Protein AF-A0A5M8RK19-F1 (afdb_monomer)

Organism: NCBI:txid1925020

Nearest PDB structures (foldseek):
  5d01-assembly1_A  TM=7.693E-01  e=2.232E-19  Bacillus subtilis subsp. subtilis str. 168
  6n1x-assembly1_A  TM=7.899E-01  e=9.854E-19  Staphylococcus aureus subsp. aureus CN1
  5d00-assembly1_B  TM=7.700E-01  e=1.470E-18  Bacillus subtilis subsp. subtilis str. 168
  5d00-assembly1_A  TM=7.623E-01  e=5.467E-18  Bacillus subtilis subsp. subtilis str. 168
  2r68-assembly1_A  TM=5.841E-01  e=1.750E-15  Halothermothri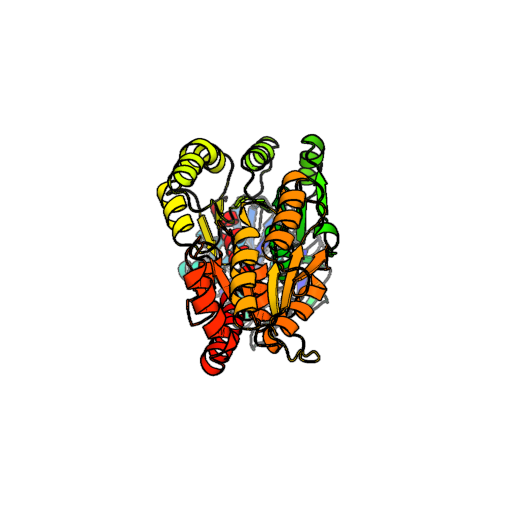x orenii H 168

InterPro domains:
  IPR001296 Glycosyl transferase, family 1 [PF00534] (369-541)
  IPR006558 LamG-like jellyroll fold [SM00560] (27-157)
  IPR013320 Concanavalin A-like lectin/glucanase domain superfamily [SSF49899] (22-185)

Sequence (569 aa):
MVLCQEFLAFRENSKMVIKDLFQNIQNTFTIEFWAKPDAEAKSPRYAVTPVSGGHPSQAGVGVSLGINSITVYEYAANLSETLTFHFPSPLDDWTHIALVYHDKMPALYINGQFAVKGEVSSAKTVVPSGIFGGSEPFGYIGSLNDIRMWSTAKTQSDIQEQMHSRLDGNEAGLFGYWKVNEGAGLVVHDSTNHKNDGMIEGALWKKHRLNILFTFFVPSGGVETLNRQRFYALKQYGVNCDFLYLQEGTGLQNKVNTSIFITNYVDEIQELISKGNYDAIVVGSDLLLLKTIREFGYQGLLIYEVQGLGNSKEYVDEFLEIHAYSIVTECGDAILYPQTPHLQQAFEKYFPDKIKFCFHNCFNTNEFHYQALPKKNEPIIGWVGRLEENKNWKDFLAIGAKLVQENRSIQLWMFEDNTLAEESERAAFEETINDLNLKPHLTVYANEPHRKMAEYFSIIGDSGGFLCSTSIVEGFGYAVLEAMVCRCPVLATDSDGVRSFIKHNVTGKFFEIGDINQAVQEGKELIINAALREEIRQNAVQHIETHFAPDKYAENFLNMIHHLKTAKK

Secondary structure (DSSP, 8-state):
--SS-EEEEE-TT-EEEEEEE-TTS-SSEEEEEEEEE-S--SS--EEE-----SSTTEEEEEEEEETTEEEEEEEETTEEEEEEEEEE----S-EEEEEEEETTEEEEEETTEEEEE-PPPSSSEEEEEEEEE--TTSB--EEEEEEEEESS---HHHHHHHTTSPP-S--TTEEEEE-----SSSEE-B-STT--PEEEEB-EEEE-PPEEEEEES-S-HHHHHHHHHHHHHHHHTT-EEEEEESS--GGGGS--SS-EEE---HHHHHHHHHHHT-SEEEEES-HHHHHHHHHTT--SEEEEE-S---S-HHHHHHIIIIIIHHHHHHH-SEEEE-S-HHHHHHHHHH-TTS-EEE------TTTS-----PPPSS-EEEEE--SSGGGTHHHHHHHHHHHHHH-TT-EEEEEE-TTSS-HHHHHHHHHHHHHTT-TTTEEEEES--HHHHHHHHHHHHHTT-EEEE--S--SS-HHHHHHHHTT--EEEE--TTGGGT--BTTTBEEE-TT-HHHHHHHHHHHHH-HHHHHHHHHHHHHHHHHHS-HHHHHHHHHHHHHHHHHHT-

Foldseek 3Di:
DPQWDWWWFWDQAKKKFLDFFPLVFKQWKKKKWKWAAPADCPDFAWQFDWHAQPAQQEWEKTWGDHQFWIWIWTHHPNDHIDTQDIATDGRHGTKMWMWTGHNQKTWIDILLHTGDTGDRDPGPIYTYGRMGADHPPNGTGTIIFWIWIFSHGADSVRCNVPVPPDDQQDDPRTPFIFGNHPQDDQWTFTSHPNGSIIGIDPIDTDIDAAEEEEEDAECDDDVVVLLLLLCVLQVVVRHAYEYEYAAYDLNVVVDDPHHYHYHPDLVVVLVCLVPRPHLEYEYEPDLPVLQSCVVSVDPHAYEYEYLDQWDPPVSLLCCLAPPNQVSCVPRHQAYEYEPFPVVVVSCCVRPVPHHYAYAHGADDLVQQAADDDDEDQAAEEEEEDELDVQQPVLLVLLLQLVLCVVPVSYAYEYEYAPVPDDPVSVVVVVVSCVVSVCVVRYDYHHSPPPSCLLVVLLRNQRNLAAYEGQGNEDSACVSQLSSLRNLGAYEYEDYRNPVVQDDDLAQHHYDHRPPSVVSNVRRVCSRPVPPSSNRNSVRNNVSNCVRRHSNVVNVSVSVVSVVSVVVSD

Solvent-accessible surface area (backbone atoms only — not comparable to full-atom values): 28845 Å² total; per-residue (Å²): 119,81,74,48,42,31,26,40,38,32,39,44,70,4,27,34,44,48,41,70,58,44,79,93,33,58,27,28,22,24,44,34,29,35,37,27,42,75,38,71,49,91,56,65,11,14,49,28,30,54,34,59,44,87,38,62,51,19,20,6,37,18,35,24,44,12,27,49,28,41,35,37,34,36,18,19,74,71,42,74,78,36,78,54,50,78,46,82,41,81,37,89,52,81,39,40,40,34,45,27,21,51,81,35,25,38,34,38,25,49,72,48,37,86,72,50,71,40,65,66,54,88,49,81,39,36,27,49,40,30,30,35,21,26,44,75,94,32,17,11,39,27,34,42,31,51,36,36,34,29,58,37,57,68,52,59,66,57,42,54,72,44,76,68,53,86,79,86,37,77,54,91,51,56,62,38,32,33,63,41,68,71,70,56,86,50,62,42,60,28,55,24,90,70,60,61,42,24,40,52,41,77,44,40,67,43,65,54,57,42,26,34,36,41,35,39,61,47,33,42,69,57,63,36,51,42,52,55,31,47,42,62,27,32,42,79,60,47,37,44,57,34,38,41,20,43,38,85,45,78,44,67,77,64,82,63,103,55,60,74,45,73,54,74,49,67,70,60,53,51,52,49,55,71,72,61,66,42,54,30,37,41,30,41,74,40,65,65,59,43,42,52,48,40,72,73,62,61,81,53,46,34,30,42,27,43,68,62,74,69,86,50,64,67,59,40,52,48,45,44,64,74,63,38,39,67,50,48,66,74,44,31,68,32,39,40,34,49,64,35,73,65,58,53,54,50,46,50,73,71,38,67,88,53,51,72,47,73,51,56,67,44,48,57,58,87,83,50,35,57,44,97,66,87,71,46,92,43,30,24,37,33,35,77,46,51,65,39,78,51,36,26,58,65,58,49,52,54,33,50,41,57,49,30,72,78,37,77,65,42,33,38,38,39,40,32,46,78,87,76,42,50,72,68,50,51,52,53,51,56,50,50,38,59,77,59,65,37,69,94,37,53,47,80,44,66,67,70,58,72,85,53,48,29,48,53,27,14,42,24,23,61,14,39,25,25,37,46,44,48,35,68,59,38,46,52,44,50,72,58,54,53,22,22,43,9,43,10,41,40,41,29,36,75,28,69,19,44,56,63,71,43,41,72,82,42,30,20,38,64,27,58,84,90,40,52,66,56,41,41,53,57,52,47,45,48,51,70,38,63,66,62,37,51,49,16,25,53,44,20,32,54,49,46,62,71,67,20,29,27,66,62,33,34,52,54,52,49,50,49,54,50,52,53,60,60,74,73,108

Structure (mmCIF, N/CA/C/O backbone):
data_AF-A0A5M8RK19-F1
#
_entry.id   AF-A0A5M8RK19-F1
#
loop_
_atom_site.group_PDB
_atom_site.id
_atom_site.type_symbol
_atom_site.label_atom_id
_atom_site.label_alt_id
_atom_site.label_comp_id
_atom_site.label_asym_id
_atom_site.label_entity_id
_atom_site.label_seq_id
_atom_site.pdbx_PDB_ins_code
_atom_site.Cartn_x
_atom_site.Cartn_y
_atom_site.Cartn_z
_atom_site.occupancy
_atom_site.B_iso_or_equiv
_atom_site.auth_seq_id
_atom_site.auth_comp_id
_atom_site.auth_asym_id
_atom_site.auth_atom_id
_atom_site.pdbx_PDB_model_num
ATOM 1 N N . MET A 1 1 ? -12.410 -7.349 9.461 1.00 36.75 1 MET A N 1
ATOM 2 C CA . MET A 1 1 ? -11.459 -6.220 9.335 1.00 36.75 1 MET A CA 1
ATOM 3 C C . MET A 1 1 ? -12.240 -4.916 9.218 1.00 36.75 1 MET A C 1
ATOM 5 O O . MET A 1 1 ? -12.925 -4.706 8.226 1.00 36.75 1 MET A O 1
ATOM 9 N N . VAL A 1 2 ? -12.208 -4.075 10.252 1.00 41.28 2 VAL A N 1
ATOM 10 C CA . VAL A 1 2 ? -12.998 -2.840 10.301 1.00 41.28 2 VAL A CA 1
ATOM 11 C C . VAL A 1 2 ? -12.103 -1.679 10.718 1.00 41.28 2 VAL A C 1
ATOM 13 O O . VAL A 1 2 ? -12.035 -1.306 11.882 1.00 41.28 2 VAL A O 1
ATOM 16 N N . LEU A 1 3 ? -11.344 -1.154 9.763 1.00 44.31 3 LEU A N 1
ATOM 17 C CA . LEU A 1 3 ? -10.352 -0.110 10.035 1.00 44.31 3 LEU A CA 1
ATOM 18 C C . LEU A 1 3 ? -10.631 1.228 9.364 1.00 44.31 3 LEU A C 1
ATOM 20 O O . LEU A 1 3 ? -9.859 2.165 9.509 1.00 44.31 3 LEU A O 1
ATOM 24 N N . CYS A 1 4 ? -11.786 1.361 8.731 1.00 48.62 4 CYS A N 1
ATOM 25 C CA . CYS A 1 4 ? -12.411 2.653 8.507 1.00 48.62 4 CYS A CA 1
ATOM 26 C C . CYS A 1 4 ? -13.845 2.547 8.993 1.00 48.62 4 CYS A C 1
ATOM 28 O O . CYS A 1 4 ? -14.780 2.322 8.231 1.00 48.62 4 CYS A O 1
ATOM 30 N N . GLN A 1 5 ? -13.984 2.599 10.315 1.00 67.38 5 GLN A N 1
ATOM 31 C CA . GLN A 1 5 ? -15.285 2.600 10.953 1.00 67.38 5 GLN A CA 1
ATOM 32 C C . GLN A 1 5 ? -15.874 3.995 10.834 1.00 67.38 5 GLN A C 1
ATOM 34 O O . GLN A 1 5 ? -15.398 4.955 11.442 1.00 67.38 5 GLN A O 1
ATOM 39 N N . GLU A 1 6 ? -16.915 4.093 10.021 1.00 83.81 6 GLU A N 1
ATOM 40 C CA . GLU A 1 6 ? -18.021 4.959 10.382 1.00 83.81 6 GLU A CA 1
ATOM 41 C C . GLU A 1 6 ? -18.635 4.425 11.680 1.00 83.81 6 GLU A C 1
ATOM 43 O O . GLU A 1 6 ? -18.596 3.223 11.953 1.00 83.81 6 GLU A O 1
ATOM 48 N N . PHE A 1 7 ? -19.073 5.336 12.533 1.00 89.88 7 PHE A N 1
ATOM 49 C CA . PHE A 1 7 ? -19.707 5.040 13.807 1.00 89.88 7 PHE A CA 1
ATOM 50 C C . PHE A 1 7 ? -20.619 6.199 14.195 1.00 89.88 7 PHE A C 1
ATOM 52 O O . PHE A 1 7 ? -20.505 7.310 13.662 1.00 89.88 7 PHE A O 1
ATOM 59 N N . LEU A 1 8 ? -21.503 5.953 15.158 1.00 93.44 8 LEU A N 1
ATOM 60 C CA . LEU A 1 8 ? -22.346 6.995 15.726 1.00 93.44 8 LEU A CA 1
ATOM 61 C C . LEU A 1 8 ? -21.744 7.504 17.027 1.00 93.44 8 LEU A C 1
ATOM 63 O O . LEU A 1 8 ? -21.491 6.729 17.947 1.00 93.44 8 LEU A O 1
ATOM 67 N N . ALA A 1 9 ? -21.529 8.815 17.094 1.00 93.75 9 ALA A N 1
ATOM 68 C CA . ALA A 1 9 ? -21.133 9.519 18.302 1.00 93.75 9 ALA A CA 1
ATOM 69 C C . ALA A 1 9 ? -22.362 10.106 18.999 1.00 93.75 9 ALA A C 1
ATOM 71 O O . ALA A 1 9 ? -23.155 10.837 18.396 1.00 93.75 9 ALA A O 1
ATOM 72 N N . PHE A 1 10 ? -22.470 9.814 20.287 1.00 95.56 10 PHE A N 1
ATOM 73 C CA . PHE A 1 10 ? -23.560 10.187 21.167 1.00 95.56 10 PHE A CA 1
ATOM 74 C C . PHE A 1 10 ? -23.111 11.273 22.156 1.00 95.56 10 PHE A C 1
ATOM 76 O O . PHE A 1 10 ? -21.975 11.303 22.631 1.00 95.56 10 PHE A O 1
ATOM 83 N N . ARG A 1 11 ? -24.032 12.188 22.446 1.00 92.44 11 ARG A N 1
ATOM 84 C CA . ARG A 1 11 ? -24.006 13.217 23.487 1.00 92.44 11 ARG A CA 1
ATOM 85 C C . ARG A 1 11 ? -25.199 13.026 24.432 1.00 92.44 11 ARG A C 1
ATOM 87 O O . ARG A 1 11 ? -26.095 12.229 24.165 1.00 92.44 11 ARG A O 1
ATOM 94 N N . GLU A 1 12 ? -25.255 13.836 25.487 1.00 87.00 12 GLU A N 1
ATOM 95 C CA . GLU A 1 12 ? -26.218 13.708 26.595 1.00 87.00 12 GLU A CA 1
ATOM 96 C C . GLU A 1 12 ? -27.702 13.639 26.183 1.00 87.00 12 GLU A C 1
ATOM 98 O O . GLU A 1 12 ? -28.477 12.974 26.858 1.00 87.00 12 GLU A O 1
ATOM 103 N N . ASN A 1 13 ? -28.101 14.245 25.060 1.00 91.19 13 ASN A N 1
ATOM 104 C CA . ASN A 1 13 ? -29.479 14.201 24.544 1.00 91.19 13 ASN A CA 1
ATOM 105 C C . ASN A 1 13 ? -29.617 13.466 23.207 1.00 91.19 13 ASN A C 1
ATOM 107 O O . ASN A 1 13 ? -30.501 13.789 22.415 1.00 91.19 13 ASN A O 1
ATOM 111 N N . SER A 1 14 ? -28.730 12.515 22.921 1.00 95.19 14 SER A N 1
ATOM 112 C CA . SER A 1 14 ? -28.772 11.767 21.667 1.00 95.19 14 SER A CA 1
ATOM 113 C C . SER A 1 14 ? -29.024 10.282 21.857 1.00 95.19 14 SER A C 1
ATOM 115 O O . SER A 1 14 ? -28.493 9.651 22.775 1.00 95.19 14 SER A O 1
ATOM 117 N N . LYS A 1 15 ? -29.780 9.718 20.921 1.00 95.75 15 LYS A N 1
ATOM 118 C CA . LYS A 1 15 ? -30.122 8.302 20.890 1.00 95.75 15 LYS A CA 1
ATOM 119 C C . LYS A 1 15 ? -30.368 7.818 19.465 1.00 95.75 15 LYS A C 1
ATOM 121 O O . LYS A 1 15 ? -30.586 8.603 18.547 1.00 95.75 15 LYS A O 1
ATOM 126 N N . MET A 1 16 ? -30.341 6.508 19.299 1.00 96.12 16 MET A N 1
ATOM 127 C CA . MET A 1 16 ? -30.842 5.789 18.142 1.00 96.12 16 MET A CA 1
ATOM 128 C C . MET A 1 16 ? -31.991 4.905 18.622 1.00 96.12 16 MET A C 1
ATOM 130 O O . MET A 1 16 ? -31.815 4.096 19.535 1.00 96.12 16 MET A O 1
ATOM 134 N N . VAL A 1 17 ? -33.165 5.071 18.020 1.00 96.44 17 VAL A N 1
ATOM 135 C CA . VAL A 1 17 ? -34.387 4.351 18.378 1.00 96.44 17 VAL A CA 1
ATOM 136 C C . VAL A 1 17 ? -34.728 3.378 17.261 1.00 96.44 17 VAL A C 1
ATOM 138 O O . VAL A 1 17 ? -35.099 3.785 16.166 1.00 96.44 17 VAL A O 1
ATOM 141 N N . ILE A 1 18 ? -34.616 2.084 17.540 1.00 92.62 18 ILE A N 1
ATOM 142 C CA . ILE A 1 18 ? -35.106 1.023 16.648 1.00 92.62 18 ILE A CA 1
ATOM 143 C C . ILE A 1 18 ? -36.572 0.720 16.967 1.00 92.62 18 ILE A C 1
ATOM 145 O O . ILE A 1 18 ? -37.429 0.616 16.094 1.00 92.62 18 ILE A O 1
ATOM 149 N N . LYS A 1 19 ? -36.844 0.552 18.261 1.00 86.81 19 LYS A N 1
ATOM 150 C CA . LYS A 1 19 ? -38.156 0.405 18.896 1.00 86.81 19 LYS A CA 1
ATOM 151 C C . LYS A 1 19 ? -37.963 0.537 20.402 1.00 86.81 19 LYS A C 1
ATOM 153 O O . LYS A 1 19 ? -36.842 0.389 20.884 1.00 86.81 19 LYS A O 1
ATOM 158 N N . ASP A 1 20 ? -39.044 0.717 21.149 1.00 81.94 20 ASP A N 1
ATOM 159 C CA . ASP A 1 20 ? -38.946 0.805 22.609 1.00 81.94 20 ASP A CA 1
ATOM 160 C C . ASP A 1 20 ? -38.429 -0.509 23.223 1.00 81.94 20 ASP A C 1
ATOM 162 O O . ASP A 1 20 ? -37.483 -0.508 24.008 1.00 81.94 20 ASP A O 1
ATOM 166 N N . LEU A 1 21 ? -39.012 -1.648 22.826 1.00 85.94 21 LEU A N 1
ATOM 167 C CA . LEU A 1 21 ? -38.674 -2.979 23.344 1.00 85.94 21 LEU A CA 1
ATOM 168 C C . LEU A 1 21 ? -38.802 -4.073 22.281 1.00 85.94 21 LEU A C 1
ATOM 170 O O . LEU A 1 21 ? -39.746 -4.095 21.488 1.00 85.94 21 LEU A O 1
ATOM 174 N N . PHE A 1 22 ? -37.917 -5.066 22.339 1.00 89.38 22 PHE A N 1
ATOM 175 C CA . PHE A 1 22 ? -38.018 -6.294 21.547 1.00 89.38 22 PHE A CA 1
ATOM 176 C C . PHE A 1 22 ? -38.886 -7.344 22.254 1.00 89.38 22 PHE A C 1
ATOM 178 O O . PHE A 1 22 ? -38.398 -8.384 22.678 1.00 89.38 22 PHE A O 1
ATOM 185 N N . GLN A 1 23 ? -40.196 -7.102 22.368 1.00 85.00 23 GLN A N 1
ATOM 186 C CA . GLN A 1 23 ? -41.112 -7.956 23.153 1.00 85.00 23 GLN A CA 1
ATOM 187 C C . GLN A 1 23 ? -41.180 -9.432 22.709 1.00 85.00 23 GLN A C 1
ATOM 189 O O . GLN A 1 23 ? -41.561 -10.293 23.504 1.00 85.00 23 GLN A O 1
ATOM 194 N N . ASN A 1 24 ? -40.801 -9.728 21.463 1.00 87.88 24 ASN A N 1
ATOM 195 C CA . ASN A 1 24 ? -40.758 -11.087 20.911 1.00 87.88 24 ASN A CA 1
ATOM 196 C C . ASN A 1 24 ? -39.538 -11.893 21.386 1.00 87.88 24 ASN A C 1
ATOM 198 O O . ASN A 1 24 ? -39.459 -13.090 21.129 1.00 87.88 24 ASN A O 1
ATOM 202 N N . ILE A 1 25 ? -38.594 -11.241 22.066 1.00 92.94 25 ILE A N 1
ATOM 203 C CA . ILE A 1 25 ? -37.402 -11.846 22.646 1.00 92.94 25 ILE A CA 1
ATOM 204 C C . ILE A 1 25 ? -37.507 -11.698 24.159 1.00 92.94 25 ILE A C 1
ATOM 206 O O . ILE A 1 25 ? -37.612 -10.586 24.673 1.00 92.94 25 ILE A O 1
ATOM 210 N N . GLN A 1 26 ? -37.499 -12.816 24.880 1.00 94.38 26 GLN A N 1
ATOM 211 C CA . GLN A 1 26 ? -37.733 -12.823 26.321 1.00 94.38 26 GLN A CA 1
ATOM 212 C C . GLN A 1 26 ? -36.785 -13.790 27.016 1.00 94.38 26 GLN A C 1
ATOM 214 O O . GLN A 1 26 ? -36.606 -14.911 26.549 1.00 94.38 26 GLN A O 1
ATOM 219 N N . ASN A 1 27 ? -36.254 -13.376 28.167 1.00 96.38 27 ASN A N 1
ATOM 220 C CA . ASN A 1 27 ? -35.484 -14.164 29.142 1.00 96.38 27 ASN A CA 1
ATOM 221 C C . ASN A 1 27 ? -34.135 -14.733 28.669 1.00 96.38 27 ASN A C 1
ATOM 223 O O . ASN A 1 27 ? -33.228 -14.840 29.490 1.00 96.38 27 ASN A O 1
ATOM 227 N N . THR A 1 28 ? -33.994 -15.074 27.389 1.00 98.12 28 THR A N 1
ATOM 228 C CA . THR A 1 28 ? -32.796 -15.669 26.796 1.00 98.12 28 THR A CA 1
ATOM 229 C C . THR A 1 28 ? -32.464 -14.941 25.498 1.00 98.12 28 THR A C 1
ATOM 231 O O . THR A 1 28 ? -33.205 -15.044 24.524 1.00 98.12 28 THR A O 1
ATOM 234 N N . PHE A 1 29 ? -31.384 -14.159 25.504 1.00 98.38 29 PHE A N 1
ATOM 235 C CA . PHE A 1 29 ? -30.969 -13.296 24.392 1.00 98.38 29 PHE A CA 1
ATOM 236 C C . PHE A 1 29 ? -29.549 -12.772 24.580 1.00 98.38 29 PHE A C 1
ATOM 238 O O . PHE A 1 29 ? -28.968 -12.918 25.653 1.00 98.38 29 PHE A O 1
ATOM 245 N N . THR A 1 30 ? -29.001 -12.129 23.551 1.00 98.56 30 THR A N 1
ATOM 246 C CA . THR A 1 30 ? -27.712 -11.432 23.644 1.00 98.56 30 THR A CA 1
ATOM 247 C C . THR A 1 30 ? -27.782 -10.075 22.951 1.00 98.56 30 THR A C 1
ATOM 249 O O . THR A 1 30 ? -28.260 -9.988 21.821 1.00 98.56 30 THR A O 1
ATOM 252 N N . ILE A 1 31 ? -27.295 -9.030 23.622 1.00 98.25 31 ILE A N 1
ATOM 253 C CA . ILE A 1 31 ? -27.052 -7.705 23.037 1.00 98.25 31 ILE A CA 1
ATOM 254 C C . ILE A 1 31 ? -25.540 -7.546 22.883 1.00 98.25 31 ILE A C 1
ATOM 256 O O . ILE A 1 31 ? -24.830 -7.636 23.884 1.00 98.25 31 ILE A O 1
ATOM 260 N N . GLU A 1 32 ? -25.053 -7.302 21.666 1.00 97.19 32 GLU A N 1
ATOM 261 C CA . GLU A 1 32 ? -23.628 -7.055 21.402 1.00 97.19 32 GLU A CA 1
ATOM 262 C C . GLU A 1 32 ? -23.428 -5.724 20.686 1.00 97.19 32 GLU A C 1
ATOM 264 O O . GLU A 1 32 ? -24.246 -5.336 19.852 1.00 97.19 32 GLU A O 1
ATOM 269 N N . PHE A 1 33 ? -22.356 -5.012 21.011 1.00 96.88 33 PHE A N 1
ATOM 270 C CA . PHE A 1 33 ? -21.948 -3.802 20.303 1.00 96.88 33 PHE A CA 1
ATOM 271 C C . PHE A 1 33 ? -20.505 -3.436 20.649 1.00 96.88 33 PHE A C 1
ATOM 273 O O . PHE A 1 33 ? -19.996 -3.745 21.728 1.00 96.88 33 PHE A O 1
ATOM 280 N N . TRP A 1 34 ? -19.852 -2.714 19.745 1.00 94.75 34 TRP A N 1
ATOM 281 C CA . TRP A 1 34 ? -18.618 -2.003 20.055 1.00 94.75 34 TRP A CA 1
ATOM 282 C C . TRP A 1 34 ? -18.963 -0.650 20.675 1.00 94.75 34 TRP A C 1
ATOM 284 O O . TRP A 1 34 ? -19.823 0.067 20.162 1.00 94.75 34 TRP A O 1
ATOM 294 N N . ALA A 1 35 ? -18.290 -0.291 21.767 1.00 94.19 35 ALA A N 1
ATOM 295 C CA . ALA A 1 35 ? -18.462 0.986 22.451 1.00 94.19 35 ALA A CA 1
ATOM 296 C C . ALA A 1 35 ? -17.118 1.649 22.756 1.00 94.19 35 ALA A C 1
ATOM 298 O O . ALA A 1 35 ? -16.147 0.976 23.097 1.00 94.19 35 ALA A O 1
ATOM 299 N N . LYS A 1 36 ? -17.084 2.979 22.683 1.00 92.19 36 LYS A N 1
ATOM 300 C CA . LYS A 1 36 ? -15.966 3.815 23.121 1.00 92.19 36 LYS A CA 1
ATOM 301 C C . LYS A 1 36 ? -16.506 4.969 23.973 1.00 92.19 36 LYS A C 1
ATOM 303 O O . LYS A 1 36 ? -17.001 5.941 23.402 1.00 92.19 36 LYS A O 1
ATOM 308 N N . PRO A 1 37 ? -16.509 4.855 25.312 1.00 93.12 37 PRO A N 1
ATOM 309 C CA . PRO A 1 37 ? -16.970 5.934 26.180 1.00 93.12 37 PRO A CA 1
ATOM 310 C C . PRO A 1 37 ? -15.982 7.108 26.170 1.00 93.12 37 PRO A C 1
ATOM 312 O O . PRO A 1 37 ? -14.776 6.895 26.199 1.00 93.12 37 PRO A O 1
ATOM 315 N N . ASP A 1 38 ? -16.498 8.338 26.190 1.00 91.00 38 ASP A N 1
ATOM 316 C CA . ASP A 1 38 ? -15.684 9.568 26.231 1.00 91.00 38 ASP A CA 1
ATOM 317 C C . ASP A 1 38 ? -15.814 10.312 27.579 1.00 91.00 38 ASP A C 1
ATOM 319 O O . ASP A 1 38 ? -15.215 11.367 27.785 1.00 91.00 38 ASP A O 1
ATOM 323 N N . ALA A 1 39 ? -16.619 9.787 28.510 1.00 90.81 39 ALA A N 1
ATOM 324 C CA . ALA A 1 39 ? -16.848 10.380 29.825 1.00 90.81 39 ALA A CA 1
ATOM 325 C C . ALA A 1 39 ? -16.945 9.326 30.935 1.00 90.81 39 ALA A C 1
ATOM 327 O O . ALA A 1 39 ? -17.330 8.177 30.709 1.00 90.81 39 ALA A O 1
ATOM 328 N N . GLU A 1 40 ? -16.649 9.735 32.169 1.00 90.50 40 GLU A N 1
ATOM 329 C CA . GLU A 1 40 ? -16.902 8.921 33.361 1.00 90.50 40 GLU A CA 1
ATOM 330 C C . GLU A 1 40 ? -18.407 8.757 33.615 1.00 90.50 40 GLU A C 1
ATOM 332 O O . GLU A 1 40 ? -19.196 9.701 33.476 1.00 90.50 40 GLU A O 1
ATOM 337 N N . ALA A 1 41 ? -18.795 7.571 34.080 1.00 85.88 41 ALA A N 1
ATOM 338 C CA . ALA A 1 41 ? -20.130 7.275 34.582 1.00 85.88 41 ALA A CA 1
ATOM 339 C C . ALA A 1 41 ? -20.151 7.423 36.115 1.00 85.88 41 ALA A C 1
ATOM 341 O O . ALA A 1 41 ? -20.114 6.441 36.854 1.00 85.88 41 ALA A O 1
ATOM 342 N N . LYS A 1 42 ? -20.162 8.673 36.608 1.00 83.31 42 LYS A N 1
ATOM 343 C CA . LYS A 1 42 ? -20.391 8.983 38.043 1.00 83.31 42 LYS A CA 1
ATOM 344 C C . LYS A 1 42 ? -21.856 8.779 38.451 1.00 83.31 42 LYS A C 1
ATOM 346 O O . LYS A 1 42 ? -22.154 8.486 39.603 1.00 83.31 42 LYS A O 1
ATOM 351 N N . SER A 1 43 ? -22.746 8.945 37.481 1.00 86.12 43 SER A N 1
ATOM 352 C CA . SER A 1 43 ? -24.158 8.562 37.465 1.00 86.12 43 SER A CA 1
ATOM 353 C C . SER A 1 43 ? -24.391 7.677 36.231 1.00 86.12 43 SER A C 1
ATOM 355 O O . SER A 1 43 ? -23.501 7.622 35.371 1.00 86.12 43 SER A O 1
ATOM 357 N N . PRO A 1 44 ? -25.547 6.996 36.105 1.00 90.19 44 PRO A N 1
ATOM 358 C CA . PRO A 1 44 ? -25.827 6.189 34.922 1.00 90.19 44 PRO A CA 1
ATOM 359 C C . PRO A 1 44 ? -25.654 6.993 33.622 1.00 90.19 44 PRO A C 1
ATOM 361 O O . PRO A 1 44 ? -26.093 8.139 33.532 1.00 90.19 44 PRO A O 1
ATOM 364 N N . ARG A 1 45 ? -24.993 6.389 32.631 1.00 93.62 45 ARG A N 1
ATOM 365 C CA . ARG A 1 45 ? -24.803 6.900 31.265 1.00 93.62 45 ARG A CA 1
ATOM 366 C C . ARG A 1 45 ? -25.150 5.796 30.277 1.00 93.62 45 ARG A C 1
ATOM 368 O O . ARG A 1 45 ? -24.321 4.942 29.966 1.00 93.62 45 ARG A O 1
ATOM 375 N N . TYR A 1 46 ? -26.397 5.772 29.834 1.00 95.12 46 TYR A N 1
ATOM 376 C CA . TYR A 1 46 ? -26.990 4.618 29.170 1.00 95.12 46 TYR A CA 1
ATOM 377 C C . TYR A 1 46 ? -26.600 4.511 27.694 1.00 95.12 46 TYR A C 1
ATOM 379 O O . TYR A 1 46 ? -27.184 5.180 26.847 1.00 95.12 46 TYR A O 1
ATOM 387 N N . ALA A 1 47 ? -25.650 3.628 27.369 1.00 95.88 47 ALA A N 1
ATOM 388 C CA . ALA A 1 47 ? -25.408 3.200 25.988 1.00 95.88 47 ALA A CA 1
ATOM 389 C C . ALA A 1 47 ? -26.569 2.351 25.449 1.00 95.88 47 ALA A C 1
ATOM 391 O O . ALA A 1 47 ? -26.856 2.391 24.257 1.00 95.88 47 ALA A O 1
ATOM 392 N N . VAL A 1 48 ? -27.260 1.632 26.339 1.00 96.88 48 VAL A N 1
ATOM 393 C CA . VAL A 1 48 ? -28.575 1.029 26.095 1.00 96.88 48 VAL A CA 1
ATOM 394 C C . VAL A 1 48 ? -29.507 1.535 27.190 1.00 96.88 48 VAL A C 1
ATOM 396 O O . VAL A 1 48 ? -29.259 1.272 28.369 1.00 96.88 48 VAL A O 1
ATOM 399 N N . THR A 1 49 ? -30.551 2.278 26.826 1.00 94.19 49 THR A N 1
ATOM 400 C CA . THR A 1 49 ? -31.489 2.853 27.803 1.00 94.19 49 THR A CA 1
ATOM 401 C C . THR A 1 49 ? -32.443 1.777 28.326 1.00 94.19 49 THR A C 1
ATOM 403 O O . THR A 1 49 ? -33.121 1.143 27.512 1.00 94.19 49 THR A O 1
ATOM 406 N N . PRO A 1 50 ? -32.549 1.570 29.653 1.00 90.31 50 PRO A N 1
ATOM 407 C CA . PRO A 1 50 ? -33.558 0.683 30.214 1.00 90.31 50 PRO A CA 1
ATOM 408 C C . PRO A 1 50 ? -34.946 1.307 30.019 1.00 90.31 50 PRO A C 1
ATOM 410 O O . PRO A 1 50 ? -35.236 2.396 30.510 1.00 90.31 50 PRO A O 1
ATOM 413 N N . VAL A 1 51 ? -35.822 0.617 29.292 1.00 86.19 51 VAL A N 1
ATOM 414 C CA . VAL A 1 51 ? -37.224 1.021 29.100 1.00 86.19 51 VAL A CA 1
ATOM 415 C C . VAL A 1 51 ? -38.106 0.109 29.941 1.00 86.19 51 VAL A C 1
ATOM 417 O O . VAL A 1 51 ? -37.855 -1.090 30.013 1.00 86.19 51 VAL A O 1
ATOM 420 N N . SER A 1 52 ? -39.143 0.650 30.588 1.00 80.06 52 SER A N 1
ATOM 421 C CA . SER A 1 52 ? -40.086 -0.178 31.350 1.00 80.06 52 SER A CA 1
ATOM 422 C C . SER A 1 52 ? -40.668 -1.242 30.432 1.00 80.06 52 SER A C 1
ATOM 424 O O . SER A 1 52 ? -41.145 -0.901 29.353 1.00 80.06 52 SER A O 1
ATOM 426 N N . GLY A 1 53 ? -40.690 -2.504 30.873 1.00 64.12 53 GLY A N 1
ATOM 427 C CA . GLY A 1 53 ? -41.154 -3.657 30.095 1.00 64.12 53 GLY A CA 1
ATOM 428 C C . GLY A 1 53 ? -42.594 -3.587 29.560 1.00 64.12 53 GLY A C 1
ATOM 429 O O . GLY A 1 53 ? -43.067 -4.561 28.994 1.00 64.12 53 GLY A O 1
ATOM 430 N N . GLY A 1 54 ? -43.329 -2.491 29.768 1.00 65.12 54 GLY A N 1
ATOM 431 C CA . GLY A 1 54 ? -44.718 -2.298 29.340 1.00 65.12 54 GLY A CA 1
ATOM 432 C C . GLY A 1 54 ? -45.750 -2.952 30.262 1.00 65.12 54 GLY A C 1
ATOM 433 O O . GLY A 1 54 ? -46.924 -2.593 30.222 1.00 65.12 54 GLY A O 1
ATOM 434 N N . HIS A 1 55 ? -45.316 -3.861 31.141 1.00 70.38 55 HIS A N 1
ATOM 435 C CA . HIS A 1 55 ? -46.135 -4.513 32.157 1.00 70.38 55 HIS A CA 1
ATOM 436 C C . HIS A 1 55 ? -45.438 -4.454 33.531 1.00 70.38 55 HIS A C 1
ATOM 438 O O . HIS A 1 55 ? -44.222 -4.635 33.600 1.00 70.38 55 HIS A O 1
ATOM 444 N N . PRO A 1 56 ? -46.182 -4.289 34.642 1.00 70.12 56 PRO A N 1
ATOM 445 C CA . PRO A 1 56 ? -45.676 -4.332 36.020 1.00 70.12 56 PRO A CA 1
ATOM 446 C C . PRO A 1 56 ? -44.645 -5.413 36.366 1.00 70.12 56 PRO A C 1
ATOM 448 O O . PRO A 1 56 ? -43.780 -5.201 37.209 1.00 70.12 56 PRO A O 1
ATOM 451 N N . SER A 1 57 ? -44.754 -6.582 35.737 1.00 77.56 57 SER A N 1
ATOM 452 C CA . SER A 1 57 ? -43.913 -7.756 35.997 1.00 77.56 57 SER A CA 1
ATOM 453 C C . SER A 1 57 ? -42.848 -8.011 34.924 1.00 77.56 57 SER A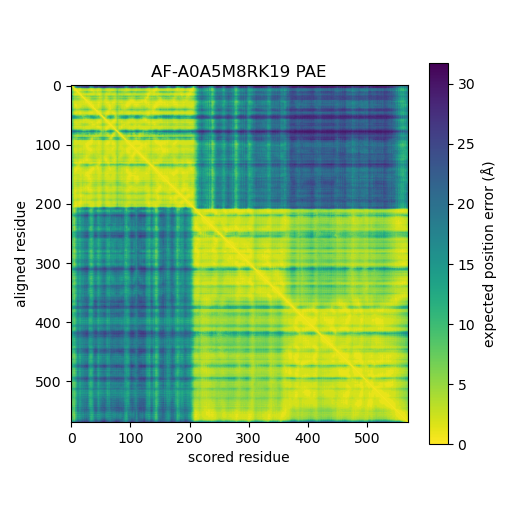 C 1
ATOM 455 O O . SER A 1 57 ? -42.256 -9.091 34.916 1.00 77.56 57 SER A O 1
ATOM 457 N N . GLN A 1 58 ? -42.669 -7.083 33.984 1.00 86.88 58 GLN A N 1
ATOM 458 C CA . GLN A 1 58 ? -41.740 -7.194 32.865 1.00 86.88 58 GLN A CA 1
ATOM 459 C C . GLN A 1 58 ? -40.665 -6.116 32.993 1.00 86.88 58 GLN A C 1
ATOM 461 O O . GLN A 1 58 ? -40.991 -4.938 33.133 1.00 86.88 58 GLN A O 1
ATOM 466 N N . ALA A 1 59 ? -39.400 -6.525 32.947 1.00 90.50 59 ALA A N 1
ATOM 467 C CA . ALA A 1 59 ? -38.260 -5.624 33.045 1.00 90.50 59 ALA A CA 1
ATOM 468 C C . ALA A 1 59 ? -37.582 -5.449 31.684 1.00 90.50 59 ALA A C 1
ATOM 470 O O . ALA A 1 59 ? -37.303 -6.441 31.009 1.00 90.50 59 ALA A O 1
ATOM 471 N N . GLY A 1 60 ? -37.310 -4.208 31.283 1.00 92.56 60 GLY A N 1
ATOM 472 C CA . GLY A 1 60 ? -36.406 -3.924 30.173 1.00 92.56 60 GLY A CA 1
ATOM 473 C C . GLY A 1 60 ? -34.975 -3.736 30.660 1.00 92.56 60 GLY A C 1
ATOM 474 O O . GLY A 1 60 ? -34.740 -3.241 31.763 1.00 92.56 60 GLY A O 1
ATOM 475 N N . VAL A 1 61 ? -34.027 -4.154 29.829 1.00 94.19 61 VAL A N 1
ATOM 476 C CA . VAL A 1 61 ? -32.596 -4.144 30.155 1.00 94.19 61 VAL A CA 1
ATOM 477 C C . VAL A 1 61 ? -31.920 -2.885 29.629 1.00 94.19 61 VAL A C 1
ATOM 479 O O . VAL A 1 61 ? -32.157 -2.476 28.492 1.00 94.19 61 VAL A O 1
ATOM 482 N N . GLY A 1 62 ? -31.043 -2.309 30.449 1.00 94.69 62 GLY A N 1
ATOM 483 C CA . GLY A 1 62 ? -30.173 -1.196 30.095 1.00 94.69 62 GLY A CA 1
ATOM 484 C C . GLY A 1 62 ? -28.715 -1.449 30.466 1.00 94.69 62 GLY A C 1
ATOM 485 O O . GLY A 1 62 ? -28.402 -2.199 31.393 1.00 94.69 62 GLY A O 1
ATOM 486 N N . VAL A 1 63 ? -27.817 -0.787 29.741 1.00 96.31 63 VAL A N 1
ATOM 487 C CA . VAL A 1 63 ? -26.368 -0.844 29.954 1.00 96.31 63 VAL A CA 1
ATOM 488 C C . VAL A 1 63 ? -25.845 0.576 30.090 1.00 96.31 63 VAL A C 1
ATOM 490 O O . VAL A 1 63 ? -25.887 1.362 29.143 1.00 96.31 63 VAL A O 1
ATOM 493 N N . SER A 1 64 ? -25.342 0.896 31.278 1.00 95.38 64 SER A N 1
ATOM 494 C CA . SER A 1 64 ? -24.598 2.120 31.548 1.00 95.38 64 SER A CA 1
ATOM 495 C C . SER A 1 64 ? -23.112 1.887 31.306 1.00 95.38 64 SER A C 1
ATOM 497 O O . SER A 1 64 ? -22.548 0.921 31.819 1.00 95.38 64 SER A O 1
ATOM 499 N N . LEU A 1 65 ? -22.475 2.795 30.572 1.00 93.88 65 LEU A N 1
ATOM 500 C CA . LEU A 1 65 ? -21.067 2.728 30.188 1.00 93.88 65 LEU A CA 1
ATOM 501 C C . LEU A 1 65 ? -20.390 4.083 30.405 1.00 93.88 65 LEU A C 1
ATOM 503 O O . LEU A 1 65 ? -20.882 5.116 29.954 1.00 93.88 65 LEU A O 1
ATOM 507 N N . GLY A 1 66 ? -19.227 4.062 31.048 1.00 92.88 66 GLY A N 1
ATOM 508 C CA . GLY A 1 66 ? -18.304 5.191 31.122 1.00 92.88 66 GLY A CA 1
ATOM 509 C C . GLY A 1 66 ? -16.860 4.707 31.132 1.00 92.88 66 GLY A C 1
ATOM 510 O O . GLY A 1 66 ? -16.614 3.512 31.275 1.00 92.88 66 GLY A O 1
ATOM 511 N N . ILE A 1 67 ? -15.900 5.628 31.029 1.00 91.62 67 ILE A N 1
ATOM 512 C CA . ILE A 1 67 ? -14.462 5.287 30.979 1.00 91.62 67 ILE A CA 1
ATOM 513 C C . ILE A 1 67 ? -13.954 4.548 32.227 1.00 91.62 67 ILE A C 1
ATOM 515 O O . ILE A 1 67 ? -12.836 4.057 32.237 1.00 91.62 67 ILE A O 1
ATOM 519 N N . ASN A 1 68 ? -14.745 4.505 33.300 1.00 91.88 68 ASN A N 1
ATOM 520 C CA . ASN A 1 68 ? -14.399 3.926 34.594 1.00 91.88 68 ASN A CA 1
ATOM 521 C C . ASN A 1 68 ? -15.185 2.648 34.940 1.00 91.88 68 ASN A C 1
ATOM 523 O O . ASN A 1 68 ? -14.794 1.936 35.867 1.00 91.88 68 ASN A O 1
ATOM 527 N N . SER A 1 69 ? -16.329 2.386 34.292 1.00 92.94 69 SER A N 1
ATOM 528 C CA . SER A 1 69 ? -17.187 1.256 34.670 1.00 92.94 69 SER A CA 1
ATOM 529 C C . SER A 1 69 ? -18.265 0.899 33.647 1.00 92.94 69 SER A C 1
ATOM 531 O O . SER A 1 69 ? -18.700 1.723 32.839 1.00 92.94 69 SER A O 1
ATOM 533 N N . ILE A 1 70 ? -18.758 -0.334 33.776 1.00 95.25 70 ILE A N 1
ATOM 534 C CA . ILE A 1 70 ? -19.952 -0.854 33.109 1.00 95.25 70 ILE A CA 1
ATOM 535 C C . ILE A 1 70 ? -20.947 -1.277 34.190 1.00 95.25 70 ILE A C 1
ATOM 537 O O . ILE A 1 70 ? -20.585 -1.976 35.133 1.00 95.25 70 ILE A O 1
ATOM 541 N N . THR A 1 71 ? -22.208 -0.867 34.072 1.00 95.25 71 THR A N 1
ATOM 542 C CA . THR A 1 71 ? -23.270 -1.258 35.015 1.00 95.25 71 THR A CA 1
ATOM 543 C C . THR A 1 71 ? -24.513 -1.680 34.248 1.00 95.25 71 THR A C 1
ATOM 545 O O . THR A 1 71 ? -24.927 -0.988 33.319 1.00 95.25 71 THR A O 1
ATOM 548 N N . VAL A 1 72 ? -25.113 -2.807 34.632 1.00 95.81 72 VAL A N 1
ATOM 549 C CA . VAL A 1 72 ? -26.349 -3.311 34.017 1.00 95.81 72 VAL A CA 1
ATOM 550 C C . VAL A 1 72 ? -27.527 -3.043 34.938 1.00 95.81 72 VAL A C 1
ATOM 552 O O . VAL A 1 72 ? -27.455 -3.286 36.147 1.00 95.81 72 VAL A O 1
ATOM 555 N N . TYR A 1 73 ? -28.605 -2.544 34.343 1.00 93.56 73 TYR A N 1
ATOM 556 C CA . TYR A 1 73 ? -29.839 -2.194 35.028 1.00 93.56 73 TYR A CA 1
ATOM 557 C C . TYR A 1 73 ? -31.023 -2.928 34.411 1.00 93.56 73 TYR A C 1
ATOM 559 O O . TYR A 1 73 ? -31.105 -3.104 33.195 1.00 93.56 73 TYR A O 1
ATOM 567 N N . GLU A 1 74 ? -31.974 -3.282 35.264 1.00 92.62 74 GLU A N 1
ATOM 568 C CA . GLU A 1 74 ? -33.292 -3.764 34.876 1.00 92.62 74 GLU A CA 1
ATOM 569 C C . GLU A 1 74 ? -34.350 -2.772 35.353 1.00 92.62 74 GLU A C 1
ATOM 571 O O . GLU A 1 74 ? -34.315 -2.322 36.500 1.00 92.62 74 GLU A O 1
ATOM 576 N N . TYR A 1 75 ? -35.307 -2.433 34.491 1.00 88.25 75 TYR A N 1
ATOM 577 C CA . TYR A 1 75 ? -36.370 -1.489 34.826 1.00 88.25 75 TYR A CA 1
ATOM 578 C C . TYR A 1 75 ? -37.755 -2.061 34.516 1.00 88.25 75 TYR A C 1
ATOM 580 O O . TYR A 1 75 ? -38.074 -2.365 33.365 1.00 88.25 75 TYR A O 1
ATOM 588 N N . ALA A 1 76 ? -38.597 -2.196 35.544 1.00 81.81 76 ALA A N 1
ATOM 589 C CA . ALA A 1 76 ? -39.990 -2.632 35.427 1.00 81.81 76 ALA A CA 1
ATOM 590 C C . ALA A 1 76 ? -40.924 -1.578 36.032 1.00 81.81 76 ALA A C 1
ATOM 592 O O . ALA A 1 76 ? -40.569 -0.930 37.002 1.00 81.81 76 ALA A O 1
ATOM 593 N N . ALA A 1 77 ? -42.156 -1.426 35.539 1.00 71.31 77 ALA A N 1
ATOM 594 C CA . ALA A 1 77 ? -43.052 -0.362 36.023 1.00 71.31 77 ALA A CA 1
ATOM 595 C C . ALA A 1 77 ? -43.319 -0.385 37.550 1.00 71.31 77 ALA A C 1
ATOM 597 O O . ALA A 1 77 ? -43.582 0.664 38.133 1.00 71.31 77 ALA A O 1
ATOM 598 N N . ASN A 1 78 ? -43.230 -1.557 38.197 1.00 67.38 78 ASN A N 1
ATOM 599 C CA . ASN A 1 78 ? -43.442 -1.721 39.642 1.00 67.38 78 ASN A CA 1
ATOM 600 C C . ASN A 1 78 ? -42.149 -1.927 40.454 1.00 67.38 78 ASN A C 1
ATOM 602 O O . ASN A 1 78 ? -42.221 -2.030 41.678 1.00 67.38 78 ASN A O 1
ATOM 606 N N . LEU A 1 79 ? -40.989 -2.015 39.800 1.00 59.34 79 LEU A N 1
ATOM 607 C CA . LEU A 1 79 ? -39.681 -2.117 40.446 1.00 59.34 79 LEU A CA 1
ATOM 608 C C . LEU A 1 79 ? -38.896 -0.861 40.062 1.00 59.34 79 LEU A C 1
ATOM 610 O O . LEU A 1 79 ? -38.709 -0.587 38.881 1.00 59.34 79 LEU A O 1
ATOM 614 N N . SER A 1 80 ? -38.415 -0.084 41.032 1.00 66.56 80 SER A N 1
ATOM 615 C CA . SER A 1 80 ? -37.398 0.933 40.731 1.00 66.56 80 SER A CA 1
ATOM 616 C C . SER A 1 80 ? -36.235 0.295 39.959 1.00 66.56 80 SER A C 1
ATOM 618 O O . SER A 1 80 ? -36.003 -0.909 40.102 1.00 66.56 80 SER A O 1
ATOM 620 N N . GLU A 1 81 ? -35.506 1.084 39.161 1.00 74.19 81 GLU A N 1
ATOM 621 C CA . GLU A 1 81 ? -34.309 0.608 38.452 1.00 74.19 81 GLU A CA 1
ATOM 622 C C . GLU A 1 81 ? -33.449 -0.262 39.377 1.00 74.19 81 GLU A C 1
ATOM 624 O O . GLU A 1 81 ? -32.997 0.173 40.439 1.00 74.19 81 GLU A O 1
ATOM 629 N N . THR A 1 82 ? -33.297 -1.529 39.004 1.00 79.19 82 THR A N 1
ATOM 630 C CA . THR A 1 82 ? -32.597 -2.523 39.807 1.00 79.19 82 THR A CA 1
ATOM 631 C C . THR A 1 82 ? -31.209 -2.709 39.224 1.00 79.19 82 THR A C 1
ATOM 633 O O . THR A 1 82 ? -31.050 -3.150 38.083 1.00 79.19 82 THR A O 1
ATOM 636 N N . LEU A 1 83 ? -30.194 -2.358 40.013 1.00 84.31 83 LEU A N 1
ATOM 637 C CA . LEU A 1 83 ? -28.808 -2.646 39.672 1.00 84.31 83 LEU A CA 1
ATOM 638 C C . LEU A 1 83 ? -28.618 -4.160 39.681 1.00 84.31 83 LEU A C 1
ATOM 640 O O . LEU A 1 83 ? -28.816 -4.818 40.699 1.00 84.31 83 LEU A O 1
ATOM 644 N N . THR A 1 84 ? -28.234 -4.694 38.531 1.00 84.31 84 THR A N 1
ATOM 645 C CA . THR A 1 84 ? -28.009 -6.127 38.343 1.00 84.31 84 THR A CA 1
ATOM 646 C C . THR A 1 84 ? -26.579 -6.499 38.729 1.00 84.31 84 THR A C 1
ATOM 648 O O . THR A 1 84 ? -26.358 -7.443 39.481 1.00 84.31 84 THR A O 1
ATOM 651 N N . PHE A 1 85 ? -25.602 -5.724 38.252 1.00 90.31 85 PHE A N 1
ATOM 652 C CA . PHE A 1 85 ? -24.211 -5.751 38.705 1.00 90.31 85 PHE A CA 1
ATOM 653 C C . PHE A 1 85 ? -23.474 -4.483 38.263 1.00 90.31 85 PHE A C 1
ATOM 655 O O . PHE A 1 85 ? -23.887 -3.801 37.322 1.00 90.31 85 PHE A O 1
ATOM 662 N N . HIS A 1 86 ? -22.349 -4.212 38.927 1.00 90.75 86 HIS A N 1
ATOM 663 C CA . HIS A 1 86 ? -21.402 -3.149 38.602 1.00 90.75 86 HIS A CA 1
ATOM 664 C C . HIS A 1 86 ? -20.018 -3.757 38.355 1.00 90.75 86 HIS A C 1
ATOM 666 O O . HIS A 1 86 ? -19.531 -4.536 39.174 1.00 90.75 86 HIS A O 1
ATOM 672 N N . PHE A 1 87 ? -19.389 -3.392 37.241 1.00 90.31 87 PHE A N 1
ATOM 673 C CA . PHE A 1 87 ? -18.060 -3.846 36.857 1.00 90.31 87 PHE A CA 1
ATOM 674 C C . PHE A 1 87 ? -17.126 -2.636 36.693 1.00 90.31 87 PHE A C 1
ATOM 676 O O . PHE A 1 87 ? -17.239 -1.909 35.699 1.00 90.31 87 PHE A O 1
ATOM 683 N N . PRO A 1 88 ? -16.225 -2.378 37.657 1.00 87.00 88 PRO A N 1
ATOM 684 C CA . PRO A 1 88 ? -15.241 -1.312 37.538 1.00 87.00 88 PRO A CA 1
ATOM 685 C C . PRO A 1 88 ? -14.159 -1.742 36.546 1.00 87.00 88 PRO A C 1
ATOM 687 O O . PRO A 1 88 ? -13.476 -2.743 36.752 1.00 87.00 88 PRO A O 1
ATOM 690 N N . SER A 1 89 ? -14.007 -0.996 35.457 1.00 78.00 89 SER A N 1
ATOM 691 C CA . SER A 1 89 ? -13.007 -1.290 34.436 1.00 78.00 89 SER A CA 1
ATOM 692 C C . SER A 1 89 ? -12.661 -0.019 33.677 1.00 78.00 89 SER A C 1
ATOM 694 O O . SER A 1 89 ? -13.581 0.656 33.206 1.00 78.00 89 SER A O 1
ATOM 696 N N . PRO A 1 90 ? -11.368 0.339 33.582 1.00 76.88 90 PRO A N 1
ATOM 697 C CA . PRO A 1 90 ? -10.959 1.417 32.707 1.00 76.88 90 PRO A CA 1
ATOM 698 C C . PRO A 1 90 ? -11.264 1.025 31.258 1.00 76.88 90 PRO A C 1
ATOM 700 O O . PRO A 1 90 ? -10.826 -0.023 30.789 1.00 76.88 90 PRO A O 1
ATOM 703 N N . LEU A 1 91 ? -12.028 1.868 30.570 1.00 81.81 91 LEU A N 1
ATOM 704 C CA . LEU A 1 91 ? -12.335 1.749 29.149 1.00 81.81 91 LEU A CA 1
ATOM 705 C C . LEU A 1 91 ? -11.761 2.982 28.450 1.00 81.81 91 LEU A C 1
ATOM 707 O O . LEU A 1 91 ? -12.314 4.074 28.571 1.00 81.81 91 LEU A O 1
ATOM 711 N N . ASP A 1 92 ? -10.636 2.816 27.763 1.00 69.50 92 ASP A N 1
ATOM 712 C CA . ASP A 1 92 ? -9.868 3.893 27.124 1.00 69.50 92 ASP A CA 1
ATOM 713 C C . ASP A 1 92 ? -9.990 3.907 25.590 1.00 69.50 92 ASP A C 1
ATOM 715 O O . ASP A 1 92 ? -9.663 4.899 24.932 1.00 69.50 92 ASP A O 1
ATOM 719 N N . ASP A 1 93 ? -10.514 2.831 25.003 1.00 81.06 93 ASP A N 1
ATOM 720 C CA . ASP A 1 93 ? -10.729 2.709 23.566 1.00 81.06 93 ASP A CA 1
ATOM 721 C C . ASP A 1 93 ? -11.920 1.792 23.230 1.00 81.06 93 ASP A C 1
ATOM 723 O O . ASP A 1 93 ? -12.624 1.289 24.112 1.00 81.06 93 ASP A O 1
ATOM 727 N N . TRP A 1 94 ? -12.158 1.582 21.931 1.00 88.19 94 TRP A N 1
ATOM 728 C CA . TRP A 1 94 ? -13.152 0.644 21.421 1.00 88.19 94 TRP A CA 1
ATOM 729 C C . TRP A 1 94 ? -13.065 -0.710 22.122 1.00 88.19 94 TRP A C 1
ATOM 731 O O . TRP A 1 94 ? -12.068 -1.427 22.022 1.00 88.19 94 TRP A O 1
ATOM 741 N N . THR A 1 95 ? -14.156 -1.042 22.798 1.00 90.69 95 THR A N 1
ATOM 742 C CA . THR A 1 95 ? -14.331 -2.253 23.585 1.00 90.69 95 THR A CA 1
ATOM 743 C C . THR A 1 95 ? -15.581 -2.966 23.099 1.00 90.69 95 THR A C 1
ATOM 745 O O . THR A 1 95 ? -16.638 -2.350 22.949 1.00 90.69 95 THR A O 1
ATOM 748 N N . HIS A 1 96 ? -15.467 -4.266 22.847 1.00 94.06 96 HIS A N 1
ATOM 749 C CA . HIS A 1 96 ? -16.619 -5.088 22.516 1.00 94.06 96 HIS A CA 1
ATOM 750 C C . HIS A 1 96 ? -17.366 -5.468 23.793 1.00 94.06 96 HIS A C 1
ATOM 752 O O . HIS A 1 96 ? -16.779 -6.054 24.707 1.00 94.06 96 HIS A O 1
ATOM 758 N N . ILE A 1 97 ? -18.656 -5.154 23.840 1.00 96.88 97 ILE A N 1
ATOM 759 C CA . ILE A 1 97 ? -19.550 -5.436 24.960 1.00 96.88 97 ILE A CA 1
ATOM 760 C C . ILE A 1 97 ? -20.578 -6.461 24.501 1.00 96.88 97 ILE A C 1
ATOM 762 O O . ILE A 1 97 ? -21.296 -6.212 23.537 1.00 96.88 97 ILE A O 1
ATOM 766 N N . ALA A 1 98 ? -20.680 -7.582 25.215 1.00 98.19 98 ALA A N 1
ATOM 767 C CA . ALA A 1 98 ? -21.752 -8.553 25.026 1.00 98.19 98 ALA A CA 1
ATOM 768 C C . ALA A 1 98 ? -22.467 -8.819 26.357 1.00 98.19 98 ALA A C 1
ATOM 770 O O . ALA A 1 98 ? -21.868 -9.311 27.316 1.00 98.19 98 ALA A O 1
ATOM 771 N N . LEU A 1 99 ? -23.757 -8.485 26.409 1.00 98.31 99 LEU A N 1
ATOM 772 C CA . LEU A 1 99 ? -24.646 -8.784 27.528 1.00 98.31 99 LEU A CA 1
ATOM 773 C C . LEU A 1 99 ? -25.530 -9.972 27.160 1.00 98.31 99 LEU A C 1
ATOM 775 O O . LEU A 1 99 ? -26.425 -9.857 26.322 1.00 98.31 99 LEU A O 1
ATOM 779 N N . VAL A 1 100 ? -25.274 -11.104 27.806 1.00 98.56 100 VAL A N 1
ATOM 780 C CA . VAL A 1 100 ? -25.963 -12.372 27.572 1.00 98.56 100 VAL A CA 1
ATOM 781 C C . VAL A 1 100 ? -26.950 -12.617 28.702 1.00 98.56 100 VAL A C 1
ATOM 783 O O . VAL A 1 100 ? -26.560 -12.684 29.863 1.00 98.56 100 VAL A O 1
ATOM 786 N N . TYR A 1 101 ? -28.218 -12.806 28.366 1.00 98.31 101 TYR A N 1
ATOM 787 C CA . TYR A 1 101 ? -29.224 -13.345 29.270 1.00 98.31 101 TYR A CA 1
ATOM 788 C C . TYR A 1 101 ? -29.489 -14.807 28.918 1.00 98.31 101 TYR A C 1
ATOM 790 O O . TYR A 1 101 ? -29.733 -15.133 27.757 1.00 98.31 101 TYR A O 1
ATOM 798 N N . HIS A 1 102 ? -29.478 -15.683 29.920 1.00 98.00 102 HIS A N 1
ATOM 799 C CA . HIS A 1 102 ? -29.913 -17.074 29.799 1.00 98.00 102 HIS A CA 1
ATOM 800 C C . HIS A 1 102 ? -30.875 -17.387 30.943 1.00 98.00 102 HIS A C 1
ATOM 802 O O . HIS A 1 102 ? -30.483 -17.344 32.108 1.00 98.00 102 HIS A O 1
ATOM 808 N N . ASP A 1 103 ? -32.144 -17.628 30.620 1.00 96.94 103 ASP A N 1
ATOM 809 C CA . ASP A 1 103 ? -33.224 -17.853 31.586 1.00 96.94 103 ASP A CA 1
ATOM 810 C C . ASP A 1 103 ? -33.286 -16.776 32.686 1.00 96.94 103 ASP A C 1
ATOM 812 O O . ASP A 1 103 ? -33.386 -17.057 33.881 1.00 96.94 103 ASP A O 1
ATOM 816 N N . LYS A 1 104 ? -33.256 -15.505 32.255 1.00 95.88 104 LYS A N 1
ATOM 817 C CA . LYS A 1 104 ? -33.278 -14.282 33.083 1.00 95.88 104 LYS A CA 1
ATOM 818 C C . LYS A 1 104 ? -32.010 -14.007 33.893 1.00 95.88 104 LYS A C 1
ATOM 820 O O . LYS A 1 104 ? -32.002 -13.078 34.697 1.00 95.88 104 LYS A O 1
ATOM 825 N N . MET A 1 105 ? -30.965 -14.802 33.711 1.00 97.38 105 MET A N 1
ATOM 826 C CA . MET A 1 105 ? -29.694 -14.629 34.400 1.00 97.38 105 MET A CA 1
ATOM 827 C C . MET A 1 105 ? -28.694 -13.914 33.479 1.00 97.38 105 MET A C 1
ATOM 829 O O . MET A 1 105 ? -28.378 -14.458 32.417 1.00 97.38 105 MET A O 1
ATOM 833 N N . PRO A 1 106 ? -28.194 -12.727 33.853 1.00 97.75 106 PRO A N 1
ATOM 834 C CA . PRO A 1 106 ? -27.313 -11.938 33.006 1.00 97.75 106 PRO A CA 1
ATOM 835 C C . PRO A 1 106 ? -25.835 -12.246 33.227 1.00 97.75 106 PRO A C 1
ATOM 837 O O . PRO A 1 106 ? -25.381 -12.433 34.355 1.00 97.75 106 PRO A O 1
ATOM 840 N N . ALA A 1 107 ? -25.064 -12.218 32.148 1.00 98.19 107 ALA A N 1
ATOM 841 C CA . ALA A 1 107 ? -23.613 -12.308 32.130 1.00 98.19 107 ALA A CA 1
ATOM 842 C C . ALA A 1 107 ? -23.033 -11.262 31.172 1.00 98.19 107 ALA A C 1
ATOM 844 O O . ALA A 1 107 ? -23.548 -11.055 30.074 1.00 98.19 107 ALA A O 1
ATOM 845 N N . LEU A 1 108 ? -21.954 -10.609 31.594 1.00 98.00 108 LEU A N 1
ATOM 846 C CA . LEU A 1 108 ? -21.209 -9.638 30.807 1.00 98.00 108 LEU A CA 1
ATOM 847 C C . LEU A 1 108 ? -19.924 -10.274 30.283 1.00 98.00 108 LEU A C 1
ATOM 849 O O . LEU A 1 108 ? -19.158 -10.869 31.046 1.00 98.00 108 LEU A O 1
ATOM 853 N N . TYR A 1 109 ? -19.667 -10.064 28.998 1.00 97.75 109 TYR A N 1
ATOM 854 C CA . TYR A 1 109 ? -18.409 -10.380 28.341 1.00 97.75 109 TYR A CA 1
ATOM 855 C C . TYR A 1 109 ? -17.811 -9.100 27.756 1.00 97.75 109 TYR A C 1
ATOM 857 O O . TYR A 1 109 ? -18.520 -8.297 27.145 1.00 97.75 109 TYR A O 1
ATOM 865 N N . ILE A 1 110 ? -16.507 -8.919 27.943 1.00 94.88 110 ILE A N 1
ATOM 866 C CA . ILE A 1 110 ? -15.744 -7.750 27.497 1.00 94.88 110 ILE A CA 1
ATOM 867 C C . ILE A 1 110 ? -14.615 -8.249 26.604 1.00 94.88 110 ILE A C 1
ATOM 869 O O . ILE A 1 110 ? -13.834 -9.101 27.025 1.00 94.88 110 ILE A O 1
ATOM 873 N N . ASN A 1 111 ? -14.544 -7.761 25.362 1.00 91.62 111 ASN A N 1
ATOM 874 C CA . ASN A 1 111 ? -13.571 -8.218 24.357 1.00 91.62 111 ASN A CA 1
ATOM 875 C C . ASN A 1 111 ? -13.536 -9.756 24.223 1.00 91.62 111 ASN A C 1
ATOM 877 O O . ASN A 1 111 ? -12.477 -10.376 24.141 1.00 91.62 111 ASN A O 1
ATOM 881 N N . GLY A 1 112 ? -14.716 -10.384 24.275 1.00 91.88 112 GLY A N 1
ATOM 882 C CA . GLY A 1 112 ? -14.876 -11.838 24.186 1.00 91.88 112 GLY A CA 1
ATOM 883 C C . GLY A 1 112 ? -14.454 -12.615 25.439 1.00 91.88 112 GLY A C 1
ATOM 884 O O . GLY A 1 112 ? -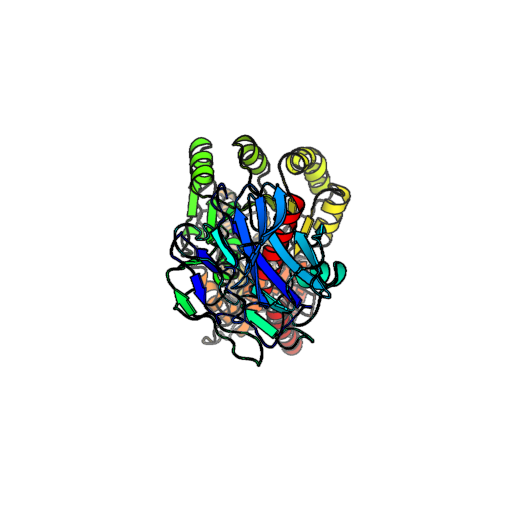14.503 -13.844 25.440 1.00 91.88 112 GLY A O 1
ATOM 885 N N . GLN A 1 113 ? -14.050 -11.948 26.521 1.00 94.38 113 GLN A N 1
ATOM 886 C CA . GLN A 1 113 ? -13.721 -12.586 27.796 1.00 94.38 113 GLN A CA 1
ATOM 887 C C . GLN A 1 113 ? -14.866 -12.443 28.795 1.00 94.38 113 GLN A C 1
ATOM 889 O O . GLN A 1 113 ? -15.462 -11.375 28.909 1.00 94.38 113 GLN A O 1
ATOM 894 N N . PHE A 1 114 ? -15.183 -13.515 29.524 1.00 96.50 114 PHE A N 1
ATOM 895 C CA . PHE A 1 114 ? -16.157 -13.457 30.616 1.00 96.50 114 PHE A CA 1
ATOM 896 C C . PHE A 1 114 ? -15.689 -12.471 31.697 1.00 96.50 114 PHE A C 1
ATOM 898 O O . PHE A 1 114 ? -14.568 -12.587 32.188 1.00 96.50 114 PHE A O 1
ATOM 905 N N . ALA A 1 115 ? -16.549 -11.522 32.072 1.00 94.88 115 ALA A N 1
ATOM 906 C CA . ALA A 1 115 ? -16.233 -10.490 33.058 1.00 94.88 115 ALA A CA 1
ATOM 907 C C . ALA A 1 115 ? -16.968 -10.720 34.384 1.00 94.88 115 ALA A C 1
ATOM 909 O O . ALA A 1 115 ? -16.344 -10.874 35.433 1.00 94.88 115 ALA A O 1
ATOM 910 N N . VAL A 1 116 ? -18.303 -10.743 34.353 1.00 96.44 116 VAL A N 1
ATOM 911 C CA . VAL A 1 116 ? -19.135 -10.870 35.557 1.00 96.44 116 VAL A CA 1
ATOM 912 C C . VAL A 1 116 ? -20.488 -11.485 35.224 1.00 96.44 116 VAL A C 1
ATOM 914 O O . VAL A 1 116 ? -20.955 -11.425 34.089 1.00 96.44 116 VAL A O 1
ATOM 917 N N . LYS A 1 117 ? -21.134 -12.071 36.231 1.00 95.62 117 LYS A N 1
ATOM 918 C CA . LYS A 1 117 ? -22.481 -12.629 36.151 1.00 95.62 117 LYS A CA 1
ATOM 919 C C . LYS A 1 117 ? -23.337 -12.085 37.291 1.00 95.62 117 LYS A C 1
ATOM 921 O O . LYS A 1 117 ? -22.844 -11.960 38.408 1.00 95.62 117 LYS A O 1
ATOM 926 N N . GLY A 1 118 ? -24.587 -11.751 36.992 1.00 94.38 118 GLY A N 1
ATOM 927 C CA . GLY A 1 118 ? -25.584 -11.338 37.975 1.00 94.38 118 GLY A CA 1
ATOM 928 C C . GLY A 1 118 ? -26.440 -12.499 38.475 1.00 94.38 118 GLY A C 1
ATOM 929 O O . GLY A 1 118 ? -26.327 -13.637 38.014 1.00 94.38 118 GLY A O 1
ATOM 930 N N . GLU A 1 119 ? -27.334 -12.178 39.402 1.00 94.50 119 GLU A N 1
ATOM 931 C CA . GLU A 1 119 ? -28.361 -13.097 39.889 1.00 94.50 119 GLU A CA 1
ATOM 932 C C . GLU A 1 119 ? -29.513 -13.242 38.885 1.00 94.50 119 GLU A C 1
ATOM 934 O O . GLU A 1 119 ? -29.686 -12.435 37.971 1.00 94.50 119 GLU A O 1
ATOM 939 N N . VAL A 1 120 ? -30.335 -14.278 39.061 1.00 95.44 120 VAL A N 1
ATOM 940 C CA . VAL A 1 120 ? -31.565 -14.445 38.275 1.00 95.44 120 VAL A CA 1
ATOM 941 C C . VAL A 1 120 ? -32.514 -13.276 38.555 1.00 95.44 120 VAL A C 1
ATOM 943 O O . VAL A 1 120 ? -32.857 -13.024 39.712 1.00 95.44 120 VAL A O 1
ATOM 946 N N . SER A 1 121 ? -32.997 -12.605 37.504 1.00 91.88 121 SER A N 1
ATOM 947 C CA . SER A 1 121 ? -33.936 -11.488 37.656 1.00 91.88 121 SER A CA 1
ATOM 948 C C . SER A 1 121 ? -35.191 -11.883 38.441 1.00 91.88 121 SER A C 1
ATOM 950 O O . SER A 1 121 ? -35.826 -12.921 38.183 1.00 91.88 121 SER A O 1
ATOM 952 N N . SER A 1 122 ? -35.591 -10.997 39.356 1.00 89.50 122 SER A N 1
ATOM 953 C CA . SER A 1 122 ? -36.840 -11.098 40.118 1.00 89.50 122 SER A CA 1
ATOM 954 C C . SER A 1 122 ? -38.085 -10.809 39.270 1.00 89.50 122 SER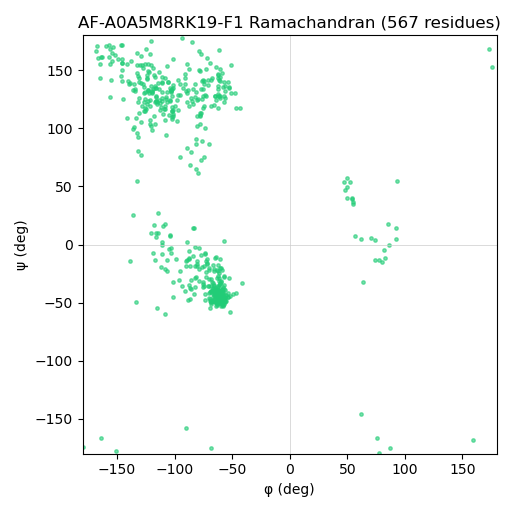 A C 1
ATOM 956 O O . SER A 1 122 ? -39.193 -11.190 39.657 1.00 89.50 122 SER A O 1
ATOM 958 N N . ALA A 1 123 ? -37.925 -10.189 38.095 1.00 88.75 123 ALA A N 1
ATOM 959 C CA . ALA A 1 123 ? -39.021 -9.973 37.165 1.00 88.75 123 ALA A CA 1
ATOM 960 C C . ALA A 1 123 ? -39.572 -11.310 36.639 1.00 88.75 123 ALA A C 1
ATOM 962 O O . ALA A 1 123 ? -38.872 -12.327 36.528 1.00 88.75 123 ALA A O 1
ATOM 963 N N . LYS A 1 124 ? -40.858 -11.313 36.272 1.00 90.25 124 LYS A N 1
ATOM 964 C CA . LYS A 1 124 ? -41.482 -12.482 35.636 1.00 90.25 124 LYS A CA 1
ATOM 965 C C . LYS A 1 124 ? -40.881 -12.719 34.252 1.00 90.25 124 LYS A C 1
ATOM 967 O O . LYS A 1 124 ? -40.655 -13.867 33.880 1.00 90.25 124 LYS A O 1
ATOM 972 N N . THR A 1 125 ? -40.607 -11.628 33.543 1.00 92.25 125 THR A N 1
ATOM 973 C CA . THR A 1 125 ? -40.044 -11.635 32.196 1.00 92.25 125 THR A CA 1
ATOM 974 C C . THR A 1 125 ? -39.023 -10.512 32.052 1.00 92.25 125 THR A C 1
ATOM 976 O O . THR A 1 125 ? -39.270 -9.403 32.528 1.00 92.25 125 THR A O 1
ATOM 979 N N . VAL A 1 126 ? -37.919 -10.782 31.358 1.00 93.69 126 VAL A N 1
ATOM 980 C CA . VAL A 1 126 ? -36.891 -9.786 31.019 1.00 93.69 126 VAL A CA 1
ATOM 981 C C . VAL A 1 126 ? -36.815 -9.629 29.502 1.00 93.69 126 VAL A C 1
ATOM 983 O O . VAL A 1 126 ? -36.853 -10.634 28.789 1.00 93.69 126 VAL A O 1
ATOM 986 N N . VAL A 1 127 ? -36.729 -8.394 29.004 1.00 94.56 127 VAL A N 1
ATOM 987 C CA . VAL A 1 127 ? -36.726 -8.084 27.565 1.00 94.56 127 VAL A CA 1
ATOM 988 C C . VAL A 1 127 ? -35.620 -7.103 27.160 1.00 94.56 127 VAL A C 1
ATOM 990 O O . VAL A 1 127 ? -35.286 -6.205 27.937 1.00 94.56 127 VAL A O 1
ATOM 993 N N . PRO A 1 128 ? -35.064 -7.221 25.939 1.00 95.06 128 PRO A N 1
ATOM 994 C CA . PRO A 1 128 ? -34.078 -6.269 25.448 1.00 95.06 128 PRO A CA 1
ATOM 995 C C . PRO A 1 128 ? -34.718 -4.929 25.054 1.00 95.06 128 PRO A C 1
ATOM 997 O O . PRO A 1 128 ? -35.787 -4.892 24.432 1.00 95.06 128 PRO A O 1
ATOM 1000 N N . SER A 1 129 ? -34.020 -3.834 25.364 1.00 93.12 129 SER A N 1
ATOM 1001 C CA . SER A 1 129 ? -34.321 -2.489 24.857 1.00 93.12 129 SER A CA 1
ATOM 1002 C C . SER A 1 129 ? -33.831 -2.306 23.418 1.00 93.12 129 SER A C 1
ATOM 1004 O O . SER A 1 129 ? -32.844 -2.919 23.007 1.00 93.12 129 SER A O 1
ATOM 1006 N N . GLY A 1 130 ? -34.530 -1.466 22.650 1.00 93.19 130 GLY A N 1
ATOM 1007 C CA . GLY A 1 130 ? -34.116 -1.026 21.311 1.00 93.19 130 GLY A CA 1
ATOM 1008 C C . GLY A 1 130 ? -33.700 0.443 21.240 1.00 93.19 130 GLY A C 1
ATOM 1009 O O . GLY A 1 130 ? -33.633 0.998 20.140 1.00 93.19 130 GLY A O 1
ATOM 1010 N N . ILE A 1 131 ? -33.437 1.070 22.392 1.00 95.69 131 ILE A N 1
ATOM 1011 C CA . ILE A 1 131 ? -32.956 2.450 22.493 1.00 95.69 131 ILE A CA 1
ATOM 1012 C C . ILE A 1 131 ? -31.470 2.439 22.853 1.00 95.69 131 ILE A C 1
ATOM 1014 O O . ILE A 1 131 ? -31.094 2.093 23.975 1.00 95.69 131 ILE A O 1
ATOM 1018 N N . PHE A 1 132 ? -30.635 2.855 21.902 1.00 96.50 132 PHE A N 1
ATOM 1019 C CA . PHE A 1 132 ? -29.191 3.005 22.076 1.00 96.50 132 PHE A CA 1
ATOM 1020 C C . PHE A 1 132 ? -28.843 4.478 22.288 1.00 96.50 132 PHE A C 1
ATOM 1022 O O . PHE A 1 132 ? -29.356 5.341 21.582 1.00 96.50 132 PHE A O 1
ATOM 1029 N N . GLY A 1 133 ? -27.990 4.789 23.258 1.00 94.31 133 GLY A N 1
ATOM 1030 C CA . GLY A 1 133 ? -27.875 6.142 23.808 1.00 94.31 133 GLY A CA 1
ATOM 1031 C C . GLY A 1 133 ? -29.036 6.474 24.750 1.00 94.31 133 GLY A C 1
ATOM 1032 O O . GLY A 1 133 ? -29.775 5.582 25.168 1.00 94.31 133 GLY A O 1
ATOM 1033 N N . GLY A 1 134 ? -29.208 7.752 25.093 1.00 86.19 134 GLY A N 1
ATOM 1034 C CA . GLY A 1 134 ? -30.170 8.183 26.111 1.00 86.19 134 GLY A CA 1
ATOM 1035 C C . GLY A 1 134 ? -30.472 9.680 26.071 1.00 86.19 134 GLY A C 1
ATOM 1036 O O . GLY A 1 134 ? -30.162 10.374 25.105 1.00 86.19 134 GLY A O 1
ATOM 1037 N N . SER A 1 135 ? -31.113 10.180 27.120 1.00 85.38 135 SER A N 1
ATOM 1038 C CA . SER A 1 135 ? -31.432 11.603 27.282 1.00 85.38 135 SER A CA 1
ATOM 1039 C C . SER A 1 135 ? -30.981 12.095 28.652 1.00 85.38 135 SER A C 1
ATOM 1041 O O . SER A 1 135 ? -30.743 11.288 29.555 1.00 85.38 135 SER A O 1
ATOM 1043 N N . GLU A 1 136 ? -30.858 13.410 28.818 1.00 82.88 136 GLU A N 1
ATOM 1044 C CA . GLU A 1 136 ? -30.507 14.009 30.101 1.00 82.88 136 GLU A CA 1
ATOM 1045 C C . GLU A 1 136 ? -31.448 13.536 31.228 1.00 82.88 136 GLU A C 1
ATOM 1047 O O . GLU A 1 136 ? -32.659 13.416 31.019 1.00 82.88 136 GLU A O 1
ATOM 1052 N N . PRO A 1 137 ? -30.913 13.271 32.436 1.00 86.62 137 PRO A N 1
ATOM 1053 C CA . PRO A 1 137 ? -29.512 13.442 32.842 1.00 86.62 137 PRO A CA 1
ATOM 1054 C C . PRO A 1 137 ? -28.613 12.211 32.586 1.00 86.62 137 PRO A C 1
ATOM 1056 O O . PRO A 1 137 ? -27.438 12.238 32.941 1.00 86.62 137 PRO A O 1
ATOM 1059 N N . PHE A 1 138 ? -29.135 11.129 31.996 1.00 90.75 138 PHE A N 1
ATOM 1060 C CA . PHE A 1 138 ? -28.459 9.821 31.916 1.00 90.75 138 PHE A CA 1
ATOM 1061 C C . PHE A 1 138 ? -27.951 9.455 30.516 1.00 90.75 138 PHE A C 1
ATOM 1063 O O . PHE A 1 138 ? -27.687 8.287 30.224 1.00 90.75 138 PHE A O 1
ATOM 1070 N N . GLY A 1 139 ? -27.828 10.435 29.623 1.00 90.69 139 GLY A N 1
ATOM 1071 C CA . GLY A 1 139 ? -27.380 10.203 28.258 1.00 90.69 139 GLY A CA 1
ATOM 1072 C C . GLY A 1 139 ? -25.959 9.656 28.166 1.00 90.69 139 GLY A C 1
ATOM 1073 O O . GLY A 1 139 ? -25.062 10.007 28.946 1.00 90.69 139 GLY A O 1
ATOM 1074 N N . TYR A 1 140 ? -25.754 8.802 27.168 1.00 95.31 140 TYR A N 1
ATOM 1075 C CA . TYR A 1 140 ? -24.435 8.298 26.821 1.00 95.31 140 TYR A CA 1
ATOM 1076 C C . TYR A 1 140 ? -23.579 9.392 26.181 1.00 95.31 140 TYR A C 1
ATOM 1078 O O . TYR A 1 140 ? -24.044 10.148 25.329 1.00 95.31 140 TYR A O 1
ATOM 1086 N N . ILE A 1 141 ? -22.311 9.450 26.585 1.00 94.94 141 ILE A N 1
ATOM 1087 C CA . ILE A 1 141 ? -21.292 10.279 25.942 1.00 94.94 141 ILE A CA 1
ATOM 1088 C C . ILE A 1 141 ? -20.186 9.336 25.489 1.00 94.94 141 ILE A C 1
ATOM 1090 O O . ILE A 1 141 ? -19.449 8.781 26.309 1.00 94.94 141 ILE A O 1
ATOM 1094 N N . GLY A 1 142 ? -20.108 9.123 24.185 1.00 93.81 142 GLY A N 1
ATOM 1095 C CA . GLY A 1 142 ? -19.210 8.147 23.592 1.00 93.81 142 GLY A CA 1
ATOM 1096 C C . GLY A 1 142 ? -19.670 7.743 22.204 1.00 93.81 142 GLY A C 1
ATOM 1097 O O . GLY A 1 142 ? -20.561 8.357 21.622 1.00 93.81 142 GLY A O 1
ATOM 1098 N N . SER A 1 143 ? -19.078 6.687 21.672 1.00 93.56 143 SER A N 1
ATOM 1099 C CA . SER A 1 143 ? -19.354 6.192 20.327 1.00 93.56 143 SER A CA 1
ATOM 1100 C C . SER A 1 143 ? -19.788 4.733 20.347 1.00 93.56 143 SER A C 1
ATOM 1102 O O . SER A 1 143 ? -19.253 3.955 21.133 1.00 93.56 143 SER A O 1
ATOM 1104 N N . LEU A 1 144 ? -20.736 4.359 19.482 1.00 94.75 144 LEU A N 1
ATOM 1105 C CA . LEU A 1 144 ? -21.187 2.974 19.297 1.00 94.75 144 LEU A CA 1
ATOM 1106 C C . LEU A 1 144 ? -21.016 2.527 17.842 1.00 94.75 144 LEU A C 1
ATOM 1108 O O . LEU A 1 144 ? -21.147 3.335 16.917 1.00 94.75 144 LEU A O 1
ATOM 1112 N N . ASN A 1 145 ? -20.751 1.235 17.647 1.00 93.00 145 ASN A N 1
ATOM 1113 C CA . ASN A 1 145 ? -20.660 0.604 16.334 1.00 93.00 145 ASN A CA 1
ATOM 1114 C C . ASN A 1 145 ? -21.107 -0.868 16.373 1.00 93.00 145 ASN A C 1
ATOM 1116 O O . ASN A 1 145 ? -21.082 -1.496 17.430 1.00 93.00 145 ASN A O 1
ATOM 1120 N N . ASP A 1 146 ? -21.458 -1.412 15.205 1.00 92.81 146 ASP A N 1
ATOM 1121 C CA . ASP A 1 146 ? -21.670 -2.840 14.941 1.00 92.81 146 ASP A CA 1
ATOM 1122 C C . ASP A 1 146 ? -22.595 -3.516 15.969 1.00 92.81 146 ASP A C 1
ATOM 1124 O O . ASP A 1 146 ? -22.219 -4.462 16.660 1.00 92.81 146 ASP A O 1
ATOM 1128 N N . ILE A 1 147 ? -23.806 -2.974 16.089 1.00 96.75 147 ILE A N 1
ATOM 1129 C CA . ILE A 1 147 ? -24.805 -3.363 17.084 1.00 96.75 147 ILE A CA 1
ATOM 1130 C C . ILE A 1 147 ? -25.540 -4.619 16.609 1.00 96.75 147 ILE A C 1
ATOM 1132 O O . ILE A 1 147 ? -26.043 -4.674 15.485 1.00 96.75 147 ILE A O 1
ATOM 1136 N N . ARG A 1 148 ? -25.654 -5.621 17.482 1.00 97.25 148 ARG A N 1
ATOM 1137 C CA . ARG A 1 148 ? -26.290 -6.916 17.210 1.00 97.25 148 ARG A CA 1
ATOM 1138 C C . ARG A 1 148 ? -27.285 -7.262 18.308 1.00 97.25 148 ARG A C 1
ATOM 1140 O O . ARG A 1 148 ? -27.026 -7.066 19.496 1.00 97.25 148 ARG A O 1
ATOM 1147 N N . MET A 1 149 ? -28.417 -7.821 17.898 1.00 97.69 149 MET A N 1
ATOM 1148 C CA . MET A 1 149 ? -29.433 -8.375 18.787 1.00 97.69 149 MET A CA 1
ATOM 1149 C C . MET A 1 149 ? -29.680 -9.830 18.408 1.00 97.69 149 MET A C 1
ATOM 1151 O O . MET A 1 149 ? -30.109 -10.112 17.288 1.00 97.69 149 MET A O 1
ATOM 1155 N N . TRP A 1 150 ? -29.465 -10.746 19.347 1.00 97.94 150 TRP A N 1
ATOM 1156 C CA . TRP A 1 150 ? -29.702 -12.175 19.164 1.00 97.94 150 TRP A CA 1
ATOM 1157 C C . TRP A 1 150 ? -30.875 -12.647 20.011 1.00 97.94 150 TRP A C 1
ATOM 1159 O O . TRP A 1 150 ? -30.978 -12.304 21.187 1.00 97.94 150 TRP A O 1
ATOM 1169 N N . SER A 1 151 ? -31.709 -13.521 19.455 1.00 97.25 151 SER A N 1
ATOM 1170 C CA . SER A 1 151 ? -32.782 -14.212 20.180 1.00 97.25 151 SER A CA 1
ATOM 1171 C C . SER A 1 151 ? -32.295 -15.456 20.940 1.00 97.25 151 SER A C 1
ATOM 1173 O O . SER A 1 151 ? -33.100 -16.301 21.324 1.00 97.25 151 SER A O 1
ATOM 1175 N N . THR A 1 152 ? -30.981 -15.614 21.104 1.00 97.81 152 THR A N 1
ATOM 1176 C CA . THR A 1 152 ? -30.325 -16.746 21.771 1.00 97.81 152 THR A CA 1
ATOM 1177 C C . THR A 1 152 ? -29.266 -16.246 22.752 1.00 97.81 152 THR A C 1
ATOM 1179 O O . THR A 1 152 ? -28.694 -15.170 22.566 1.00 97.81 152 THR A O 1
ATOM 1182 N N . ALA A 1 153 ? -28.960 -17.041 23.777 1.00 98.19 153 ALA A N 1
ATOM 1183 C CA . ALA A 1 153 ? -27.795 -16.807 24.627 1.00 98.19 153 ALA A CA 1
ATOM 1184 C C . ALA A 1 153 ? -26.528 -17.276 23.901 1.00 98.19 153 ALA A C 1
ATOM 1186 O O . ALA A 1 153 ? -26.375 -18.474 23.656 1.00 98.19 153 ALA A O 1
ATOM 1187 N N . LYS A 1 154 ? -25.642 -16.346 23.541 1.00 98.19 154 LYS A N 1
ATOM 1188 C CA . LYS A 1 154 ? -24.366 -16.659 22.890 1.00 98.19 154 LYS A CA 1
ATOM 1189 C C . LYS A 1 154 ? -23.377 -17.225 23.909 1.00 98.19 154 LYS A C 1
ATOM 1191 O O . LYS A 1 154 ? -23.336 -16.787 25.059 1.00 98.19 154 LYS A O 1
ATOM 1196 N N . THR A 1 155 ? -22.587 -18.212 23.490 1.00 98.06 155 THR A N 1
ATOM 1197 C CA . THR A 1 155 ? -21.487 -18.739 24.310 1.00 98.06 155 THR A CA 1
ATOM 1198 C C . THR A 1 155 ? -20.268 -17.816 24.241 1.00 98.06 155 THR A C 1
ATOM 1200 O O . THR A 1 155 ? -20.178 -16.952 23.372 1.00 98.06 155 THR A O 1
ATOM 1203 N N . GLN A 1 156 ? -19.289 -18.004 25.128 1.00 97.88 156 GLN A N 1
ATOM 1204 C CA . GLN A 1 156 ? -18.034 -17.252 25.037 1.00 97.88 156 GLN A CA 1
ATOM 1205 C C . GLN A 1 156 ? -17.282 -17.529 23.722 1.00 97.88 156 GLN A C 1
ATOM 1207 O O . GLN A 1 156 ? -16.765 -16.590 23.123 1.00 97.88 156 GLN A O 1
ATOM 1212 N N . SER A 1 157 ? -17.256 -18.790 23.264 1.00 97.19 157 SER A N 1
ATOM 1213 C CA . SER A 1 157 ? -16.611 -19.180 21.995 1.00 97.19 157 SER A CA 1
ATOM 1214 C C . SER A 1 157 ? -17.281 -18.481 20.820 1.00 97.19 157 SER A C 1
ATOM 1216 O O . SER A 1 157 ? -16.614 -17.831 20.023 1.00 97.19 157 SER A O 1
ATOM 1218 N N . ASP A 1 158 ? -18.616 -18.515 20.784 1.00 96.62 158 ASP A N 1
ATOM 1219 C CA . ASP A 1 158 ? -19.407 -17.835 19.764 1.00 96.62 158 ASP A CA 1
ATOM 1220 C C . ASP A 1 158 ? -19.063 -16.340 19.656 1.00 96.62 158 ASP A C 1
ATOM 1222 O O . ASP A 1 158 ? -18.928 -15.812 18.553 1.00 96.62 158 ASP A O 1
ATOM 1226 N N . ILE A 1 159 ? -18.953 -15.652 20.800 1.00 96.62 159 ILE A N 1
ATOM 1227 C CA . ILE A 1 159 ? -18.638 -14.218 20.854 1.00 96.62 159 ILE A CA 1
ATOM 1228 C C . ILE A 1 159 ? -17.224 -13.979 20.313 1.00 96.62 159 ILE A C 1
ATOM 1230 O O . ILE A 1 159 ? -17.028 -13.112 19.463 1.00 96.62 159 ILE A O 1
ATOM 1234 N N . GLN A 1 160 ? -16.239 -14.762 20.763 1.00 90.00 160 GLN A N 1
ATOM 1235 C CA . GLN A 1 160 ? -14.845 -14.638 20.320 1.00 90.00 160 GLN A CA 1
ATOM 1236 C C . GLN A 1 160 ? -14.689 -14.870 18.811 1.00 90.00 160 GLN A C 1
ATOM 1238 O O . GLN A 1 160 ? -13.969 -14.126 18.147 1.00 90.00 160 GLN A O 1
ATOM 1243 N N . GLU A 1 161 ? -15.394 -15.859 18.262 1.00 87.94 161 GLU A N 1
ATOM 1244 C CA . GLU A 1 161 ? -15.367 -16.190 16.834 1.00 87.94 161 GLU A CA 1
ATOM 1245 C C . GLU A 1 161 ? -16.003 -15.096 15.958 1.00 87.94 161 GLU A C 1
ATOM 1247 O O . GLU A 1 161 ? -15.586 -14.881 14.817 1.00 87.94 161 GLU A O 1
ATOM 1252 N N . GLN A 1 162 ? -17.017 -14.389 16.469 1.00 90.62 162 GLN A N 1
ATOM 1253 C CA . GLN A 1 162 ? -17.864 -13.516 15.648 1.00 90.62 162 GLN A CA 1
ATOM 1254 C C . GLN A 1 162 ? -17.649 -12.015 15.877 1.00 90.62 162 GLN A C 1
ATOM 1256 O O . GLN A 1 162 ? -17.992 -11.229 14.989 1.00 90.62 162 GLN A O 1
ATOM 1261 N N . MET A 1 163 ? -17.085 -11.576 17.009 1.00 89.00 163 MET A N 1
ATOM 1262 C CA . MET A 1 163 ? -17.015 -10.146 17.372 1.00 89.00 163 MET A CA 1
ATOM 1263 C C . MET A 1 163 ? -16.200 -9.272 16.400 1.00 89.00 163 MET A C 1
ATOM 1265 O O . MET A 1 163 ? -16.423 -8.064 16.314 1.00 89.00 163 MET A O 1
ATOM 1269 N N . HIS A 1 164 ? -15.279 -9.871 15.635 1.00 83.38 164 HIS A N 1
ATOM 1270 C CA . HIS A 1 164 ? -14.454 -9.185 14.625 1.00 83.38 164 HIS A CA 1
ATOM 1271 C C . HIS A 1 164 ? -14.907 -9.415 13.172 1.00 83.38 164 HIS A C 1
ATOM 1273 O O . HIS A 1 164 ? -14.334 -8.842 12.233 1.00 83.38 164 HIS A O 1
ATOM 1279 N N . SER A 1 165 ? -15.935 -10.242 12.989 1.00 82.44 165 SER A N 1
ATOM 1280 C CA . SER A 1 165 ? -16.445 -10.680 11.690 1.00 82.44 165 SER A CA 1
ATOM 1281 C C . SER A 1 165 ? -17.636 -9.824 11.267 1.00 82.44 165 SER A C 1
ATOM 1283 O O . SER A 1 165 ? -18.465 -9.458 12.099 1.00 82.44 165 SER A O 1
ATOM 1285 N N . ARG A 1 166 ? -17.737 -9.495 9.973 1.00 84.62 166 ARG A N 1
ATOM 1286 C CA . ARG A 1 166 ? -18.962 -8.917 9.403 1.00 84.62 166 ARG A CA 1
ATOM 1287 C C . ARG A 1 166 ? -19.925 -10.052 9.093 1.00 84.62 166 ARG A C 1
ATOM 1289 O O . ARG A 1 166 ? -19.537 -10.998 8.421 1.00 84.62 166 ARG A O 1
ATOM 1296 N N . LEU A 1 167 ? -21.139 -9.932 9.614 1.00 88.12 167 LEU A N 1
ATOM 1297 C CA . LEU A 1 167 ? -22.200 -10.915 9.445 1.00 88.12 167 LEU A CA 1
ATOM 1298 C C . LEU A 1 167 ? -23.001 -10.630 8.164 1.00 88.12 167 LEU A C 1
ATOM 1300 O O . LEU A 1 167 ? -23.122 -9.475 7.726 1.00 88.12 167 LEU A O 1
ATOM 1304 N N . ASP A 1 168 ? -23.553 -11.683 7.577 1.00 90.31 168 ASP A N 1
ATOM 1305 C CA . ASP A 1 168 ? -24.371 -11.622 6.367 1.00 90.31 168 ASP A CA 1
ATOM 1306 C C . ASP A 1 168 ? -25.803 -11.159 6.679 1.00 90.31 168 ASP A C 1
ATOM 1308 O O . ASP A 1 168 ? -26.489 -10.631 5.802 1.00 90.31 168 ASP A O 1
ATOM 1312 N N . GLY A 1 169 ? -26.246 -11.286 7.936 1.00 93.50 169 GLY A N 1
ATOM 1313 C CA . GLY A 1 169 ? -27.578 -10.884 8.398 1.00 93.50 169 GLY A CA 1
ATOM 1314 C C . GLY A 1 169 ? -28.618 -12.008 8.347 1.00 93.50 169 GLY A C 1
ATOM 1315 O O . GLY A 1 169 ? -29.797 -11.767 8.616 1.00 93.50 169 GLY A O 1
ATOM 1316 N N . ASN A 1 170 ? -28.210 -13.228 7.992 1.00 95.25 170 ASN A N 1
ATOM 1317 C CA . ASN A 1 170 ? -29.060 -14.418 7.899 1.00 95.25 170 ASN A CA 1
ATOM 1318 C C . ASN A 1 170 ? -28.664 -15.526 8.895 1.00 95.25 170 ASN A C 1
ATOM 1320 O O . ASN A 1 170 ? -29.176 -16.644 8.810 1.00 95.25 170 ASN A O 1
ATOM 1324 N N . GLU A 1 171 ? -27.771 -15.224 9.836 1.00 96.31 171 GLU A N 1
ATOM 1325 C CA . GLU A 1 171 ? -27.301 -16.148 10.857 1.00 96.31 171 GLU A CA 1
ATOM 1326 C C . GLU A 1 171 ? -28.451 -16.621 11.756 1.00 96.31 171 GLU A C 1
ATOM 1328 O O . GLU A 1 171 ? -29.340 -15.859 12.148 1.00 96.31 171 GLU A O 1
ATOM 1333 N N . ALA A 1 172 ? -28.423 -17.901 12.133 1.00 94.94 172 ALA A N 1
ATOM 1334 C CA . ALA A 1 172 ? -29.434 -18.469 13.014 1.00 94.94 172 ALA A CA 1
ATOM 1335 C C . ALA A 1 172 ? -29.446 -17.748 14.374 1.00 94.94 172 ALA A C 1
ATOM 1337 O O . ALA A 1 172 ? -28.424 -17.645 15.049 1.00 94.94 172 ALA A O 1
ATOM 1338 N N . GLY A 1 173 ? -30.622 -17.264 14.780 1.00 94.88 173 GLY A N 1
ATOM 1339 C CA . GLY A 1 173 ? -30.808 -16.530 16.032 1.00 94.88 173 GLY A CA 1
ATOM 1340 C C . GLY A 1 173 ? -30.447 -15.042 15.969 1.00 94.88 173 GLY A C 1
ATOM 1341 O O . GLY A 1 173 ? -30.689 -14.345 16.954 1.00 94.88 173 GLY A O 1
ATOM 1342 N N . LEU A 1 174 ? -29.913 -14.528 14.854 1.00 97.00 174 LEU A N 1
ATOM 1343 C CA . LEU A 1 174 ? -29.669 -13.094 14.680 1.00 97.00 174 LEU A CA 1
ATOM 1344 C C . LEU A 1 174 ? -30.991 -12.387 14.372 1.00 97.00 174 LEU A C 1
ATOM 1346 O O . LEU A 1 174 ? -31.614 -12.602 13.333 1.00 97.00 174 LEU A O 1
ATOM 1350 N N . PHE A 1 175 ? -31.442 -11.551 15.299 1.00 96.06 175 PHE A N 1
ATOM 1351 C CA . PHE A 1 175 ? -32.737 -10.884 15.206 1.00 96.06 175 PHE A CA 1
ATOM 1352 C C . PHE A 1 175 ? -32.641 -9.472 14.621 1.00 96.06 175 PHE A C 1
ATOM 1354 O O . PHE A 1 175 ? -33.574 -9.006 13.970 1.00 96.06 175 PHE A O 1
ATOM 1361 N N . GLY A 1 176 ? -31.522 -8.785 14.836 1.00 96.56 176 GLY A N 1
ATOM 1362 C CA . GLY A 1 176 ? -31.256 -7.481 14.241 1.00 96.56 176 GLY A CA 1
ATOM 1363 C C . GLY A 1 176 ? -29.763 -7.220 14.156 1.00 96.56 176 GLY A C 1
ATOM 1364 O O . GLY A 1 176 ? -29.015 -7.602 15.062 1.00 96.56 176 GLY A O 1
ATOM 1365 N N . TYR A 1 177 ? -29.340 -6.592 13.060 1.00 97.19 177 TYR A N 1
ATOM 1366 C CA . TYR A 1 177 ? -27.937 -6.281 12.834 1.00 97.19 177 TYR A CA 1
ATOM 1367 C C . TYR A 1 177 ? -27.747 -4.913 12.187 1.00 97.19 177 TYR A C 1
ATOM 1369 O O . TYR A 1 177 ? -28.013 -4.733 11.000 1.00 97.19 177 TYR A O 1
ATOM 1377 N N . TRP A 1 178 ? -27.224 -3.965 12.961 1.00 96.62 178 TRP A N 1
ATOM 1378 C CA . TRP A 1 178 ? -26.921 -2.612 12.512 1.00 96.62 178 TRP A CA 1
ATOM 1379 C C . TRP A 1 178 ? -25.411 -2.446 12.418 1.00 96.62 178 TRP A C 1
ATOM 1381 O O . TRP A 1 178 ? -24.708 -2.356 13.424 1.00 96.62 178 TRP A O 1
ATOM 1391 N N . LYS A 1 179 ? -24.911 -2.397 11.184 1.00 92.19 179 LYS A N 1
ATOM 1392 C CA . LYS A 1 179 ? -23.479 -2.259 10.882 1.00 92.19 179 LYS A CA 1
ATOM 1393 C C . LYS A 1 179 ? -22.924 -0.876 11.223 1.00 92.19 179 LYS A C 1
ATOM 1395 O O . LYS A 1 179 ? -21.711 -0.762 11.369 1.00 92.19 179 LYS A O 1
ATOM 1400 N N . VAL A 1 180 ? -23.802 0.130 11.335 1.00 92.06 180 VAL A N 1
ATOM 1401 C CA . VAL A 1 180 ? -23.490 1.543 11.614 1.00 92.06 180 VAL A CA 1
ATOM 1402 C C . VAL A 1 180 ? -22.427 2.075 10.643 1.00 92.06 180 VAL A C 1
ATOM 1404 O O . VAL A 1 180 ? -21.380 2.581 11.038 1.00 92.06 180 VAL A O 1
ATOM 1407 N N . ASN A 1 181 ? -22.682 1.918 9.344 1.00 87.94 181 ASN A N 1
ATOM 1408 C CA . ASN A 1 181 ? -21.734 2.205 8.264 1.00 87.94 181 ASN A CA 1
ATOM 1409 C C . ASN A 1 181 ? -22.362 2.965 7.082 1.00 87.94 181 ASN A C 1
ATOM 1411 O O . ASN A 1 181 ? -21.925 2.817 5.941 1.00 87.94 181 ASN A O 1
ATOM 1415 N N . GLU A 1 182 ? -23.432 3.710 7.348 1.00 89.75 182 GLU A N 1
ATOM 1416 C CA . GLU A 1 182 ? -24.113 4.553 6.369 1.00 89.75 182 GLU A CA 1
ATOM 1417 C C . GLU A 1 182 ? -23.405 5.904 6.176 1.00 89.75 182 GLU A C 1
ATOM 1419 O O . GLU A 1 182 ? -23.514 6.521 5.116 1.00 89.75 182 GLU A O 1
ATOM 1424 N N . GLY A 1 183 ? -22.709 6.394 7.207 1.00 83.31 183 GLY A N 1
ATOM 1425 C CA . GLY A 1 183 ? -21.830 7.567 7.140 1.00 83.31 183 GLY A CA 1
ATOM 1426 C C . GLY A 1 183 ? -22.536 8.922 7.057 1.00 83.31 183 GLY A C 1
ATOM 1427 O O . GLY A 1 183 ? -21.904 9.961 7.271 1.00 83.31 183 GLY A O 1
ATOM 1428 N N . ALA A 1 184 ? -23.838 8.934 6.777 1.00 87.00 184 ALA A N 1
ATOM 1429 C CA . ALA A 1 184 ? -24.695 10.110 6.741 1.00 87.00 184 ALA A CA 1
ATOM 1430 C C . ALA A 1 184 ? -26.179 9.721 6.884 1.00 87.00 184 ALA A C 1
ATOM 1432 O O . ALA A 1 184 ? -26.554 8.557 6.793 1.00 87.00 184 ALA A O 1
ATOM 1433 N N . GLY A 1 185 ? -27.045 10.724 7.062 1.00 92.56 185 GLY A N 1
ATOM 1434 C CA . GLY A 1 185 ? -28.494 10.530 7.166 1.00 92.56 185 GLY A CA 1
ATOM 1435 C C . GLY A 1 185 ? -28.974 10.234 8.588 1.00 92.56 185 GLY A C 1
ATOM 1436 O O . GLY A 1 185 ? -28.210 10.319 9.547 1.00 92.56 185 GLY A O 1
ATOM 1437 N N . LEU A 1 186 ? -30.270 9.941 8.715 1.00 96.44 186 LEU A N 1
ATOM 1438 C CA . LEU A 1 186 ? -30.943 9.721 10.003 1.00 96.44 186 LEU A CA 1
ATOM 1439 C C . LEU A 1 186 ? -31.376 8.268 10.227 1.00 96.44 186 LEU A C 1
ATOM 1441 O O . LEU A 1 186 ? -31.998 7.979 11.240 1.00 96.44 186 LEU A O 1
ATOM 1445 N N . VAL A 1 187 ? -31.078 7.361 9.298 1.00 96.94 187 VAL A N 1
ATOM 1446 C CA . VAL A 1 187 ? -31.495 5.958 9.378 1.00 96.94 187 VAL A CA 1
ATOM 1447 C C . VAL A 1 187 ? -30.259 5.071 9.414 1.00 96.94 187 VAL A C 1
ATOM 1449 O O . VAL A 1 187 ? -29.342 5.269 8.622 1.00 96.94 187 VAL A O 1
ATOM 1452 N N . VAL A 1 188 ? -30.251 4.106 10.331 1.00 96.38 188 VAL A N 1
ATOM 1453 C CA . VAL A 1 188 ? -29.299 2.993 10.374 1.00 96.38 188 VAL A CA 1
ATOM 1454 C C . VAL A 1 188 ? -30.052 1.734 9.977 1.00 96.38 188 VAL A C 1
ATOM 1456 O O . VAL A 1 188 ? -31.023 1.359 10.638 1.00 96.38 188 VAL A O 1
ATOM 1459 N N . HIS A 1 189 ? -29.641 1.081 8.900 1.00 96.56 189 HIS A N 1
ATOM 1460 C CA . HIS A 1 189 ? -30.396 -0.023 8.328 1.00 96.56 189 HIS A CA 1
ATOM 1461 C C . HIS A 1 189 ? -30.123 -1.346 9.048 1.00 96.56 189 HIS A C 1
ATOM 1463 O O . HIS A 1 189 ? -28.981 -1.702 9.351 1.00 96.56 189 HIS A O 1
ATOM 1469 N N . ASP A 1 190 ? -31.191 -2.108 9.279 1.00 97.25 190 ASP A N 1
ATOM 1470 C CA . ASP A 1 190 ? -31.098 -3.494 9.721 1.00 97.25 190 ASP A CA 1
ATOM 1471 C C . ASP A 1 190 ? -30.694 -4.375 8.530 1.00 97.25 190 ASP A C 1
ATOM 1473 O O . ASP A 1 190 ? -31.404 -4.499 7.524 1.00 97.25 190 ASP A O 1
ATOM 1477 N N . SER A 1 191 ? -29.524 -4.998 8.653 1.00 95.31 191 SER A N 1
ATOM 1478 C CA . SER A 1 191 ? -28.962 -5.906 7.653 1.00 95.31 191 SER A CA 1
ATOM 1479 C C . SER A 1 191 ? -29.671 -7.263 7.610 1.00 95.31 191 SER A C 1
ATOM 1481 O O . SER A 1 191 ? -29.405 -8.043 6.701 1.00 95.31 191 SER A O 1
ATOM 1483 N N . THR A 1 192 ? -30.577 -7.556 8.549 1.00 95.75 192 THR A N 1
ATOM 1484 C CA . THR A 1 192 ? -31.378 -8.784 8.527 1.00 95.75 192 THR A CA 1
ATOM 1485 C C . THR A 1 192 ? -32.640 -8.647 7.664 1.00 95.75 192 THR A C 1
ATOM 1487 O O . THR A 1 192 ? -33.018 -7.573 7.179 1.00 95.75 192 THR A O 1
ATOM 1490 N N . ASN A 1 193 ? -33.354 -9.762 7.499 1.00 92.88 193 ASN A N 1
ATOM 1491 C CA . ASN A 1 193 ? -34.663 -9.782 6.842 1.00 92.88 193 ASN A CA 1
ATOM 1492 C C . ASN A 1 193 ? -35.794 -9.190 7.704 1.00 92.88 193 ASN A C 1
ATOM 1494 O O . ASN A 1 193 ? -36.904 -9.028 7.199 1.00 92.88 193 ASN A O 1
ATOM 1498 N N . HIS A 1 194 ? -35.539 -8.854 8.975 1.00 91.38 194 HIS A N 1
ATOM 1499 C CA . HIS A 1 194 ? -36.560 -8.307 9.871 1.00 91.38 194 HIS A CA 1
ATOM 1500 C C . HIS A 1 194 ? -36.816 -6.807 9.669 1.00 91.38 194 HIS A C 1
ATOM 1502 O O . HIS A 1 194 ? -37.873 -6.330 10.081 1.00 91.38 194 HIS A O 1
ATOM 1508 N N . LYS A 1 195 ? -35.894 -6.077 9.018 1.00 91.75 195 LYS A N 1
ATOM 1509 C CA . LYS A 1 195 ? -36.044 -4.649 8.666 1.00 91.75 195 LYS A CA 1
ATOM 1510 C C . LYS A 1 195 ? -36.380 -3.750 9.858 1.00 91.75 195 LYS A C 1
ATOM 1512 O O . LYS A 1 195 ? -37.178 -2.821 9.751 1.00 91.75 195 LYS A O 1
ATOM 1517 N N . ASN A 1 196 ? -35.767 -4.025 11.006 1.00 94.19 196 ASN A N 1
ATOM 1518 C CA . ASN A 1 196 ? -35.873 -3.192 12.197 1.00 94.19 196 ASN A CA 1
ATOM 1519 C C . ASN A 1 196 ? -34.940 -1.969 12.090 1.00 94.19 196 ASN A C 1
ATOM 1521 O O . ASN A 1 196 ? -34.011 -1.834 12.879 1.00 94.19 196 ASN A O 1
ATOM 1525 N N . ASP A 1 197 ? -35.131 -1.099 11.102 1.00 97.25 197 ASP A N 1
ATOM 1526 C CA . ASP A 1 197 ? -34.256 0.066 10.908 1.00 97.25 197 ASP A CA 1
ATOM 1527 C C . ASP A 1 197 ? -34.279 1.003 12.136 1.00 97.25 197 ASP A C 1
ATOM 1529 O O . ASP A 1 197 ? -35.319 1.220 12.759 1.00 97.25 197 ASP A O 1
ATOM 1533 N N . GLY A 1 198 ? -33.115 1.546 12.500 1.00 96.62 198 GLY A N 1
ATOM 1534 C CA . GLY A 1 198 ? -32.944 2.484 13.608 1.00 96.62 198 GLY A CA 1
ATOM 1535 C C . GLY A 1 198 ? -33.034 3.937 13.152 1.00 96.62 198 GLY A C 1
ATOM 1536 O O . GLY A 1 198 ? -32.406 4.318 12.168 1.00 96.62 198 GLY A O 1
ATOM 1537 N N . MET A 1 199 ? -33.775 4.768 13.885 1.00 97.94 199 MET A N 1
ATOM 1538 C CA . MET A 1 199 ? -33.868 6.212 13.660 1.00 97.94 199 MET A CA 1
ATOM 1539 C C . MET A 1 199 ? -32.914 6.967 14.587 1.00 97.94 199 MET A C 1
ATOM 1541 O O . MET A 1 199 ? -32.927 6.775 15.801 1.00 97.94 199 MET A O 1
ATOM 1545 N N . ILE A 1 200 ? -32.097 7.846 14.020 1.00 97.38 200 ILE A N 1
ATOM 1546 C CA . ILE A 1 200 ? -31.129 8.675 14.735 1.00 97.38 200 ILE A CA 1
ATOM 1547 C C . ILE A 1 200 ? -31.814 9.946 15.239 1.00 97.38 200 ILE A C 1
ATOM 1549 O O . ILE A 1 200 ? -32.351 10.737 14.465 1.00 97.38 200 ILE A O 1
ATOM 1553 N N . GLU A 1 201 ? -31.697 10.197 16.538 1.00 96.06 201 GLU A N 1
ATOM 1554 C CA . GLU A 1 201 ? -32.120 11.426 17.199 1.00 96.06 201 GLU A CA 1
ATOM 1555 C C . GLU A 1 201 ? -30.898 12.089 17.848 1.00 96.06 201 GLU A C 1
ATOM 1557 O O . GLU A 1 201 ? -30.442 11.700 18.920 1.00 96.06 201 GLU A O 1
ATOM 1562 N N . GLY A 1 202 ? -30.317 13.082 17.170 1.00 93.69 202 GLY A N 1
ATOM 1563 C CA . GLY A 1 202 ? -29.222 13.909 17.696 1.00 93.69 202 GLY A CA 1
ATOM 1564 C C . GLY A 1 202 ? -27.822 13.279 17.694 1.00 93.69 202 GLY A C 1
ATOM 1565 O O . GLY A 1 202 ? -26.848 14.015 17.864 1.00 93.69 202 GLY A O 1
ATOM 1566 N N . ALA A 1 203 ? -27.685 11.963 17.491 1.00 95.06 203 ALA A N 1
ATOM 1567 C CA . ALA A 1 203 ? -26.371 11.330 17.355 1.00 95.06 203 ALA A CA 1
ATOM 1568 C C . ALA A 1 203 ? -25.753 11.679 15.991 1.00 95.06 203 ALA A C 1
ATOM 1570 O O . ALA A 1 203 ? -26.457 11.960 15.021 1.00 95.06 203 ALA A O 1
ATOM 1571 N N . LEU A 1 204 ? -24.423 11.718 15.927 1.00 94.25 204 LEU A N 1
ATOM 1572 C CA . LEU A 1 204 ? -23.694 12.208 14.759 1.00 94.25 204 LEU A CA 1
ATOM 1573 C C . LEU A 1 204 ? -22.855 11.105 14.132 1.00 94.25 204 LEU A C 1
ATOM 1575 O O . LEU A 1 204 ? -22.085 10.440 14.823 1.00 94.25 204 LEU A O 1
ATOM 1579 N N . TRP A 1 205 ? -22.916 11.003 12.807 1.00 91.06 205 TRP A N 1
ATOM 1580 C CA . TRP A 1 205 ? -21.963 10.209 12.045 1.00 91.06 205 TRP A CA 1
ATOM 1581 C C . TRP A 1 205 ? -20.548 10.748 12.231 1.00 91.06 205 TRP A C 1
ATOM 1583 O O . TRP A 1 205 ? -20.264 11.938 12.051 1.00 91.06 205 TRP A O 1
ATOM 1593 N N . LYS A 1 206 ? -19.646 9.849 12.599 1.00 85.56 206 LYS A N 1
ATOM 1594 C CA . LYS A 1 206 ? -18.211 10.085 12.676 1.00 85.56 206 LYS A CA 1
ATOM 1595 C C . LYS A 1 206 ? -17.502 8.989 11.904 1.00 85.56 206 LYS A C 1
ATOM 1597 O O . LYS A 1 206 ? -18.022 7.894 11.742 1.00 85.56 206 LYS A O 1
ATOM 1602 N N . LYS A 1 207 ? -16.305 9.304 11.424 1.00 73.38 207 LYS A N 1
ATOM 1603 C CA . LYS A 1 207 ? -15.433 8.364 10.729 1.00 73.38 207 LYS A CA 1
ATOM 1604 C C . LYS A 1 207 ? -14.088 8.374 11.427 1.00 73.38 207 LYS A C 1
ATOM 1606 O O . LYS A 1 207 ? -13.487 9.441 11.557 1.00 73.38 207 LYS A O 1
ATOM 1611 N N . HIS A 1 208 ? -13.612 7.211 11.855 1.00 68.56 208 HIS A N 1
ATOM 1612 C CA . HIS A 1 208 ? -12.207 7.069 12.203 1.00 68.56 208 HIS A CA 1
ATOM 1613 C C . HIS A 1 208 ? -11.453 6.954 10.883 1.00 68.56 208 HIS A C 1
ATOM 1615 O O . HIS A 1 208 ? -11.552 5.942 10.189 1.00 68.56 208 HIS A O 1
ATOM 1621 N N . ARG A 1 209 ? -10.786 8.039 10.487 1.00 73.81 209 ARG A N 1
ATOM 1622 C CA . ARG A 1 209 ? -9.855 8.010 9.363 1.00 73.81 209 ARG A CA 1
ATOM 1623 C C . ARG A 1 209 ? -8.508 7.601 9.925 1.00 73.81 209 ARG A C 1
ATOM 1625 O O . ARG A 1 209 ? -7.997 8.303 10.790 1.00 73.81 209 ARG A O 1
ATOM 1632 N N . LEU A 1 210 ? -7.977 6.480 9.447 1.00 87.44 210 LEU A N 1
ATOM 1633 C CA . LEU A 1 210 ? -6.587 6.140 9.710 1.00 87.44 210 LEU A CA 1
ATOM 1634 C C . LEU A 1 210 ? -5.700 7.184 9.042 1.00 87.44 210 LEU A C 1
ATOM 1636 O O . LEU A 1 210 ? -5.852 7.418 7.844 1.00 87.44 210 LEU A O 1
ATOM 1640 N N . ASN A 1 211 ? -4.783 7.775 9.792 1.00 92.94 211 ASN A N 1
ATOM 1641 C CA . ASN A 1 211 ? -3.770 8.676 9.260 1.00 92.94 211 ASN A CA 1
ATOM 1642 C C . ASN A 1 211 ? -2.446 7.923 9.158 1.00 92.94 211 ASN A C 1
ATOM 1644 O O . ASN A 1 211 ? -1.904 7.473 10.167 1.00 92.94 211 ASN A O 1
ATOM 1648 N N . ILE A 1 212 ? -1.918 7.794 7.946 1.00 97.38 212 ILE A N 1
ATOM 1649 C CA . ILE A 1 212 ? -0.674 7.080 7.667 1.00 97.38 212 ILE A CA 1
ATOM 1650 C C . ILE A 1 212 ? 0.322 8.051 7.045 1.00 97.38 212 ILE A C 1
ATOM 1652 O O . ILE A 1 212 ? -0.013 8.741 6.084 1.00 97.38 212 ILE A O 1
ATOM 1656 N N . LEU A 1 213 ? 1.545 8.080 7.563 1.00 98.19 213 LEU A N 1
ATOM 1657 C CA . LEU A 1 213 ? 2.660 8.781 6.930 1.00 98.19 213 LEU A CA 1
ATOM 1658 C C . LEU A 1 213 ? 3.571 7.754 6.259 1.00 98.19 213 LEU A C 1
ATOM 1660 O O . LEU A 1 213 ? 4.053 6.842 6.929 1.00 98.19 213 LEU A O 1
ATOM 1664 N N . PHE A 1 214 ? 3.837 7.901 4.963 1.00 97.94 214 PHE A N 1
ATOM 1665 C CA . PHE A 1 214 ? 4.908 7.148 4.302 1.00 97.94 214 PHE A CA 1
ATOM 1666 C C . PHE A 1 214 ? 6.121 8.051 4.114 1.00 97.94 214 PHE A C 1
ATOM 1668 O O . PHE A 1 214 ? 5.982 9.184 3.647 1.00 97.94 214 PHE A O 1
ATOM 1675 N N . THR A 1 215 ? 7.307 7.550 4.449 1.00 97.00 215 THR A N 1
ATOM 1676 C CA . THR A 1 215 ? 8.552 8.309 4.313 1.00 97.00 215 THR A CA 1
ATOM 1677 C C . THR A 1 215 ? 9.513 7.649 3.331 1.00 97.00 215 THR A C 1
ATOM 1679 O O . THR A 1 215 ? 9.561 6.421 3.215 1.00 97.00 215 THR A O 1
ATOM 1682 N N . PHE A 1 216 ? 10.269 8.471 2.603 1.00 93.69 216 PHE A N 1
ATOM 1683 C CA . PHE A 1 216 ? 11.388 8.024 1.774 1.00 93.69 216 PHE A CA 1
ATOM 1684 C C . PHE A 1 216 ? 12.383 9.168 1.531 1.00 93.69 216 PHE A C 1
ATOM 1686 O O . PHE A 1 216 ? 12.102 10.316 1.848 1.00 93.69 216 PHE A O 1
ATOM 1693 N N . PHE A 1 217 ? 13.546 8.894 0.940 1.00 88.94 217 PHE A N 1
ATOM 1694 C CA . PHE A 1 217 ? 14.569 9.926 0.728 1.00 88.94 217 PHE A CA 1
ATOM 1695 C C . PHE A 1 217 ? 14.150 10.989 -0.297 1.00 88.94 217 PHE A C 1
ATOM 1697 O O . PHE A 1 217 ? 14.217 12.181 -0.012 1.00 88.94 217 PHE A O 1
ATOM 1704 N N . VAL A 1 218 ? 13.710 10.564 -1.485 1.00 86.06 218 VAL A N 1
ATOM 1705 C CA . VAL A 1 218 ? 13.467 11.444 -2.641 1.00 86.06 218 VAL A CA 1
ATOM 1706 C C . VAL A 1 218 ? 12.184 11.012 -3.360 1.00 86.06 218 VAL A C 1
ATOM 1708 O O . VAL A 1 218 ? 11.992 9.808 -3.560 1.00 86.06 218 VAL A O 1
ATOM 1711 N N . PRO A 1 219 ? 11.314 11.939 -3.805 1.00 83.88 219 PRO A N 1
ATOM 1712 C CA . PRO A 1 219 ? 10.158 11.617 -4.631 1.00 83.88 219 PRO A CA 1
ATOM 1713 C C . PRO A 1 219 ? 10.614 11.371 -6.075 1.00 83.88 219 PRO A C 1
ATOM 1715 O O . PRO A 1 219 ? 10.429 12.203 -6.960 1.00 83.88 219 PRO A O 1
ATOM 1718 N N . SER A 1 220 ? 11.262 10.234 -6.320 1.00 76.06 220 SER A N 1
ATOM 1719 C CA . SER A 1 220 ? 11.667 9.807 -7.660 1.00 76.06 220 SER A CA 1
ATOM 1720 C C . SER A 1 220 ? 11.587 8.285 -7.813 1.00 76.06 220 SER A C 1
ATOM 1722 O O . SER A 1 220 ? 11.631 7.526 -6.840 1.00 76.06 220 SER A O 1
ATOM 1724 N N . GLY A 1 221 ? 11.456 7.837 -9.062 1.00 75.56 221 GLY A N 1
ATOM 1725 C CA . GLY A 1 221 ? 11.484 6.429 -9.439 1.00 75.56 221 GLY A CA 1
ATOM 1726 C C . GLY A 1 221 ? 10.371 5.575 -8.819 1.00 75.56 221 GLY A C 1
ATOM 1727 O O . GLY A 1 221 ? 9.229 6.003 -8.639 1.00 75.56 221 GLY A O 1
ATOM 1728 N N . GLY A 1 222 ? 10.709 4.317 -8.522 1.00 80.25 222 GLY A N 1
ATOM 1729 C CA . GLY A 1 222 ? 9.732 3.297 -8.137 1.00 80.25 222 GLY A CA 1
ATOM 1730 C C . GLY A 1 222 ? 9.033 3.546 -6.798 1.00 80.25 222 GLY A C 1
ATOM 1731 O O . GLY A 1 222 ? 7.863 3.202 -6.666 1.00 80.25 222 GLY A O 1
ATOM 1732 N N . VAL A 1 223 ? 9.700 4.158 -5.814 1.00 83.69 223 VAL A N 1
ATOM 1733 C CA . VAL A 1 223 ? 9.081 4.404 -4.496 1.00 83.69 223 VAL A CA 1
ATOM 1734 C C . VAL A 1 223 ? 8.074 5.550 -4.551 1.00 83.69 223 VAL A C 1
ATOM 1736 O O . VAL A 1 223 ? 7.018 5.472 -3.928 1.00 83.69 223 VAL A O 1
ATOM 1739 N N . GLU A 1 224 ? 8.344 6.585 -5.346 1.00 87.12 224 GLU A N 1
ATOM 1740 C CA . GLU A 1 224 ? 7.357 7.637 -5.606 1.00 87.12 224 GLU A CA 1
ATOM 1741 C C . GLU A 1 224 ? 6.108 7.066 -6.289 1.00 87.12 224 GLU A C 1
ATOM 1743 O O . GLU A 1 224 ? 4.986 7.330 -5.850 1.00 87.12 224 GLU A O 1
ATOM 1748 N N . THR A 1 225 ? 6.304 6.193 -7.282 1.00 88.12 225 THR A N 1
ATOM 1749 C CA . THR A 1 225 ? 5.193 5.508 -7.953 1.00 88.12 225 THR A CA 1
ATOM 1750 C C . THR A 1 225 ? 4.419 4.638 -6.968 1.00 88.12 225 THR A C 1
ATOM 1752 O O . THR A 1 225 ? 3.196 4.734 -6.904 1.00 88.12 225 THR A O 1
ATOM 1755 N N . LEU A 1 226 ? 5.110 3.864 -6.129 1.00 90.81 226 LEU A N 1
ATOM 1756 C CA . LEU A 1 226 ? 4.489 3.057 -5.081 1.00 90.81 226 LEU A CA 1
ATOM 1757 C C . LEU A 1 226 ? 3.647 3.894 -4.117 1.00 90.81 226 LEU A C 1
ATOM 1759 O O . LEU A 1 226 ? 2.508 3.531 -3.845 1.00 90.81 226 LEU A O 1
ATOM 1763 N N . ASN A 1 227 ? 4.162 5.019 -3.622 1.00 92.81 227 ASN A N 1
ATOM 1764 C CA . ASN A 1 227 ? 3.412 5.884 -2.714 1.00 92.81 227 ASN A CA 1
ATOM 1765 C C . ASN A 1 227 ? 2.139 6.429 -3.377 1.00 92.81 227 ASN A C 1
ATOM 1767 O O . ASN A 1 227 ? 1.068 6.386 -2.770 1.00 92.81 227 ASN A O 1
ATOM 1771 N N . ARG A 1 228 ? 2.196 6.831 -4.652 1.00 90.69 228 ARG A N 1
ATOM 1772 C CA . ARG A 1 228 ? 0.996 7.221 -5.411 1.00 90.69 228 ARG A CA 1
ATOM 1773 C C . ARG A 1 228 ? -0.008 6.068 -5.538 1.00 90.69 228 ARG A C 1
ATOM 1775 O O . ARG A 1 228 ? -1.191 6.265 -5.260 1.00 90.69 228 ARG A O 1
ATOM 1782 N N . GLN A 1 229 ? 0.454 4.865 -5.886 1.00 92.69 229 GLN A N 1
ATOM 1783 C CA . GLN A 1 229 ? -0.402 3.673 -5.974 1.00 92.69 229 GLN A CA 1
ATOM 1784 C C . GLN A 1 229 ? -1.045 3.326 -4.620 1.00 92.69 229 GLN A C 1
ATOM 1786 O O . GLN A 1 229 ? -2.248 3.068 -4.555 1.00 92.69 229 GLN A O 1
ATOM 1791 N N . ARG A 1 230 ? -0.285 3.421 -3.521 1.00 94.06 230 ARG A N 1
ATOM 1792 C CA . ARG A 1 230 ? -0.779 3.245 -2.145 1.00 94.06 230 ARG A CA 1
ATOM 1793 C C . ARG A 1 230 ? -1.853 4.248 -1.787 1.00 94.06 230 ARG A C 1
ATOM 1795 O O . ARG A 1 230 ? -2.875 3.858 -1.234 1.00 94.06 230 ARG A O 1
ATOM 1802 N N . PHE A 1 231 ? -1.641 5.523 -2.102 1.00 93.50 231 PHE A N 1
ATOM 1803 C CA . PHE A 1 231 ? -2.648 6.550 -1.867 1.00 93.50 231 PHE A CA 1
ATOM 1804 C C . PHE A 1 231 ? -3.955 6.199 -2.572 1.00 93.50 231 PHE A C 1
ATOM 1806 O O . PHE A 1 231 ? -5.012 6.240 -1.945 1.00 93.50 231 PHE A O 1
ATOM 1813 N N . TYR A 1 232 ? -3.902 5.797 -3.843 1.00 89.31 232 TYR A N 1
ATOM 1814 C CA . TYR A 1 232 ? -5.109 5.411 -4.567 1.00 89.31 232 TYR A CA 1
ATOM 1815 C C . TYR A 1 232 ? -5.778 4.161 -4.004 1.00 89.31 232 TYR A C 1
ATOM 1817 O O . TYR A 1 232 ? -7.005 4.134 -3.924 1.00 89.31 232 TYR A O 1
ATOM 1825 N N . ALA A 1 233 ? -4.998 3.166 -3.584 1.00 91.25 233 ALA A N 1
ATOM 1826 C CA . ALA A 1 233 ? -5.515 1.964 -2.943 1.00 91.25 233 ALA A CA 1
ATOM 1827 C C . ALA A 1 233 ? -6.198 2.291 -1.605 1.00 91.25 233 ALA A C 1
ATOM 1829 O O . ALA A 1 233 ? -7.358 1.962 -1.388 1.00 91.25 233 ALA A O 1
ATOM 1830 N N . LEU A 1 234 ? -5.505 2.992 -0.708 1.00 91.50 234 LEU A N 1
ATOM 1831 C CA . LEU A 1 234 ? -5.928 3.191 0.679 1.00 91.50 234 LEU A CA 1
ATOM 1832 C C . LEU A 1 234 ? -7.007 4.273 0.832 1.00 91.50 234 LEU A C 1
ATOM 1834 O O . LEU A 1 234 ? -7.890 4.155 1.688 1.00 91.50 234 LEU A O 1
ATOM 1838 N N . LYS A 1 235 ? -7.001 5.304 -0.022 1.00 86.44 235 LYS A N 1
ATOM 1839 C CA . LYS A 1 235 ? -8.000 6.383 0.018 1.00 86.44 235 LYS A CA 1
ATOM 1840 C C . LYS A 1 235 ? -9.420 5.877 -0.214 1.00 86.44 235 LYS A C 1
ATOM 1842 O O . LYS A 1 235 ? -10.350 6.400 0.401 1.00 86.44 235 LYS A O 1
ATOM 1847 N N . GLN A 1 236 ? -9.594 4.858 -1.056 1.00 79.81 236 GLN A N 1
ATOM 1848 C CA . GLN A 1 236 ? -10.901 4.238 -1.320 1.00 79.81 236 GLN A CA 1
ATOM 1849 C C . GLN A 1 236 ? -11.508 3.621 -0.058 1.00 79.81 236 GLN A C 1
ATOM 1851 O O . GLN A 1 236 ? -12.722 3.639 0.124 1.00 79.81 236 GLN A O 1
ATOM 1856 N N . TYR A 1 237 ? -10.655 3.183 0.866 1.00 78.88 237 TYR A N 1
ATOM 1857 C CA . TYR A 1 237 ? -11.072 2.649 2.152 1.00 78.88 237 TYR A CA 1
ATOM 1858 C C . TYR A 1 237 ? -11.236 3.737 3.212 1.00 78.88 237 TYR A C 1
ATOM 1860 O O . TYR A 1 237 ? -11.773 3.451 4.267 1.00 78.88 237 TYR A O 1
ATOM 1868 N N . GLY A 1 238 ? -10.890 5.000 2.938 1.00 78.56 238 GLY A N 1
ATOM 1869 C CA . GLY A 1 238 ? -11.040 6.116 3.878 1.00 78.56 238 GLY A CA 1
ATOM 1870 C C . GLY A 1 238 ? -9.808 6.403 4.737 1.00 78.56 238 GLY A C 1
ATOM 1871 O O . GLY A 1 238 ? -9.924 7.152 5.710 1.00 78.56 238 GLY A O 1
ATOM 1872 N N . VAL A 1 239 ? -8.657 5.839 4.367 1.00 89.06 239 VAL A N 1
ATOM 1873 C CA . VAL A 1 239 ? -7.351 6.145 4.958 1.00 89.06 239 VAL A CA 1
ATOM 1874 C C . VAL A 1 239 ? -6.846 7.476 4.399 1.00 89.06 239 VAL A C 1
ATOM 1876 O O . VAL A 1 239 ? -6.908 7.722 3.194 1.00 89.06 239 VAL A O 1
ATOM 1879 N N . ASN A 1 240 ? -6.349 8.338 5.277 1.00 91.50 240 ASN A N 1
ATOM 1880 C CA . ASN A 1 240 ? -5.588 9.520 4.910 1.00 91.50 240 ASN A CA 1
ATOM 1881 C C . ASN A 1 240 ? -4.100 9.155 4.828 1.00 91.50 240 ASN A C 1
ATOM 1883 O O . ASN A 1 240 ? -3.569 8.546 5.756 1.00 91.50 240 ASN A O 1
ATOM 1887 N N . CYS A 1 241 ? -3.433 9.516 3.734 1.00 95.25 241 CYS A N 1
ATOM 1888 C CA . CYS A 1 241 ? -2.026 9.182 3.515 1.00 95.25 241 CYS A CA 1
ATOM 1889 C C . CYS A 1 241 ? -1.232 10.443 3.213 1.00 95.25 241 CYS A C 1
ATOM 1891 O O . CYS A 1 241 ? -1.442 11.019 2.153 1.00 95.25 241 CYS A O 1
ATOM 1893 N N . ASP A 1 242 ? -0.299 10.819 4.075 1.00 96.69 242 ASP A N 1
ATOM 1894 C CA . ASP A 1 242 ? 0.663 11.883 3.788 1.00 96.69 242 ASP A CA 1
ATOM 1895 C C . ASP A 1 242 ? 2.020 11.291 3.399 1.00 96.69 242 ASP A C 1
ATOM 1897 O O . ASP A 1 242 ? 2.334 10.137 3.719 1.00 96.69 242 ASP A O 1
ATOM 1901 N N . PHE A 1 243 ? 2.839 12.098 2.726 1.00 97.19 243 PHE A N 1
ATOM 1902 C CA . PHE A 1 243 ? 4.184 11.713 2.309 1.00 97.19 243 PHE A CA 1
ATOM 1903 C C . PHE A 1 243 ? 5.235 12.668 2.853 1.00 97.19 243 PHE A C 1
ATOM 1905 O O . PHE A 1 243 ? 5.087 13.879 2.722 1.00 97.19 243 PHE A O 1
ATOM 1912 N N . LEU A 1 244 ? 6.312 12.120 3.413 1.00 96.94 244 LEU A N 1
ATOM 1913 C CA . LEU A 1 244 ? 7.506 12.871 3.792 1.00 96.94 244 LEU A CA 1
ATOM 1914 C C . LEU A 1 244 ? 8.690 12.412 2.944 1.00 96.94 244 LEU A C 1
ATOM 1916 O O . LEU A 1 244 ? 9.065 11.239 2.969 1.00 96.94 244 LEU A O 1
ATOM 1920 N N . TYR A 1 245 ? 9.295 13.359 2.240 1.00 96.19 245 TYR A N 1
ATOM 1921 C CA . TYR A 1 245 ? 10.559 13.181 1.548 1.00 96.19 245 TYR A CA 1
ATOM 1922 C C . TYR A 1 245 ? 11.651 14.039 2.184 1.00 96.19 245 TYR A C 1
ATOM 1924 O O . TYR A 1 245 ? 11.373 15.121 2.694 1.00 96.19 245 TYR A O 1
ATOM 1932 N N . LEU A 1 246 ? 12.897 13.571 2.153 1.00 93.69 246 LEU A N 1
ATOM 1933 C CA . LEU A 1 246 ? 14.028 14.301 2.735 1.00 93.69 246 LEU A CA 1
ATOM 1934 C C . LEU A 1 246 ? 14.659 15.305 1.762 1.00 93.69 246 LEU A C 1
ATOM 1936 O O . LEU A 1 246 ? 15.385 16.199 2.190 1.00 93.69 246 LEU A O 1
ATOM 1940 N N . GLN A 1 247 ? 14.411 15.157 0.458 1.00 91.38 247 GLN A N 1
ATOM 1941 C CA . GLN A 1 247 ? 14.945 16.022 -0.598 1.00 91.38 247 GLN A CA 1
ATOM 1942 C C . GLN A 1 247 ? 13.932 16.181 -1.743 1.00 91.38 247 GLN A C 1
ATOM 1944 O O . GLN A 1 247 ? 13.024 15.361 -1.901 1.00 91.38 247 GLN A O 1
ATOM 1949 N N . GLU A 1 248 ? 14.090 17.231 -2.553 1.00 87.38 248 GLU A N 1
ATOM 1950 C CA . GLU A 1 248 ? 13.278 17.451 -3.758 1.00 87.38 248 GLU A CA 1
ATOM 1951 C C . GLU A 1 248 ? 13.586 16.423 -4.859 1.00 87.38 248 GLU A C 1
ATOM 1953 O O . GLU A 1 248 ? 14.670 15.846 -4.915 1.00 87.38 248 GLU A O 1
ATOM 1958 N N . GLY A 1 249 ? 12.631 16.199 -5.765 1.00 82.94 249 GLY A N 1
ATOM 1959 C CA . GLY A 1 249 ? 12.795 15.286 -6.895 1.00 82.94 249 GLY A CA 1
ATOM 1960 C C . GLY A 1 249 ? 11.742 15.497 -7.982 1.00 82.94 249 GLY A C 1
ATOM 1961 O O . GLY A 1 249 ? 10.682 16.078 -7.740 1.00 82.94 249 GLY A O 1
ATOM 1962 N N . THR A 1 250 ? 12.019 15.008 -9.192 1.00 78.25 250 THR A N 1
ATOM 1963 C CA . THR A 1 250 ? 11.167 15.208 -10.380 1.00 78.25 250 THR A CA 1
ATOM 1964 C C . THR A 1 250 ? 9.774 14.595 -10.255 1.00 78.25 250 THR A C 1
ATOM 1966 O O . THR A 1 250 ? 8.839 15.075 -10.894 1.00 78.25 250 THR A O 1
ATOM 1969 N N . GLY A 1 251 ? 9.579 13.606 -9.376 1.00 76.88 251 GLY A N 1
ATOM 1970 C CA . GLY A 1 251 ? 8.273 13.002 -9.111 1.00 76.88 251 GLY A CA 1
ATOM 1971 C C . GLY A 1 251 ? 7.234 13.972 -8.541 1.00 76.88 251 GLY A C 1
ATOM 1972 O O . GLY A 1 251 ? 6.043 13.727 -8.694 1.00 76.88 251 GLY A O 1
ATOM 1973 N N . LEU A 1 252 ? 7.632 15.131 -8.001 1.00 79.31 252 LEU A N 1
ATOM 1974 C CA . LEU A 1 252 ? 6.698 16.174 -7.542 1.00 79.31 252 LEU A CA 1
ATOM 1975 C C . LEU A 1 252 ? 5.789 16.722 -8.655 1.00 79.31 252 LEU A C 1
ATOM 1977 O O . LEU A 1 252 ? 4.724 17.276 -8.374 1.00 79.31 252 LEU A O 1
ATOM 1981 N N . GLN A 1 253 ? 6.171 16.549 -9.925 1.00 77.94 253 GLN A N 1
ATOM 1982 C CA . GLN A 1 253 ? 5.311 16.890 -11.059 1.00 77.94 253 GLN A CA 1
ATOM 1983 C C . GLN A 1 253 ? 4.048 16.010 -11.134 1.00 77.94 253 GLN A C 1
ATOM 1985 O O . GLN A 1 253 ? 3.038 16.417 -11.720 1.00 77.94 253 GLN A O 1
ATOM 1990 N N . ASN A 1 254 ? 4.082 14.818 -10.527 1.00 78.81 254 ASN A N 1
ATOM 1991 C CA . ASN A 1 254 ? 2.964 13.886 -10.459 1.00 78.81 254 ASN A CA 1
ATOM 1992 C C . ASN A 1 254 ? 2.019 14.311 -9.328 1.00 78.81 254 ASN A C 1
ATOM 1994 O O . ASN A 1 254 ? 2.123 13.866 -8.188 1.00 78.81 254 ASN A O 1
ATOM 1998 N N . LYS A 1 255 ? 1.081 15.208 -9.641 1.00 77.94 255 LYS A N 1
ATOM 1999 C CA . LYS A 1 255 ? 0.150 15.749 -8.644 1.00 77.94 255 LYS A CA 1
ATOM 2000 C C . LYS A 1 255 ? -0.731 14.652 -8.040 1.00 77.94 255 LYS A C 1
ATOM 2002 O O . LYS A 1 255 ? -1.579 14.088 -8.726 1.00 77.94 255 LYS A O 1
ATOM 2007 N N . VAL A 1 256 ? -0.597 14.445 -6.733 1.00 82.94 256 VAL A N 1
ATOM 2008 C CA . VAL A 1 256 ? -1.492 13.622 -5.912 1.00 82.94 256 VAL A CA 1
ATOM 2009 C C . VAL A 1 256 ? -2.258 14.545 -4.968 1.00 82.94 256 VAL A C 1
ATOM 2011 O O . VAL A 1 256 ? -1.699 15.499 -4.436 1.00 82.94 256 VAL A O 1
ATOM 2014 N N . ASN A 1 257 ? -3.555 14.299 -4.773 1.00 87.06 257 ASN A N 1
ATOM 2015 C CA . ASN A 1 257 ? -4.389 15.121 -3.889 1.00 87.06 257 ASN A CA 1
ATOM 2016 C C . ASN A 1 257 ? -4.204 14.712 -2.418 1.00 87.06 257 ASN A C 1
ATOM 2018 O O . ASN A 1 257 ? -5.127 14.162 -1.807 1.00 87.06 257 ASN A O 1
ATOM 2022 N N . THR A 1 258 ? -2.987 14.923 -1.914 1.00 90.25 258 THR A N 1
ATOM 2023 C CA . THR A 1 258 ? -2.586 14.700 -0.525 1.00 90.25 258 THR A CA 1
ATOM 2024 C C . THR A 1 258 ? -1.416 15.598 -0.119 1.00 90.25 258 THR A C 1
ATOM 2026 O O . THR A 1 258 ? -0.820 16.254 -0.975 1.00 90.25 258 THR A O 1
ATOM 2029 N N . SER A 1 259 ? -1.088 15.640 1.173 1.00 92.75 259 SER A N 1
ATOM 2030 C CA . SER A 1 259 ? 0.045 16.418 1.675 1.00 92.75 259 SER A CA 1
ATOM 2031 C C . SER A 1 259 ? 1.362 15.735 1.312 1.00 92.75 259 SER A C 1
ATOM 2033 O O . SER A 1 259 ? 1.564 14.549 1.578 1.00 92.75 259 SER A O 1
ATOM 2035 N N . ILE A 1 260 ? 2.268 16.509 0.718 1.00 94.56 260 ILE A N 1
ATOM 2036 C CA . ILE A 1 260 ? 3.642 16.101 0.438 1.00 94.56 260 ILE A CA 1
ATOM 2037 C C . ILE A 1 260 ? 4.552 17.093 1.148 1.00 94.56 260 ILE A C 1
ATOM 2039 O O . ILE A 1 260 ? 4.512 18.290 0.866 1.00 94.56 260 ILE A O 1
ATOM 2043 N N . PHE A 1 261 ? 5.352 16.584 2.071 1.00 95.69 261 PHE A N 1
ATOM 2044 C CA . PHE A 1 261 ? 6.323 17.338 2.843 1.00 95.69 261 PHE A CA 1
ATOM 2045 C C . PHE A 1 261 ? 7.724 17.029 2.328 1.00 95.69 261 PHE A C 1
ATOM 2047 O O . PHE A 1 261 ? 8.029 15.879 2.012 1.00 95.69 261 PHE A O 1
ATOM 2054 N N . ILE A 1 262 ? 8.566 18.056 2.246 1.00 95.81 262 ILE A N 1
ATOM 2055 C CA . ILE A 1 262 ? 9.960 17.923 1.825 1.00 95.81 262 ILE A CA 1
ATOM 2056 C C . ILE A 1 262 ? 10.820 18.625 2.862 1.00 95.81 262 ILE A C 1
ATOM 2058 O O . ILE A 1 262 ? 10.820 19.852 2.925 1.00 95.81 262 ILE A O 1
ATOM 2062 N N . THR A 1 263 ? 11.501 17.854 3.701 1.00 96.00 263 THR A N 1
ATOM 2063 C CA . THR A 1 263 ? 12.407 18.386 4.720 1.00 96.00 263 THR A CA 1
ATOM 2064 C C . THR A 1 263 ? 13.313 17.291 5.265 1.00 96.00 263 THR A C 1
ATOM 2066 O O . THR A 1 263 ? 12.893 16.151 5.451 1.00 96.00 263 THR A O 1
ATOM 2069 N N . ASN A 1 264 ? 14.560 17.651 5.552 1.00 95.62 264 ASN A N 1
ATOM 2070 C CA . ASN A 1 264 ? 15.505 16.840 6.314 1.00 95.62 264 ASN A CA 1
ATOM 2071 C C . ASN A 1 264 ? 15.873 17.490 7.661 1.00 95.62 264 ASN A C 1
ATOM 2073 O O . ASN A 1 264 ? 16.794 17.026 8.336 1.00 95.62 264 ASN A O 1
ATOM 2077 N N . TYR A 1 265 ? 15.167 18.553 8.061 1.00 96.88 265 TYR A N 1
ATOM 2078 C CA . TYR A 1 265 ? 15.382 19.228 9.335 1.00 96.88 265 TYR A CA 1
ATOM 2079 C C . TYR A 1 265 ? 14.622 18.509 10.450 1.00 96.88 265 TYR A C 1
ATOM 2081 O O . TYR A 1 265 ? 13.399 18.395 10.423 1.00 96.88 265 TYR A O 1
ATOM 2089 N N . VAL A 1 266 ? 15.361 18.043 11.458 1.00 96.12 266 VAL A N 1
ATOM 2090 C CA . VAL A 1 266 ? 14.841 17.238 12.578 1.00 96.12 266 VAL A CA 1
ATOM 2091 C C . VAL A 1 266 ? 13.659 17.920 13.282 1.00 96.12 266 VAL A C 1
ATOM 2093 O O . VAL A 1 266 ? 12.639 17.270 13.508 1.00 96.12 266 VAL A O 1
ATOM 2096 N N . ASP A 1 267 ? 13.762 19.222 13.563 1.00 96.75 267 ASP A N 1
ATOM 2097 C CA . ASP A 1 267 ? 12.720 19.985 14.266 1.00 96.75 267 ASP A CA 1
ATOM 2098 C C . ASP A 1 267 ? 11.416 20.076 13.451 1.00 96.75 267 ASP A C 1
ATOM 2100 O O . ASP A 1 267 ? 10.322 19.923 13.996 1.00 96.75 267 ASP A O 1
ATOM 2104 N N . GLU A 1 268 ? 11.520 20.255 12.130 1.00 97.75 268 GLU A N 1
ATOM 2105 C CA . GLU A 1 268 ? 10.360 20.306 11.231 1.00 97.75 268 GLU A CA 1
ATOM 2106 C C . GLU A 1 268 ? 9.675 18.938 11.125 1.00 97.75 268 GLU A C 1
ATOM 2108 O O . GLU A 1 268 ? 8.445 18.853 11.148 1.00 97.75 268 GLU A O 1
ATOM 2113 N N . ILE A 1 269 ? 10.458 17.854 11.063 1.00 97.81 269 ILE A N 1
ATOM 2114 C CA . ILE A 1 269 ? 9.931 16.482 11.053 1.00 97.81 269 ILE A CA 1
ATOM 2115 C C . ILE A 1 269 ? 9.208 16.184 12.375 1.00 97.81 269 ILE A C 1
ATOM 2117 O O . ILE A 1 269 ? 8.118 15.605 12.364 1.00 97.81 269 ILE A O 1
ATOM 2121 N N . GLN A 1 270 ? 9.769 16.597 13.515 1.00 97.38 270 GLN A N 1
ATOM 2122 C CA . GLN A 1 270 ? 9.128 16.418 14.819 1.00 97.38 270 GLN A CA 1
ATOM 2123 C C . GLN A 1 270 ? 7.799 17.186 14.906 1.00 97.38 270 GLN A C 1
ATOM 2125 O O . GLN A 1 270 ? 6.783 16.637 15.349 1.00 97.38 270 GLN A O 1
ATOM 2130 N N . GLU A 1 271 ? 7.775 18.441 14.448 1.00 96.75 271 GLU A N 1
ATOM 2131 C CA . GLU A 1 271 ? 6.563 19.260 14.410 1.00 96.75 271 GLU A CA 1
ATOM 2132 C C . GLU A 1 271 ? 5.488 18.632 13.508 1.00 96.75 271 GLU A C 1
ATOM 2134 O O . GLU A 1 271 ? 4.331 18.510 13.919 1.00 96.75 271 GLU A O 1
ATOM 2139 N N . LEU A 1 272 ? 5.871 18.160 12.321 1.00 96.75 272 LEU A N 1
ATOM 2140 C CA . LEU A 1 272 ? 4.994 17.455 11.385 1.00 96.75 272 LEU A CA 1
ATOM 2141 C C . LEU A 1 272 ? 4.361 16.220 12.028 1.00 96.75 272 LEU A C 1
ATOM 2143 O O . LEU A 1 272 ? 3.138 16.065 12.000 1.00 96.75 272 LEU A O 1
ATOM 2147 N N . ILE A 1 273 ? 5.174 15.355 12.641 1.00 96.69 273 ILE A N 1
ATOM 2148 C CA . ILE A 1 273 ? 4.697 14.103 13.243 1.00 96.69 273 ILE A CA 1
ATOM 2149 C C . ILE A 1 273 ? 3.760 14.387 14.418 1.00 96.69 273 ILE A C 1
ATOM 2151 O O . ILE A 1 273 ? 2.715 13.745 14.537 1.00 96.69 273 ILE A O 1
ATOM 2155 N N . SER A 1 274 ? 4.094 15.372 15.256 1.00 92.31 274 SER A N 1
ATOM 2156 C CA . SER A 1 274 ? 3.263 15.742 16.407 1.00 92.31 274 SER A CA 1
ATOM 2157 C C . SER A 1 274 ? 1.903 16.326 16.004 1.00 92.31 274 SER A C 1
ATOM 2159 O O . SER A 1 274 ? 0.902 16.050 16.663 1.00 92.31 274 SER A O 1
ATOM 2161 N N . LYS A 1 275 ? 1.833 17.086 14.902 1.00 92.38 275 LYS A N 1
ATOM 2162 C CA . LYS A 1 275 ? 0.580 17.674 14.396 1.00 92.38 275 LYS A CA 1
ATOM 2163 C C . LYS A 1 275 ? -0.254 16.711 13.555 1.00 92.38 275 LYS A C 1
ATOM 2165 O O . LYS A 1 275 ? -1.476 16.853 13.510 1.00 92.38 275 LYS A O 1
ATOM 2170 N N . GLY A 1 276 ? 0.387 15.762 12.876 1.00 89.44 276 GLY A N 1
ATOM 2171 C CA . GLY A 1 276 ? -0.267 14.892 11.899 1.00 89.44 276 GLY A CA 1
ATOM 2172 C C . GLY A 1 276 ? -1.206 13.838 12.491 1.00 89.44 276 GLY A C 1
ATOM 2173 O O . GLY A 1 276 ? -2.032 13.293 11.762 1.00 89.44 276 GLY A O 1
ATOM 2174 N N . ASN A 1 277 ? -1.132 13.567 13.804 1.00 89.38 277 ASN A N 1
ATOM 2175 C CA . ASN A 1 277 ? -1.939 12.539 14.481 1.00 89.38 277 ASN A CA 1
ATOM 2176 C C . ASN A 1 277 ? -1.920 11.193 13.729 1.00 89.38 277 ASN A C 1
ATOM 2178 O O . ASN A 1 277 ? -2.973 10.605 13.469 1.00 89.38 277 ASN A O 1
ATOM 2182 N N . TYR A 1 278 ? -0.730 10.745 13.321 1.00 95.50 278 TYR A N 1
ATOM 2183 C CA . TYR A 1 278 ? -0.562 9.516 12.546 1.00 95.50 278 TYR A CA 1
ATOM 2184 C C . TYR A 1 278 ? -0.792 8.275 13.412 1.00 95.50 278 TYR A C 1
ATOM 2186 O O . TYR A 1 278 ? -0.149 8.109 14.449 1.00 95.50 278 TYR A O 1
ATOM 2194 N N . ASP A 1 279 ? -1.657 7.372 12.954 1.00 93.31 279 ASP A N 1
ATOM 2195 C CA . ASP A 1 279 ? -1.857 6.038 13.531 1.00 93.31 279 ASP A CA 1
ATOM 2196 C C . ASP A 1 279 ? -0.660 5.124 13.269 1.00 93.31 279 ASP A C 1
ATOM 2198 O O . ASP A 1 279 ? -0.315 4.283 14.107 1.00 93.31 279 ASP A O 1
ATOM 2202 N N . ALA A 1 280 ? -0.049 5.286 12.094 1.00 97.50 280 ALA A N 1
ATOM 2203 C CA . ALA A 1 280 ? 1.175 4.602 11.730 1.00 97.50 280 ALA A CA 1
ATOM 2204 C C . ALA A 1 280 ? 2.082 5.465 10.849 1.00 97.50 280 ALA A C 1
ATOM 2206 O O . ALA A 1 280 ? 1.611 6.264 10.036 1.00 97.50 280 ALA A O 1
ATOM 2207 N N . ILE A 1 281 ? 3.385 5.233 10.967 1.00 98.56 281 ILE A N 1
ATOM 2208 C CA . ILE A 1 281 ? 4.410 5.774 10.081 1.00 98.56 281 ILE A CA 1
ATOM 2209 C C . ILE A 1 281 ? 5.165 4.597 9.462 1.00 98.56 281 ILE A C 1
ATOM 2211 O O . ILE A 1 281 ? 5.691 3.740 10.175 1.00 98.56 281 ILE A O 1
ATOM 2215 N N . VAL A 1 282 ? 5.204 4.552 8.132 1.00 98.44 282 VAL A N 1
ATOM 2216 C CA . VAL A 1 282 ? 5.950 3.560 7.353 1.00 98.44 282 VAL A CA 1
ATOM 2217 C C . VAL A 1 282 ? 7.233 4.217 6.864 1.00 98.44 282 VAL A C 1
ATOM 2219 O O . VAL A 1 282 ? 7.193 5.114 6.021 1.00 98.44 282 VAL A O 1
ATOM 2222 N N . VAL A 1 283 ? 8.365 3.781 7.411 1.00 97.94 283 VAL A N 1
ATOM 2223 C CA . VAL A 1 283 ? 9.684 4.352 7.134 1.00 97.94 283 VAL A CA 1
ATOM 2224 C C . VAL A 1 283 ? 10.402 3.508 6.091 1.00 97.94 283 VAL A C 1
ATOM 2226 O O . VAL A 1 283 ? 10.852 2.400 6.386 1.00 97.94 283 VAL A O 1
ATOM 2229 N N . GLY A 1 284 ? 10.493 4.022 4.864 1.00 94.75 284 GLY A N 1
ATOM 2230 C CA . GLY A 1 284 ? 11.104 3.318 3.740 1.00 94.75 284 GLY A CA 1
ATOM 2231 C C . GLY A 1 284 ? 12.627 3.417 3.749 1.00 94.75 284 GLY A C 1
ATOM 2232 O O . GLY A 1 284 ? 13.178 4.480 3.480 1.00 94.75 284 GLY A O 1
ATOM 2233 N N . SER A 1 285 ? 13.305 2.300 4.012 1.00 90.81 285 SER A N 1
ATOM 2234 C CA . SER A 1 285 ? 14.761 2.109 3.917 1.00 90.81 285 SER A CA 1
ATOM 2235 C C . SER A 1 285 ? 15.639 3.067 4.742 1.00 90.81 285 SER A C 1
ATOM 2237 O O . SER A 1 285 ? 16.860 2.995 4.633 1.00 90.81 285 SER A O 1
ATOM 2239 N N . ASP A 1 286 ? 15.067 3.910 5.604 1.00 94.81 286 ASP A N 1
ATOM 2240 C CA . ASP A 1 286 ? 15.803 4.878 6.423 1.00 94.81 286 ASP A CA 1
ATOM 2241 C C . ASP A 1 286 ? 15.833 4.463 7.902 1.00 94.81 286 ASP A C 1
ATOM 2243 O O . ASP A 1 286 ? 14.918 4.735 8.681 1.00 94.81 286 ASP A O 1
ATOM 2247 N N . LEU A 1 287 ? 16.907 3.776 8.294 1.00 96.38 287 LEU A N 1
ATOM 2248 C CA . LEU A 1 287 ? 17.112 3.332 9.675 1.00 96.38 287 LEU A CA 1
ATOM 2249 C C . LEU A 1 287 ? 17.291 4.507 10.643 1.00 96.38 287 LEU A C 1
ATOM 2251 O O . LEU A 1 287 ? 16.844 4.434 11.788 1.00 96.38 287 LEU A O 1
ATOM 2255 N N . LEU A 1 288 ? 17.940 5.588 10.204 1.00 96.00 288 LEU A N 1
ATOM 2256 C CA . LEU A 1 288 ? 18.206 6.727 11.073 1.00 96.00 288 LEU A CA 1
ATOM 2257 C C . LEU A 1 288 ? 16.906 7.465 11.377 1.00 96.00 288 LEU A C 1
ATOM 2259 O O . LEU A 1 288 ? 16.612 7.709 12.543 1.00 96.00 288 LEU A O 1
ATOM 2263 N N . LEU A 1 289 ? 16.088 7.725 10.356 1.00 97.50 289 LEU A N 1
ATOM 2264 C CA . LEU A 1 289 ? 14.773 8.325 10.545 1.00 97.50 289 LEU A CA 1
ATOM 2265 C C . LEU A 1 289 ? 13.867 7.435 11.406 1.00 97.50 289 LEU A C 1
ATOM 2267 O O . LEU A 1 289 ? 13.183 7.952 12.286 1.00 97.50 289 LEU A O 1
ATOM 2271 N N . LEU A 1 290 ? 13.897 6.108 11.224 1.00 98.06 290 LEU A N 1
ATOM 2272 C CA . LEU A 1 290 ? 13.160 5.170 12.083 1.00 98.06 290 LEU A CA 1
ATOM 2273 C C . LEU A 1 290 ? 13.530 5.370 13.561 1.00 98.06 290 LEU A C 1
ATOM 2275 O O . LEU A 1 290 ? 12.653 5.506 14.415 1.00 98.06 290 LEU A O 1
ATOM 2279 N N . LYS A 1 291 ? 14.831 5.429 13.859 1.00 97.94 291 LYS A N 1
ATOM 2280 C CA . LYS A 1 291 ? 15.333 5.674 15.213 1.00 97.94 291 LYS A CA 1
ATOM 2281 C C . LYS A 1 291 ? 14.901 7.046 15.734 1.00 97.94 291 LYS A C 1
ATOM 2283 O O . LYS A 1 291 ? 14.306 7.133 16.806 1.00 97.94 291 LYS A O 1
ATOM 2288 N N . THR A 1 292 ? 15.128 8.098 14.952 1.00 97.56 292 THR A N 1
ATOM 2289 C CA . THR A 1 292 ? 14.816 9.485 15.316 1.00 97.56 292 THR A CA 1
ATOM 2290 C C . THR A 1 292 ? 13.327 9.687 15.617 1.00 97.56 292 THR A C 1
ATOM 2292 O O . THR A 1 292 ? 12.980 10.310 16.616 1.00 97.56 292 THR A O 1
ATOM 2295 N N . ILE A 1 293 ? 12.425 9.094 14.827 1.00 98.06 293 ILE A N 1
ATOM 2296 C CA . ILE A 1 293 ? 10.976 9.174 15.073 1.00 98.06 293 ILE A CA 1
ATOM 2297 C C . ILE A 1 293 ? 10.599 8.534 16.410 1.00 98.06 293 ILE A C 1
ATOM 2299 O O . ILE A 1 293 ? 9.743 9.056 17.131 1.00 98.06 293 ILE A O 1
ATOM 2303 N N . ARG A 1 294 ? 11.233 7.413 16.773 1.00 96.81 294 ARG A N 1
ATOM 2304 C CA . ARG A 1 294 ? 10.991 6.798 18.079 1.00 96.81 294 ARG A CA 1
ATOM 2305 C C . ARG A 1 294 ? 11.538 7.662 19.216 1.00 96.81 294 ARG A C 1
ATOM 2307 O O . ARG A 1 294 ? 10.854 7.813 20.227 1.00 96.81 294 ARG A O 1
ATOM 2314 N N . GLU A 1 295 ? 12.710 8.268 19.039 1.00 96.88 295 GLU A N 1
ATOM 2315 C CA . GLU A 1 295 ? 13.325 9.192 20.005 1.00 96.88 295 GLU A CA 1
ATOM 2316 C C . GLU A 1 295 ? 12.495 10.466 20.229 1.00 96.88 295 GLU A C 1
ATOM 2318 O O . GLU A 1 295 ? 12.478 10.992 21.341 1.00 96.88 295 GLU A O 1
ATOM 2323 N N . PHE A 1 296 ? 11.715 10.913 19.236 1.00 95.94 296 PHE A N 1
ATOM 2324 C CA . PHE A 1 296 ? 10.722 11.981 19.419 1.00 95.94 296 PHE A CA 1
ATOM 2325 C C . PHE A 1 296 ? 9.590 11.619 20.392 1.00 95.94 296 PHE A C 1
ATOM 2327 O O . PHE A 1 296 ? 8.803 12.489 20.766 1.00 95.94 296 PHE A O 1
ATOM 2334 N N . GLY A 1 297 ? 9.475 10.349 20.790 1.00 94.75 297 GLY A N 1
ATOM 2335 C CA . GLY A 1 297 ? 8.418 9.853 21.663 1.00 94.75 297 GLY A CA 1
ATOM 2336 C C . GLY A 1 297 ? 7.139 9.467 20.922 1.00 94.75 297 GLY A C 1
ATOM 2337 O O . GLY A 1 297 ? 6.094 9.339 21.562 1.00 94.75 297 GLY A O 1
ATOM 2338 N N . TYR A 1 298 ? 7.190 9.267 19.599 1.00 96.88 298 TYR A N 1
ATOM 2339 C CA . TYR A 1 298 ? 6.038 8.807 18.821 1.00 96.88 298 TYR A CA 1
ATOM 2340 C C . TYR A 1 298 ? 5.513 7.470 19.371 1.00 96.88 298 TYR A C 1
ATOM 2342 O O . TYR A 1 298 ? 6.257 6.494 19.460 1.00 96.88 298 TYR A O 1
ATOM 2350 N N . GLN A 1 299 ? 4.230 7.426 19.750 1.00 92.25 299 GLN A N 1
ATOM 2351 C CA . GLN A 1 299 ? 3.593 6.250 20.369 1.00 92.25 299 GLN A CA 1
ATOM 2352 C C . GLN A 1 299 ? 2.784 5.396 19.382 1.00 92.25 299 GLN A C 1
ATOM 2354 O O . GLN A 1 299 ? 2.420 4.262 19.707 1.00 92.25 299 GLN A O 1
ATOM 2359 N N . GLY A 1 300 ? 2.518 5.903 18.174 1.00 93.56 300 GLY A N 1
ATOM 2360 C CA . GLY A 1 300 ? 1.829 5.142 17.132 1.00 93.56 300 GLY A CA 1
ATOM 2361 C C . GLY A 1 300 ? 2.669 3.978 16.595 1.00 93.56 300 GLY A C 1
ATOM 2362 O O . GLY A 1 300 ? 3.745 3.663 17.122 1.00 93.56 300 GLY A O 1
ATOM 2363 N N . LEU A 1 301 ? 2.144 3.303 15.574 1.00 97.56 301 LEU A N 1
ATOM 2364 C CA . LEU A 1 301 ? 2.830 2.177 14.942 1.00 97.56 301 LEU A CA 1
ATOM 2365 C C . LEU A 1 301 ? 3.968 2.681 14.051 1.00 97.56 301 LEU A C 1
ATOM 2367 O O . LEU A 1 301 ? 3.751 3.511 13.176 1.00 97.56 301 LEU A O 1
ATOM 2371 N N . LEU A 1 302 ? 5.174 2.165 14.237 1.00 98.19 302 LEU A N 1
ATOM 2372 C CA . LEU A 1 302 ? 6.346 2.527 13.453 1.00 98.19 302 LEU A CA 1
ATOM 2373 C C . LEU A 1 302 ? 6.854 1.298 12.703 1.00 98.19 302 LEU A C 1
ATOM 2375 O O . LEU A 1 302 ? 7.343 0.345 13.308 1.00 98.19 302 LEU A O 1
ATOM 2379 N N . ILE A 1 303 ? 6.695 1.305 11.385 1.00 98.50 303 ILE A N 1
ATOM 2380 C CA . ILE A 1 303 ? 6.938 0.146 10.523 1.00 98.50 303 ILE A CA 1
ATOM 2381 C C . ILE A 1 303 ? 8.173 0.433 9.676 1.00 98.50 303 ILE A C 1
ATOM 2383 O O . ILE A 1 303 ? 8.202 1.428 8.954 1.00 98.50 303 ILE A O 1
ATOM 2387 N N . TYR A 1 304 ? 9.177 -0.439 9.746 1.00 98.19 304 TYR A N 1
ATOM 2388 C CA . TYR A 1 304 ? 10.333 -0.364 8.858 1.00 98.19 304 TYR A CA 1
ATOM 2389 C C . TYR A 1 304 ? 10.014 -1.076 7.545 1.00 98.19 304 TYR A C 1
ATOM 2391 O O . TYR A 1 304 ? 9.642 -2.250 7.548 1.00 98.19 304 TYR A O 1
ATOM 2399 N N . GLU A 1 305 ? 10.138 -0.374 6.425 1.00 96.12 305 GLU A N 1
ATOM 2400 C CA . GLU A 1 305 ? 9.841 -0.920 5.108 1.00 96.12 305 GLU A CA 1
ATOM 2401 C C . GLU A 1 305 ? 11.087 -1.026 4.238 1.00 96.12 305 GLU A C 1
ATOM 2403 O O . GLU A 1 305 ? 11.886 -0.095 4.158 1.00 96.12 305 GLU A O 1
ATOM 2408 N N . VAL A 1 306 ? 11.201 -2.135 3.508 1.00 91.19 306 VAL A N 1
ATOM 2409 C CA . VAL A 1 306 ? 12.261 -2.342 2.522 1.00 91.19 306 VAL A CA 1
ATOM 2410 C C . VAL A 1 306 ? 11.668 -2.827 1.203 1.00 91.19 306 VAL A C 1
ATOM 2412 O O . VAL A 1 306 ? 10.961 -3.830 1.163 1.00 91.19 306 VAL A O 1
ATOM 2415 N N . GLN A 1 307 ? 11.981 -2.126 0.109 1.00 86.06 307 GLN A N 1
ATOM 2416 C CA . GLN A 1 307 ? 11.566 -2.509 -1.251 1.00 86.06 307 GLN A CA 1
ATOM 2417 C C . GLN A 1 307 ? 12.582 -3.423 -1.957 1.00 86.06 307 GLN A C 1
ATOM 2419 O O . GLN A 1 307 ? 12.234 -4.095 -2.920 1.00 86.06 307 GLN A O 1
ATOM 2424 N N . GLY A 1 308 ? 13.827 -3.458 -1.480 1.00 81.19 308 GLY A N 1
ATOM 2425 C CA . GLY A 1 308 ? 14.913 -4.302 -1.978 1.00 81.19 308 GLY A CA 1
ATOM 2426 C C . GLY A 1 308 ? 16.222 -3.977 -1.255 1.00 81.19 308 GLY A C 1
ATOM 2427 O O . GLY A 1 308 ? 16.392 -2.854 -0.786 1.00 81.19 308 GLY A O 1
ATOM 2428 N N . LEU A 1 309 ? 17.131 -4.954 -1.157 1.00 78.12 309 LEU A N 1
ATOM 2429 C CA . LEU A 1 309 ? 18.462 -4.808 -0.531 1.00 78.12 309 LEU A CA 1
ATOM 2430 C C . LEU A 1 309 ? 19.612 -5.102 -1.506 1.00 78.12 309 LEU A C 1
ATOM 2432 O O . LEU A 1 309 ? 20.765 -5.202 -1.103 1.00 78.12 309 LEU A O 1
ATOM 2436 N N . GLY A 1 310 ? 19.302 -5.250 -2.794 1.00 71.44 310 GLY A N 1
ATOM 2437 C CA . GLY A 1 310 ? 20.259 -5.726 -3.786 1.00 71.44 310 GLY A CA 1
ATOM 2438 C C . GLY A 1 310 ? 20.493 -7.232 -3.749 1.00 71.44 310 GLY A C 1
ATOM 2439 O O . GLY A 1 310 ? 19.871 -7.955 -2.972 1.00 71.44 310 GLY A O 1
ATOM 2440 N N . ASN A 1 311 ? 21.376 -7.684 -4.643 1.00 64.56 311 ASN A N 1
ATOM 2441 C CA . ASN A 1 311 ? 21.622 -9.106 -4.909 1.00 64.56 311 ASN A CA 1
ATOM 2442 C C . ASN A 1 311 ? 22.922 -9.628 -4.259 1.00 64.56 311 ASN A C 1
ATOM 2444 O O . ASN A 1 311 ? 23.198 -10.824 -4.329 1.00 64.56 311 ASN A O 1
ATOM 2448 N N . SER A 1 312 ? 23.751 -8.759 -3.661 1.00 76.75 312 SER A N 1
ATOM 2449 C CA . SER A 1 312 ? 24.955 -9.207 -2.946 1.00 76.75 312 SER A CA 1
ATOM 2450 C C . SER A 1 312 ? 24.548 -9.752 -1.587 1.00 76.75 312 SER A C 1
ATOM 2452 O O . SER A 1 312 ? 24.130 -9.007 -0.700 1.00 76.75 312 SER A O 1
ATOM 2454 N N . LYS A 1 313 ? 24.692 -11.068 -1.430 1.00 79.12 313 LYS A N 1
ATOM 2455 C CA . LYS A 1 313 ? 24.412 -11.747 -0.168 1.00 79.12 313 LYS A CA 1
ATOM 2456 C C . LYS A 1 313 ? 25.289 -11.206 0.959 1.00 79.12 313 LYS A C 1
ATOM 2458 O O . LYS A 1 313 ? 24.784 -11.023 2.058 1.00 79.12 313 LYS A O 1
ATOM 2463 N N . GLU A 1 314 ? 26.564 -10.921 0.685 1.00 83.75 314 GLU A N 1
ATOM 2464 C CA . GLU A 1 314 ? 27.480 -10.342 1.672 1.00 83.75 314 GLU A CA 1
ATOM 2465 C C . GLU A 1 314 ? 26.990 -8.976 2.152 1.00 83.75 314 GLU A C 1
ATOM 2467 O O . GLU A 1 314 ? 26.914 -8.753 3.355 1.00 83.75 314 GLU A O 1
ATOM 2472 N N . TYR A 1 315 ? 26.590 -8.096 1.227 1.00 84.38 315 TYR A N 1
ATOM 2473 C CA . TYR A 1 315 ? 26.043 -6.785 1.576 1.00 84.38 315 TYR A CA 1
ATOM 2474 C C . TYR A 1 315 ? 24.754 -6.899 2.395 1.00 84.38 315 TYR A C 1
ATOM 2476 O O . TYR A 1 315 ? 24.564 -6.165 3.358 1.00 84.38 315 TYR A O 1
ATOM 2484 N N . VAL A 1 316 ? 23.859 -7.815 2.022 1.00 86.00 316 VAL A N 1
ATOM 2485 C CA . VAL A 1 316 ? 22.572 -8.005 2.709 1.00 86.00 316 VAL A CA 1
ATOM 2486 C C . VAL A 1 316 ? 22.786 -8.539 4.119 1.00 86.00 316 VAL A C 1
ATOM 2488 O O . VAL A 1 316 ? 22.174 -8.033 5.059 1.00 86.00 316 VAL A O 1
ATOM 2491 N N . ASP A 1 317 ? 23.664 -9.532 4.263 1.00 87.81 317 ASP A N 1
ATOM 2492 C CA . ASP A 1 317 ? 24.045 -10.093 5.554 1.00 87.81 317 ASP A CA 1
ATOM 2493 C C . ASP A 1 317 ? 24.690 -9.003 6.436 1.00 87.81 317 ASP A C 1
ATOM 2495 O O . ASP A 1 317 ? 24.247 -8.793 7.564 1.00 87.81 317 ASP A O 1
ATOM 2499 N N . GLU A 1 318 ? 25.651 -8.237 5.906 1.00 90.56 318 GLU A N 1
ATOM 2500 C CA . GLU A 1 318 ? 26.300 -7.125 6.616 1.00 90.56 318 GLU A CA 1
ATOM 2501 C C . GLU A 1 318 ? 25.295 -6.044 7.035 1.00 90.56 318 GLU A C 1
ATOM 2503 O O . GLU A 1 318 ? 25.243 -5.647 8.201 1.00 90.56 318 GLU A O 1
ATOM 2508 N N . PHE A 1 319 ? 24.456 -5.586 6.105 1.00 91.81 319 PHE A N 1
ATOM 2509 C CA . PHE A 1 319 ? 23.477 -4.537 6.361 1.00 91.81 319 PHE A CA 1
ATOM 2510 C C . PHE A 1 319 ? 22.473 -4.945 7.435 1.00 91.81 319 PHE A C 1
ATOM 2512 O O . PHE A 1 319 ? 22.215 -4.176 8.366 1.00 91.81 319 PHE A O 1
ATOM 2519 N N . LEU A 1 320 ? 21.904 -6.148 7.329 1.00 93.75 320 LEU A N 1
ATOM 2520 C CA . LEU A 1 320 ? 20.890 -6.600 8.273 1.00 93.75 320 LEU A CA 1
ATOM 2521 C C . LEU A 1 320 ? 21.484 -6.877 9.652 1.00 93.75 320 LEU A C 1
ATOM 2523 O O . LEU A 1 320 ? 20.886 -6.470 10.646 1.00 93.75 320 LEU A O 1
ATOM 2527 N N . GLU A 1 321 ? 22.654 -7.510 9.716 1.00 92.69 321 GLU A N 1
ATOM 2528 C CA . GLU A 1 321 ? 23.297 -7.895 10.973 1.00 92.69 321 GLU A CA 1
ATOM 2529 C C . GLU A 1 321 ? 23.904 -6.701 11.714 1.00 92.69 321 GLU A C 1
ATOM 2531 O O . GLU 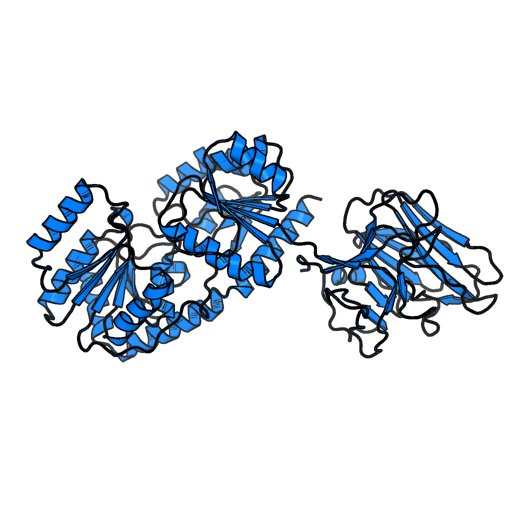A 1 321 ? 23.678 -6.532 12.912 1.00 92.69 321 GLU A O 1
ATOM 2536 N N . ILE A 1 322 ? 24.659 -5.856 11.007 1.00 92.50 322 ILE A N 1
ATOM 2537 C CA . ILE A 1 322 ? 25.471 -4.799 11.623 1.00 92.50 322 ILE A CA 1
ATOM 2538 C C . ILE A 1 322 ? 24.689 -3.491 11.746 1.00 92.50 322 ILE A C 1
ATOM 2540 O O . ILE A 1 322 ? 24.806 -2.797 12.758 1.00 92.50 322 ILE A O 1
ATOM 2544 N N . HIS A 1 323 ? 23.900 -3.130 10.732 1.00 93.06 323 HIS A N 1
ATOM 2545 C CA . HIS A 1 323 ? 23.262 -1.813 10.672 1.00 93.06 323 HIS A CA 1
ATOM 2546 C C . HIS A 1 323 ? 21.791 -1.843 11.089 1.00 93.06 323 HIS A C 1
ATOM 2548 O O . HIS A 1 323 ? 21.357 -0.985 11.860 1.00 93.06 323 HIS A O 1
ATOM 2554 N N . ALA A 1 324 ? 21.015 -2.815 10.605 1.00 95.50 324 ALA A N 1
ATOM 2555 C CA . ALA A 1 324 ? 19.569 -2.829 10.810 1.00 95.50 324 ALA A CA 1
ATOM 2556 C C . ALA A 1 324 ? 19.143 -3.495 12.124 1.00 95.50 324 ALA A C 1
ATOM 2558 O O . ALA A 1 324 ? 18.190 -3.022 12.743 1.00 95.50 324 ALA A O 1
ATOM 2559 N N . TYR A 1 325 ? 19.817 -4.570 12.558 1.00 96.38 325 TYR A N 1
ATOM 2560 C CA . TYR A 1 325 ? 19.323 -5.455 13.621 1.00 96.38 325 TYR A CA 1
ATOM 2561 C C . TYR A 1 325 ? 18.916 -4.721 14.900 1.00 96.38 325 TYR A C 1
ATOM 2563 O O . TYR A 1 325 ? 17.754 -4.804 15.301 1.00 96.38 325 TYR A O 1
ATOM 2571 N N . SER A 1 326 ? 19.834 -3.972 15.520 1.00 96.12 326 SER A N 1
ATOM 2572 C CA . SER A 1 326 ? 19.550 -3.251 16.773 1.00 96.12 326 SER A CA 1
ATOM 2573 C C . SER A 1 326 ? 18.459 -2.195 16.571 1.00 96.12 326 SER A C 1
ATOM 2575 O O . SER A 1 326 ? 17.463 -2.199 17.290 1.00 96.12 326 SER A O 1
ATOM 2577 N N . ILE A 1 327 ? 18.569 -1.364 15.531 1.00 97.31 327 ILE A N 1
ATOM 2578 C CA . ILE A 1 327 ? 17.637 -0.252 15.299 1.00 97.31 327 ILE A CA 1
ATOM 2579 C C . ILE A 1 327 ? 16.214 -0.752 15.022 1.00 97.31 327 ILE A C 1
ATOM 2581 O O . ILE A 1 327 ? 15.255 -0.282 15.631 1.00 97.31 327 ILE A O 1
ATOM 2585 N N . VAL A 1 328 ? 16.048 -1.719 14.121 1.00 97.25 328 VAL A N 1
ATOM 2586 C CA . VAL A 1 328 ? 14.725 -2.261 13.778 1.00 97.25 328 VAL A CA 1
ATOM 2587 C C . VAL A 1 328 ? 14.140 -3.043 14.955 1.00 97.25 328 VAL A C 1
ATOM 2589 O O . VAL A 1 328 ? 12.932 -2.984 15.198 1.00 97.25 328 VAL A O 1
ATOM 2592 N N . THR A 1 329 ? 14.979 -3.743 15.723 1.00 95.81 329 THR A N 1
ATOM 2593 C CA . THR A 1 329 ? 14.535 -4.482 16.910 1.00 95.81 329 THR A CA 1
ATOM 2594 C C . THR A 1 329 ? 14.054 -3.550 18.017 1.00 95.81 329 THR A C 1
ATOM 2596 O O . THR A 1 329 ? 13.010 -3.821 18.611 1.00 95.81 329 THR A O 1
ATOM 2599 N N . GLU A 1 330 ? 14.755 -2.448 18.262 1.00 95.00 330 GLU A N 1
ATOM 2600 C CA . GLU A 1 330 ? 14.461 -1.528 19.363 1.00 95.00 330 GLU A CA 1
ATOM 2601 C C . GLU A 1 330 ? 13.404 -0.476 19.003 1.00 95.00 330 GLU A C 1
ATOM 2603 O O . GLU A 1 330 ? 12.569 -0.127 19.836 1.00 95.00 330 GLU A O 1
ATOM 2608 N N . CYS A 1 331 ? 13.416 0.040 17.771 1.00 96.88 331 CYS A N 1
ATOM 2609 C CA . CYS A 1 331 ? 12.585 1.183 17.384 1.00 96.88 331 CYS A CA 1
ATOM 2610 C C . CYS A 1 331 ? 11.328 0.790 16.592 1.00 96.88 331 CYS A C 1
ATOM 2612 O O . CYS A 1 331 ? 10.297 1.466 16.711 1.00 96.88 331 CYS A O 1
ATOM 2614 N N . GLY A 1 332 ? 11.399 -0.277 15.788 1.00 96.62 332 GLY A N 1
ATOM 2615 C CA . GLY A 1 332 ? 10.324 -0.714 14.895 1.00 96.62 332 GLY A CA 1
ATOM 2616 C C . GLY A 1 332 ? 9.327 -1.669 15.556 1.00 96.62 332 GLY A C 1
ATOM 2617 O O . GLY A 1 332 ? 9.715 -2.665 16.172 1.00 96.62 332 GLY A O 1
ATOM 2618 N N . ASP A 1 333 ? 8.033 -1.404 15.370 1.00 97.62 333 ASP A N 1
ATOM 2619 C CA . ASP A 1 333 ? 6.944 -2.305 15.767 1.00 97.62 333 ASP A CA 1
ATOM 2620 C C . ASP A 1 333 ? 6.833 -3.505 14.800 1.00 97.62 333 ASP A C 1
ATOM 2622 O O . ASP A 1 333 ? 6.481 -4.608 15.215 1.00 97.62 333 ASP A O 1
ATOM 2626 N N . ALA A 1 334 ? 7.161 -3.314 13.514 1.00 98.06 334 ALA A N 1
ATOM 2627 C CA . ALA A 1 334 ? 7.113 -4.365 12.494 1.00 98.06 334 ALA A CA 1
ATOM 2628 C C . ALA A 1 334 ? 8.038 -4.095 11.300 1.00 98.06 334 ALA A C 1
ATOM 2630 O O . ALA A 1 334 ? 8.511 -2.972 11.108 1.00 98.06 334 ALA A O 1
ATOM 2631 N N . ILE A 1 335 ? 8.226 -5.125 10.471 1.00 98.06 335 ILE A N 1
ATOM 2632 C CA . ILE A 1 335 ? 8.913 -5.044 9.175 1.00 98.06 335 ILE A CA 1
ATOM 2633 C C . ILE A 1 335 ? 7.908 -5.313 8.047 1.00 98.06 335 ILE A C 1
ATOM 2635 O O . ILE A 1 335 ? 7.155 -6.286 8.113 1.00 98.06 335 ILE A O 1
ATOM 2639 N N . LEU A 1 336 ? 7.920 -4.482 7.003 1.00 97.25 336 LEU A N 1
ATOM 2640 C CA . LEU A 1 336 ? 7.118 -4.640 5.787 1.00 97.25 336 LEU A CA 1
ATOM 2641 C C . LEU A 1 336 ? 8.025 -4.771 4.556 1.00 97.25 336 LEU A C 1
ATOM 2643 O O . LEU A 1 336 ? 8.930 -3.964 4.354 1.00 97.25 336 LEU A O 1
ATOM 2647 N N . TYR A 1 337 ? 7.785 -5.776 3.717 1.00 93.12 337 TYR A N 1
ATOM 2648 C CA . TYR A 1 337 ? 8.562 -5.987 2.491 1.00 93.12 337 TYR A CA 1
ATOM 2649 C C . TYR A 1 337 ? 7.767 -6.780 1.436 1.00 93.12 337 TYR A C 1
ATOM 2651 O O . TYR A 1 337 ? 6.842 -7.520 1.786 1.00 93.12 337 TYR A O 1
ATOM 2659 N N . PRO A 1 338 ? 8.087 -6.649 0.134 1.00 88.81 338 PRO A N 1
ATOM 2660 C CA . PRO A 1 338 ? 7.385 -7.368 -0.923 1.00 88.81 338 PRO A CA 1
ATOM 2661 C C . PRO A 1 338 ? 7.717 -8.867 -0.932 1.00 88.81 338 PRO A C 1
ATOM 2663 O O . PRO A 1 338 ? 8.749 -9.304 -0.421 1.00 88.81 338 PRO A O 1
ATOM 2666 N N . GLN A 1 339 ? 6.853 -9.667 -1.565 1.00 83.94 339 GLN A N 1
ATOM 2667 C CA . GLN A 1 339 ? 7.051 -11.112 -1.732 1.00 83.94 339 GLN A CA 1
ATOM 2668 C C . GLN A 1 339 ? 8.193 -11.422 -2.704 1.00 83.94 339 GLN A C 1
ATOM 2670 O O . GLN A 1 339 ? 7.977 -11.636 -3.895 1.00 83.94 339 GLN A O 1
ATOM 2675 N N . THR A 1 340 ? 9.413 -11.462 -2.171 1.00 80.50 340 THR A N 1
ATOM 2676 C CA . THR A 1 340 ? 10.612 -11.926 -2.872 1.00 80.50 340 THR A CA 1
ATOM 2677 C C . THR A 1 340 ? 11.301 -13.013 -2.036 1.00 80.50 340 THR A C 1
ATOM 2679 O O . THR A 1 340 ? 11.434 -12.847 -0.818 1.00 80.50 340 THR A O 1
ATOM 2682 N 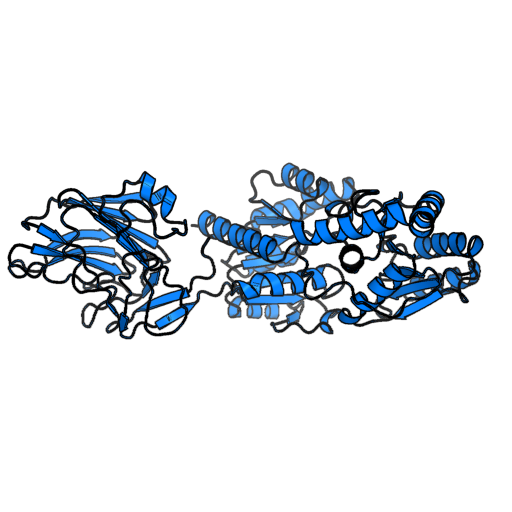N . PRO A 1 341 ? 11.742 -14.135 -2.642 1.00 80.44 341 PRO A N 1
ATOM 2683 C CA . PRO A 1 341 ? 12.358 -15.232 -1.892 1.00 80.44 341 PRO A CA 1
ATOM 2684 C C . PRO A 1 341 ? 13.579 -14.806 -1.068 1.00 80.44 341 PRO A C 1
ATOM 2686 O O . PRO A 1 341 ? 13.754 -15.270 0.057 1.00 80.44 341 PRO A O 1
ATOM 2689 N N . HIS A 1 342 ? 14.402 -13.905 -1.605 1.00 81.88 342 HIS A N 1
ATOM 2690 C CA . HIS A 1 342 ? 15.618 -13.443 -0.949 1.00 81.88 342 HIS A CA 1
ATOM 2691 C C . HIS A 1 342 ? 15.330 -12.584 0.295 1.00 81.88 342 HIS A C 1
ATOM 2693 O O . HIS A 1 342 ? 15.871 -12.875 1.361 1.00 81.88 342 HIS A O 1
ATOM 2699 N N . LEU A 1 343 ? 14.419 -11.599 0.217 1.00 85.06 343 LEU A N 1
ATOM 2700 C CA . LEU A 1 343 ? 14.051 -10.799 1.396 1.00 85.06 343 LEU A CA 1
ATOM 2701 C C . LEU A 1 343 ? 13.370 -11.652 2.469 1.00 85.06 343 LEU A C 1
ATOM 2703 O O . LEU A 1 343 ? 13.658 -11.477 3.649 1.00 85.06 343 LEU A O 1
ATOM 2707 N N . GLN A 1 344 ? 12.507 -12.596 2.075 1.00 89.00 344 GLN A N 1
ATOM 2708 C CA . GLN A 1 344 ? 11.872 -13.520 3.022 1.00 89.00 344 GLN A CA 1
ATOM 2709 C C . GLN A 1 344 ? 12.913 -14.327 3.802 1.00 89.00 344 GLN A C 1
ATOM 2711 O O . GLN A 1 344 ? 12.868 -14.362 5.029 1.00 89.00 344 GLN A O 1
ATOM 2716 N N . GLN A 1 345 ? 13.881 -14.931 3.106 1.00 89.62 345 GLN A N 1
ATOM 2717 C CA . GLN A 1 345 ? 14.953 -15.691 3.753 1.00 89.62 345 GLN A CA 1
ATOM 2718 C C . GLN A 1 345 ? 15.822 -14.806 4.653 1.00 89.62 345 GLN A C 1
ATOM 2720 O O . GLN A 1 345 ? 16.160 -15.210 5.766 1.00 89.62 345 GLN A O 1
ATOM 2725 N N . ALA A 1 346 ? 16.162 -13.600 4.196 1.00 90.81 346 ALA A N 1
ATOM 2726 C CA . ALA A 1 346 ? 17.009 -12.678 4.940 1.00 90.81 346 ALA A CA 1
ATOM 2727 C C . ALA A 1 346 ? 16.327 -12.182 6.229 1.00 90.81 346 ALA A C 1
ATOM 2729 O O . ALA A 1 346 ? 16.907 -12.272 7.311 1.00 90.81 346 ALA A O 1
ATOM 2730 N N . PHE A 1 347 ? 15.073 -11.728 6.157 1.00 93.44 347 PHE A N 1
ATOM 2731 C CA . PHE A 1 347 ? 14.349 -11.258 7.341 1.00 93.44 347 PHE A CA 1
ATOM 2732 C C . PHE A 1 347 ? 13.979 -12.385 8.309 1.00 93.44 347 PHE A C 1
ATOM 2734 O O . PHE A 1 347 ? 13.935 -12.138 9.512 1.00 93.44 347 PHE A O 1
ATOM 2741 N N . GLU A 1 348 ? 13.757 -13.611 7.832 1.00 93.75 348 GLU A N 1
ATOM 2742 C CA . GLU A 1 348 ? 13.550 -14.763 8.718 1.00 93.75 348 GLU A CA 1
ATOM 2743 C C . GLU A 1 348 ? 14.834 -15.142 9.469 1.00 93.75 348 GLU A C 1
ATOM 2745 O O . GLU A 1 348 ? 14.797 -15.406 10.668 1.00 93.75 348 GLU A O 1
ATOM 2750 N N . LYS A 1 349 ? 15.988 -15.097 8.788 1.00 94.50 349 LYS A N 1
ATOM 2751 C CA . LYS A 1 349 ? 17.304 -15.348 9.395 1.00 94.50 349 LYS A CA 1
ATOM 2752 C C . LYS A 1 349 ? 17.638 -14.322 10.481 1.00 94.50 349 LYS A C 1
ATOM 2754 O O . LYS A 1 349 ? 18.096 -14.705 11.553 1.00 94.50 349 LYS A O 1
ATOM 2759 N N . TYR A 1 350 ? 17.449 -13.035 10.190 1.00 95.31 350 TYR A N 1
ATOM 2760 C CA . TYR A 1 350 ? 17.937 -11.954 11.051 1.00 95.31 350 TYR A CA 1
ATOM 2761 C C . TYR A 1 350 ? 16.911 -11.420 12.043 1.00 95.31 350 TYR A C 1
ATOM 2763 O O . TYR A 1 350 ? 17.304 -10.859 13.054 1.00 95.31 350 TYR A O 1
ATOM 2771 N N . PHE A 1 351 ? 15.613 -11.584 11.799 1.00 96.19 351 PHE A N 1
ATOM 2772 C CA . PHE A 1 351 ? 14.567 -11.040 12.666 1.00 96.19 351 PHE A CA 1
ATOM 2773 C C . PHE A 1 351 ? 13.491 -12.084 12.990 1.00 96.19 351 PHE A C 1
ATOM 2775 O O . PHE A 1 351 ? 12.311 -11.807 12.756 1.00 96.19 351 PHE A O 1
ATOM 2782 N N . PRO A 1 352 ? 13.834 -13.269 13.532 1.00 94.81 352 PRO A N 1
ATOM 2783 C CA . PRO A 1 352 ? 12.877 -14.363 13.727 1.00 94.81 352 PRO A CA 1
ATOM 2784 C C . PRO A 1 352 ? 11.680 -13.949 14.598 1.00 94.81 352 PRO A C 1
ATOM 2786 O O . PRO A 1 352 ? 10.533 -14.172 14.215 1.00 94.81 352 PRO A O 1
ATOM 2789 N N . ASP A 1 353 ? 11.932 -13.218 15.687 1.00 93.56 353 ASP A N 1
ATOM 2790 C CA . ASP A 1 353 ? 10.905 -12.839 16.669 1.00 93.56 353 ASP A CA 1
ATOM 2791 C C . ASP A 1 353 ? 10.162 -11.535 16.333 1.00 93.56 353 ASP A C 1
ATOM 2793 O O . ASP A 1 353 ? 9.152 -11.202 16.957 1.00 93.56 353 ASP A O 1
ATOM 2797 N N . LYS A 1 354 ? 10.643 -10.756 15.355 1.00 95.00 354 LYS A N 1
ATOM 2798 C CA . LYS A 1 354 ? 9.988 -9.498 14.967 1.00 95.00 354 LYS A CA 1
ATOM 2799 C C . LYS A 1 354 ? 8.737 -9.797 14.141 1.00 95.00 354 LYS A C 1
ATOM 2801 O O . LYS A 1 354 ? 8.759 -10.668 13.269 1.00 95.00 354 LYS A O 1
ATOM 2806 N N . ILE A 1 355 ? 7.659 -9.041 14.357 1.00 96.56 355 ILE A N 1
ATOM 2807 C CA . ILE A 1 355 ? 6.460 -9.133 13.515 1.00 96.56 355 ILE A CA 1
ATOM 2808 C C . ILE A 1 355 ? 6.817 -8.671 12.095 1.00 96.56 355 ILE A C 1
ATOM 2810 O O . ILE A 1 355 ? 7.384 -7.595 11.894 1.00 96.56 355 ILE A O 1
ATOM 2814 N N . LYS A 1 356 ? 6.490 -9.503 11.107 1.00 96.62 356 LYS A N 1
ATOM 2815 C CA . LYS A 1 356 ? 6.833 -9.311 9.695 1.00 96.62 356 LYS A CA 1
ATOM 2816 C C . LYS A 1 356 ? 5.571 -9.412 8.847 1.00 96.62 356 LYS A C 1
ATOM 2818 O O . LYS A 1 356 ? 4.761 -10.312 9.054 1.00 96.62 356 LYS A O 1
ATOM 2823 N N . PHE A 1 357 ? 5.440 -8.536 7.859 1.00 97.06 357 PHE A N 1
ATOM 2824 C CA . PHE A 1 357 ? 4.377 -8.583 6.861 1.00 97.06 357 PHE A CA 1
ATOM 2825 C C . PHE A 1 357 ? 4.974 -8.642 5.462 1.00 97.06 357 PHE A C 1
ATOM 2827 O O . PHE A 1 357 ? 5.866 -7.867 5.121 1.00 97.06 357 PHE A O 1
ATOM 2834 N N . CYS A 1 358 ? 4.466 -9.577 4.658 1.00 94.19 358 CYS A N 1
ATOM 2835 C CA . CYS A 1 358 ? 4.990 -9.851 3.329 1.00 94.19 358 CYS A CA 1
ATOM 2836 C C . CYS A 1 358 ? 3.861 -9.997 2.304 1.00 94.19 358 CYS A C 1
ATOM 2838 O O . CYS A 1 358 ? 3.213 -11.044 2.203 1.00 94.19 358 CYS A O 1
ATOM 2840 N N . PHE A 1 359 ? 3.623 -8.942 1.529 1.00 92.44 359 PHE A N 1
ATOM 2841 C CA . PHE A 1 359 ? 2.617 -8.919 0.468 1.00 92.44 359 PHE A CA 1
ATOM 2842 C C . PHE A 1 359 ? 3.082 -8.064 -0.712 1.00 92.44 359 PHE A C 1
ATOM 2844 O O . PHE A 1 359 ? 3.954 -7.211 -0.572 1.00 92.44 359 PHE A O 1
ATOM 2851 N N . HIS A 1 360 ? 2.540 -8.336 -1.900 1.00 90.25 360 HIS A N 1
ATOM 2852 C CA . HIS A 1 360 ? 2.894 -7.603 -3.113 1.00 90.25 360 HIS A CA 1
ATOM 2853 C C . HIS A 1 360 ? 2.573 -6.110 -3.002 1.00 90.25 360 HIS A C 1
ATOM 2855 O O . HIS A 1 360 ? 1.609 -5.718 -2.347 1.00 90.25 360 HIS A O 1
ATOM 2861 N N . ASN A 1 361 ? 3.352 -5.299 -3.717 1.00 91.69 361 ASN A N 1
ATOM 2862 C CA . ASN A 1 361 ? 3.007 -3.913 -4.019 1.00 91.69 361 ASN A CA 1
ATOM 2863 C C . ASN A 1 361 ? 1.705 -3.828 -4.844 1.00 91.69 361 ASN A C 1
ATOM 2865 O O . ASN A 1 361 ? 1.228 -4.832 -5.372 1.00 91.69 361 ASN A O 1
ATOM 2869 N N . CYS A 1 362 ? 1.132 -2.629 -4.966 1.00 92.12 362 CYS A N 1
ATOM 2870 C CA . CYS A 1 362 ? -0.057 -2.395 -5.787 1.00 92.12 362 CYS A CA 1
ATOM 2871 C C . CYS A 1 362 ? 0.248 -1.644 -7.077 1.00 92.12 362 CYS A C 1
ATOM 2873 O O . CYS A 1 362 ? 1.173 -0.834 -7.152 1.00 92.12 362 CYS A O 1
ATOM 2875 N N . PHE A 1 363 ? -0.604 -1.871 -8.072 1.00 93.00 363 PHE A N 1
ATOM 2876 C CA . PHE A 1 363 ? -0.624 -1.104 -9.298 1.00 93.00 363 PHE A CA 1
ATOM 2877 C C . PHE A 1 363 ? -2.051 -0.936 -9.832 1.00 93.00 363 PHE A C 1
ATOM 2879 O O . PHE A 1 363 ? -2.772 -1.907 -10.052 1.00 93.00 363 PHE A O 1
ATOM 2886 N N . ASN A 1 364 ? -2.464 0.311 -10.053 1.00 90.94 364 ASN A N 1
ATOM 2887 C CA . ASN A 1 364 ? -3.768 0.670 -10.589 1.00 90.94 364 ASN A CA 1
ATOM 2888 C C . ASN A 1 364 ? -3.786 0.545 -12.119 1.00 90.94 364 ASN A C 1
ATOM 2890 O O . ASN A 1 364 ? -3.515 1.505 -12.845 1.00 90.94 364 ASN A O 1
ATOM 2894 N N . THR A 1 365 ? -4.162 -0.638 -12.598 1.00 90.75 365 THR A N 1
ATOM 2895 C CA . THR A 1 365 ? -4.319 -0.918 -14.030 1.00 90.75 365 THR A CA 1
ATOM 2896 C C . THR A 1 365 ? -5.465 -0.136 -14.672 1.00 90.75 365 THR A C 1
ATOM 2898 O O . THR A 1 365 ? -5.464 0.033 -15.879 1.00 90.75 365 THR A O 1
ATOM 2901 N N . ASN A 1 366 ? -6.418 0.418 -13.915 1.00 87.38 366 ASN A N 1
ATOM 2902 C CA . ASN A 1 366 ? -7.491 1.225 -14.509 1.00 87.38 366 ASN A CA 1
ATOM 2903 C C . ASN A 1 366 ? -7.004 2.617 -14.935 1.00 87.38 366 ASN A C 1
ATOM 2905 O O . ASN A 1 366 ? -7.472 3.163 -15.931 1.00 87.38 366 ASN A O 1
ATOM 2909 N N . GLU A 1 367 ? -6.063 3.208 -14.197 1.00 86.19 367 GLU A N 1
ATOM 2910 C CA . GLU A 1 367 ? -5.529 4.545 -14.498 1.00 86.19 367 GLU A CA 1
ATOM 2911 C C . GLU A 1 367 ? -4.353 4.486 -15.476 1.00 86.19 367 GLU A C 1
ATOM 2913 O O . GLU A 1 367 ? -4.229 5.352 -16.340 1.00 86.19 367 GLU A O 1
ATOM 2918 N N . PHE A 1 368 ? -3.522 3.444 -15.385 1.00 91.88 368 PHE A N 1
ATOM 2919 C CA . PHE A 1 368 ? -2.375 3.238 -16.263 1.00 91.88 368 PHE A CA 1
ATOM 2920 C C . PHE A 1 368 ? -2.520 1.910 -17.015 1.00 91.88 368 PHE A C 1
ATOM 2922 O O . PHE A 1 368 ? -2.280 0.836 -16.467 1.00 91.88 368 PHE A O 1
ATOM 2929 N N . HIS A 1 369 ? -2.928 2.000 -18.280 1.00 94.50 369 HIS A N 1
ATOM 2930 C CA . HIS A 1 369 ? -3.223 0.857 -19.145 1.00 94.50 369 HIS A CA 1
ATOM 2931 C C . HIS A 1 369 ? -2.878 1.139 -20.603 1.00 94.50 369 HIS A C 1
ATOM 2933 O O . HIS A 1 369 ? -2.591 2.270 -21.002 1.00 94.50 369 HIS A O 1
ATOM 2939 N N . TYR A 1 370 ? -2.962 0.083 -21.410 1.00 97.31 370 TYR A N 1
ATOM 2940 C CA . TYR A 1 370 ? -2.868 0.135 -22.863 1.00 97.31 370 TYR A CA 1
ATOM 2941 C C . TYR A 1 370 ? -3.739 1.235 -23.488 1.00 97.31 370 TYR A C 1
ATOM 2943 O O . TYR A 1 370 ? -4.939 1.315 -23.238 1.00 97.31 370 TYR A O 1
ATOM 2951 N N . GLN A 1 371 ? -3.134 2.025 -24.371 1.00 96.62 371 GLN A N 1
ATOM 2952 C CA . GLN A 1 371 ? -3.786 3.061 -25.162 1.00 96.62 371 GLN A CA 1
ATOM 2953 C C . GLN A 1 371 ? -3.781 2.660 -26.639 1.00 96.62 371 GLN A C 1
ATOM 2955 O O . GLN A 1 371 ? -2.724 2.461 -27.239 1.00 96.62 371 GLN A O 1
ATOM 2960 N N . ALA A 1 372 ? -4.963 2.574 -27.250 1.00 95.81 372 ALA A N 1
ATOM 2961 C CA . ALA A 1 372 ? -5.088 2.280 -28.674 1.00 95.81 372 ALA A CA 1
ATOM 2962 C C . ALA A 1 372 ? -4.686 3.507 -29.513 1.00 95.81 372 ALA A C 1
ATOM 2964 O O . ALA A 1 372 ? -5.465 4.446 -29.678 1.00 95.81 372 ALA A O 1
ATOM 2965 N N . LEU A 1 373 ? -3.462 3.492 -30.043 1.00 95.06 373 LEU A N 1
ATOM 2966 C CA . LEU A 1 373 ? -2.853 4.592 -30.798 1.00 95.06 373 LEU A CA 1
ATOM 2967 C C . LEU A 1 373 ? -2.454 4.149 -32.219 1.00 95.06 373 LEU A C 1
ATOM 2969 O O . LEU A 1 373 ? -2.386 2.949 -32.500 1.00 95.06 373 LEU A O 1
ATOM 2973 N N . PRO A 1 374 ? -2.189 5.088 -33.151 1.00 93.31 374 PRO A N 1
ATOM 2974 C CA . PRO A 1 374 ? -1.718 4.742 -34.489 1.00 93.31 374 PRO A CA 1
ATOM 2975 C C . PRO A 1 374 ? -0.432 3.907 -34.449 1.00 93.31 374 PRO A C 1
ATOM 2977 O O . PRO A 1 374 ? 0.569 4.311 -33.856 1.00 93.31 374 PRO A O 1
ATOM 2980 N N . LYS A 1 375 ? -0.454 2.752 -35.120 1.00 88.94 375 LYS A N 1
ATOM 2981 C CA . LYS A 1 375 ? 0.676 1.818 -35.142 1.00 88.94 375 LYS A CA 1
ATOM 2982 C C . LYS A 1 375 ? 1.869 2.395 -35.899 1.00 88.94 375 LYS A C 1
ATOM 2984 O O . LYS A 1 375 ? 1.714 3.019 -36.951 1.00 88.94 375 LYS A O 1
ATOM 2989 N N . LYS A 1 376 ? 3.067 2.130 -35.382 1.00 91.81 376 LYS A N 1
ATOM 2990 C CA . LYS A 1 376 ? 4.330 2.316 -36.101 1.00 91.81 376 LYS A CA 1
ATOM 2991 C C . LYS A 1 376 ? 4.674 1.011 -36.819 1.00 91.81 376 LYS A C 1
ATOM 2993 O O . LYS A 1 376 ? 4.484 -0.060 -36.257 1.00 91.81 376 LYS A O 1
ATOM 2998 N N . ASN A 1 377 ? 5.140 1.110 -38.063 1.00 90.12 377 ASN A N 1
ATOM 2999 C CA . ASN A 1 377 ? 5.460 -0.062 -38.892 1.00 90.12 377 ASN A CA 1
ATOM 3000 C C . ASN A 1 377 ? 6.838 -0.666 -38.571 1.00 90.12 377 ASN A C 1
ATOM 3002 O O . ASN A 1 377 ? 7.153 -1.763 -39.020 1.00 90.12 377 ASN A O 1
ATOM 3006 N N . GLU A 1 378 ? 7.659 0.077 -37.839 1.00 94.88 378 GLU A N 1
ATOM 3007 C CA . GLU A 1 378 ? 9.031 -0.255 -37.473 1.00 94.88 378 GLU A CA 1
ATOM 3008 C C . GLU A 1 378 ? 9.066 -0.716 -36.014 1.00 94.88 378 GLU A C 1
ATOM 3010 O O . GLU A 1 378 ? 8.508 -0.002 -35.178 1.00 94.88 378 GL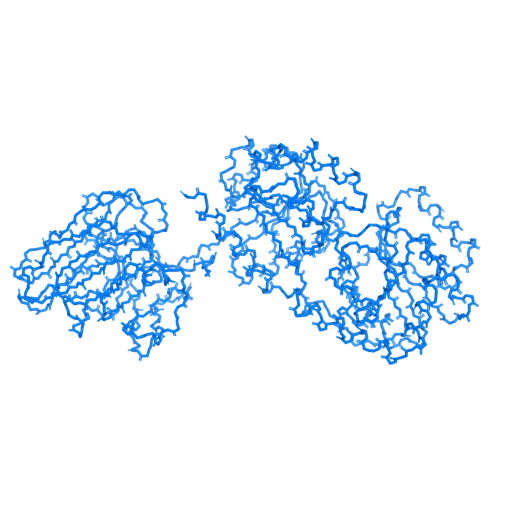U A O 1
ATOM 3015 N N . PRO A 1 379 ? 9.720 -1.843 -35.674 1.00 97.88 379 PRO A N 1
ATOM 3016 C CA . PRO A 1 379 ? 9.852 -2.270 -34.285 1.00 97.88 379 PRO A CA 1
ATOM 3017 C C . PRO A 1 379 ? 10.641 -1.256 -33.455 1.00 97.88 379 PRO A C 1
ATOM 3019 O O . PRO A 1 379 ? 11.752 -0.869 -33.819 1.00 97.88 379 PRO A O 1
ATOM 3022 N N . ILE A 1 380 ? 10.081 -0.860 -32.314 1.00 98.75 380 ILE A N 1
ATOM 3023 C CA . ILE A 1 380 ? 10.705 0.080 -31.381 1.00 98.75 380 ILE A CA 1
ATOM 3024 C C . ILE A 1 380 ? 11.180 -0.680 -30.148 1.00 98.75 380 ILE A C 1
ATOM 3026 O O . ILE A 1 380 ? 10.392 -1.370 -29.507 1.00 98.75 380 ILE A O 1
ATOM 3030 N N . ILE A 1 381 ? 12.445 -0.534 -29.772 1.00 98.75 381 ILE A N 1
ATOM 3031 C CA . ILE A 1 381 ? 12.963 -1.060 -28.510 1.00 98.75 381 ILE A CA 1
ATOM 3032 C C . ILE A 1 381 ? 13.085 0.097 -27.527 1.00 98.75 381 ILE A C 1
ATOM 3034 O O . ILE A 1 381 ? 13.848 1.036 -27.749 1.00 98.75 381 ILE A O 1
ATOM 3038 N N . GLY A 1 382 ? 12.290 0.043 -26.464 1.00 98.56 382 GLY A N 1
ATOM 3039 C CA . GLY A 1 382 ? 12.280 1.054 -25.416 1.00 98.56 382 GLY A CA 1
ATOM 3040 C C . GLY A 1 382 ? 13.274 0.745 -24.303 1.00 98.56 382 GLY A C 1
ATOM 3041 O O . GLY A 1 382 ? 13.554 -0.420 -24.032 1.00 98.56 382 GLY A O 1
ATOM 3042 N N . TRP A 1 383 ? 13.716 1.774 -23.593 1.00 98.25 383 TRP A N 1
ATOM 3043 C CA . TRP A 1 383 ? 14.422 1.678 -22.318 1.00 98.25 383 TRP A CA 1
ATOM 3044 C C . TRP A 1 383 ? 14.031 2.855 -21.432 1.00 98.25 383 TRP A C 1
ATOM 3046 O O . TRP A 1 383 ? 13.866 3.972 -21.923 1.00 98.25 383 TRP 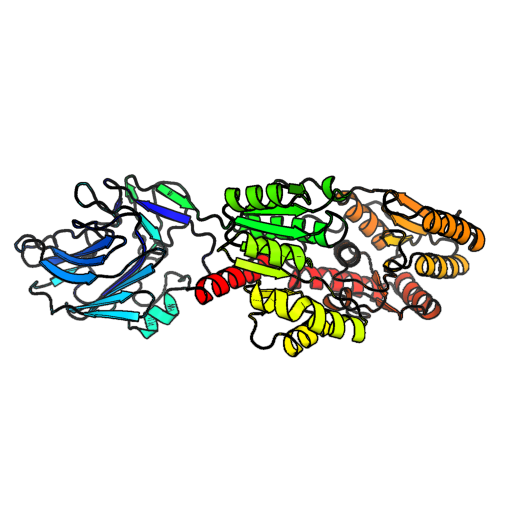A O 1
ATOM 3056 N N . VAL A 1 384 ? 13.863 2.613 -20.134 1.00 94.75 384 VAL A N 1
ATOM 3057 C CA . VAL A 1 384 ? 13.457 3.639 -19.164 1.00 94.75 384 VAL A CA 1
ATOM 3058 C C . VAL A 1 384 ? 14.380 3.577 -17.959 1.00 94.75 384 VAL A C 1
ATOM 3060 O O . VAL A 1 384 ? 14.464 2.545 -17.290 1.00 94.75 384 VAL A O 1
ATOM 3063 N N . GLY A 1 385 ? 15.037 4.688 -17.646 1.00 89.81 385 GLY A N 1
ATOM 3064 C CA . GLY A 1 385 ? 15.945 4.750 -16.511 1.00 89.81 385 GLY A CA 1
ATOM 3065 C C . GLY A 1 385 ? 16.719 6.058 -16.423 1.00 89.81 385 GLY A C 1
ATOM 3066 O O . GLY A 1 385 ? 16.736 6.872 -17.340 1.00 89.81 385 GLY A O 1
ATOM 3067 N N . ARG A 1 386 ? 17.378 6.254 -15.283 1.00 87.56 386 ARG A N 1
ATOM 3068 C CA . ARG A 1 386 ? 18.395 7.297 -15.115 1.00 87.56 386 ARG A CA 1
ATOM 3069 C C . ARG A 1 386 ? 19.700 6.820 -15.752 1.00 87.56 386 ARG A C 1
ATOM 3071 O O . ARG A 1 386 ? 19.950 5.615 -15.757 1.00 87.56 386 ARG A O 1
ATOM 3078 N N . LEU A 1 387 ? 20.534 7.733 -16.250 1.00 90.38 387 LEU A N 1
ATOM 3079 C CA . LEU A 1 387 ? 21.889 7.389 -16.698 1.00 90.38 387 LEU A CA 1
ATOM 3080 C C . LEU A 1 387 ? 22.799 7.155 -15.491 1.00 90.38 387 LEU A C 1
ATOM 3082 O O . LEU A 1 387 ? 23.600 7.997 -15.106 1.00 90.38 387 LEU A O 1
ATOM 3086 N N . GLU A 1 388 ? 22.602 6.001 -14.872 1.00 88.50 388 GLU A N 1
ATOM 3087 C CA . GLU A 1 388 ? 23.338 5.520 -13.714 1.00 88.50 388 GLU A CA 1
ATOM 3088 C C . GLU A 1 388 ? 23.857 4.118 -14.014 1.00 88.50 388 GLU A C 1
ATOM 3090 O O . GLU A 1 388 ? 23.209 3.347 -14.734 1.00 88.50 388 GLU A O 1
ATOM 3095 N N . GLU A 1 389 ? 24.971 3.751 -13.384 1.00 88.81 389 GLU A N 1
ATOM 3096 C CA . GLU A 1 389 ? 25.566 2.418 -13.500 1.00 88.81 389 GLU A CA 1
ATOM 3097 C C . GLU A 1 389 ? 24.542 1.308 -13.217 1.00 88.81 389 GLU A C 1
ATOM 3099 O O . GLU A 1 389 ? 24.402 0.377 -14.008 1.00 88.81 389 GLU A O 1
ATOM 3104 N N . ASN A 1 390 ? 23.727 1.457 -12.165 1.00 88.00 390 ASN A N 1
ATOM 3105 C CA . ASN A 1 390 ? 22.707 0.466 -11.816 1.00 88.00 390 ASN A CA 1
ATOM 3106 C C . ASN A 1 390 ? 21.653 0.261 -12.914 1.00 88.00 390 ASN A C 1
ATOM 3108 O O . ASN A 1 390 ? 21.119 -0.836 -13.038 1.00 88.00 390 ASN A O 1
ATOM 3112 N N . LYS A 1 391 ? 21.319 1.287 -13.705 1.00 90.94 391 LYS A N 1
ATOM 3113 C CA . LYS A 1 391 ? 20.354 1.155 -14.809 1.00 90.94 391 LYS A CA 1
ATOM 3114 C C . LYS A 1 391 ? 20.996 0.620 -16.087 1.00 90.94 391 LYS A C 1
ATOM 3116 O O . LYS A 1 391 ? 20.267 0.257 -17.006 1.00 90.94 391 LYS A O 1
ATOM 3121 N N . ASN A 1 392 ? 22.328 0.537 -16.116 1.00 94.69 392 ASN A N 1
ATOM 3122 C CA . ASN A 1 392 ? 23.126 -0.140 -17.131 1.00 94.69 392 ASN A CA 1
ATOM 3123 C C . ASN A 1 392 ? 22.696 0.214 -18.562 1.00 94.69 392 ASN A C 1
ATOM 3125 O O . ASN A 1 392 ? 22.367 -0.632 -19.398 1.00 94.69 392 ASN A O 1
ATOM 3129 N N . TRP A 1 393 ? 22.652 1.516 -18.828 1.00 96.00 393 TRP A N 1
ATOM 3130 C CA . TRP A 1 393 ? 22.294 2.062 -20.134 1.00 96.00 393 TRP A CA 1
ATOM 3131 C C . TRP A 1 393 ? 23.277 1.619 -21.237 1.00 96.00 393 TRP A C 1
ATOM 3133 O O . TRP A 1 393 ? 22.898 1.546 -22.405 1.00 96.00 393 TRP A O 1
ATOM 3143 N N . LYS A 1 394 ? 24.522 1.270 -20.875 1.00 97.06 394 LYS A N 1
ATOM 3144 C CA . LYS A 1 394 ? 25.563 0.775 -21.793 1.00 97.06 394 LYS A CA 1
ATOM 3145 C C . LYS A 1 394 ? 25.152 -0.541 -22.452 1.00 97.06 394 LYS A C 1
ATOM 3147 O O . LYS A 1 394 ? 25.212 -0.645 -23.678 1.00 97.06 394 LYS A O 1
ATOM 3152 N N . ASP A 1 395 ? 24.658 -1.501 -21.669 1.00 97.38 395 ASP A N 1
ATOM 3153 C CA . ASP A 1 395 ? 24.171 -2.774 -22.206 1.00 97.38 395 ASP A CA 1
ATOM 3154 C C . ASP A 1 395 ? 22.977 -2.564 -23.136 1.00 97.38 395 ASP A C 1
ATOM 3156 O O . ASP A 1 395 ? 22.917 -3.178 -24.200 1.00 97.38 395 ASP A O 1
ATOM 3160 N N . PHE A 1 396 ? 22.066 -1.641 -22.805 1.00 98.38 396 PHE A N 1
ATOM 3161 C CA . PHE A 1 396 ? 20.944 -1.319 -23.688 1.00 98.38 396 PHE A CA 1
ATOM 3162 C C . PHE A 1 396 ? 21.423 -0.821 -25.057 1.00 98.38 396 PHE A C 1
ATOM 3164 O O . PHE A 1 396 ? 20.963 -1.318 -26.089 1.00 98.38 396 PHE A O 1
ATOM 3171 N N . LEU A 1 397 ? 22.383 0.111 -25.085 1.00 98.44 397 LEU A N 1
ATOM 3172 C CA . LEU A 1 397 ? 22.959 0.604 -26.338 1.00 98.44 397 LEU A CA 1
ATOM 3173 C C . LEU A 1 397 ? 23.680 -0.513 -27.109 1.00 98.44 397 LEU A C 1
ATOM 3175 O O . LEU A 1 397 ? 23.514 -0.618 -28.325 1.00 98.44 397 LEU A O 1
ATOM 3179 N N . ALA A 1 398 ? 24.427 -1.386 -26.429 1.00 98.44 398 ALA A N 1
ATOM 3180 C CA . ALA A 1 398 ? 25.121 -2.509 -27.060 1.00 98.44 398 ALA A CA 1
ATOM 3181 C C . ALA A 1 398 ? 24.152 -3.544 -27.668 1.00 98.44 398 ALA A C 1
ATOM 3183 O O . ALA A 1 398 ? 24.356 -4.001 -28.799 1.00 98.44 398 ALA A O 1
ATOM 3184 N N . ILE A 1 399 ? 23.076 -3.886 -26.950 1.00 98.62 399 ILE A N 1
ATOM 3185 C CA . ILE A 1 399 ? 21.990 -4.756 -27.431 1.00 98.62 399 ILE A CA 1
ATOM 3186 C C . ILE A 1 399 ? 21.311 -4.111 -28.642 1.00 98.62 399 ILE A C 1
ATOM 3188 O O . ILE A 1 399 ? 21.174 -4.742 -29.694 1.00 98.62 399 ILE A O 1
ATOM 3192 N N . GLY A 1 400 ? 20.935 -2.835 -28.515 1.00 98.38 400 GLY A N 1
ATOM 3193 C CA . GLY A 1 400 ? 20.296 -2.060 -29.572 1.00 98.38 400 GLY A CA 1
ATOM 3194 C C . GLY A 1 400 ? 21.145 -1.991 -30.840 1.00 98.38 400 GLY A C 1
ATOM 3195 O O . GLY A 1 400 ? 20.636 -2.251 -31.928 1.00 98.38 400 GLY A O 1
ATOM 3196 N N . ALA A 1 401 ? 22.450 -1.739 -30.714 1.00 98.56 401 ALA A N 1
ATOM 3197 C CA . ALA A 1 401 ? 23.376 -1.697 -31.844 1.00 98.56 401 ALA A CA 1
ATOM 3198 C C . ALA A 1 401 ? 23.427 -3.023 -32.612 1.00 98.56 401 ALA A C 1
ATOM 3200 O O . ALA A 1 401 ? 23.345 -3.018 -33.842 1.00 98.56 401 ALA A O 1
ATOM 3201 N N . LYS A 1 402 ? 23.499 -4.163 -31.914 1.00 98.50 402 LYS A N 1
ATOM 3202 C CA . LYS A 1 402 ? 23.483 -5.487 -32.559 1.00 98.50 402 LYS A CA 1
ATOM 3203 C C . LYS A 1 402 ? 22.149 -5.779 -33.250 1.00 98.50 402 LYS A C 1
ATOM 3205 O O . LYS A 1 402 ? 22.141 -6.265 -34.378 1.00 98.50 402 LYS A O 1
ATOM 3210 N N . LEU A 1 403 ? 21.023 -5.443 -32.619 1.00 98.38 403 LEU A N 1
ATOM 3211 C CA . LEU A 1 403 ? 19.699 -5.632 -33.222 1.00 98.38 403 LEU A CA 1
ATOM 3212 C C . LEU A 1 403 ? 19.511 -4.756 -34.471 1.00 98.38 403 LEU A C 1
ATOM 3214 O O . LEU A 1 403 ? 19.050 -5.251 -35.499 1.00 98.38 403 LEU A O 1
ATOM 3218 N N . VAL A 1 404 ? 19.936 -3.491 -34.422 1.00 98.31 404 VAL A N 1
ATOM 3219 C CA . VAL A 1 404 ? 19.895 -2.556 -35.561 1.00 98.31 404 VAL A CA 1
ATOM 3220 C C . VAL A 1 404 ? 20.804 -3.008 -36.708 1.00 98.31 404 VAL A C 1
ATOM 3222 O O . VAL A 1 404 ? 20.444 -2.852 -37.876 1.00 98.31 404 VAL A O 1
ATOM 3225 N N . GLN A 1 405 ? 21.976 -3.582 -36.411 1.00 97.12 405 GLN A N 1
ATOM 3226 C CA . GLN A 1 405 ? 22.869 -4.130 -37.439 1.00 97.12 405 GLN A CA 1
ATOM 3227 C C . GLN A 1 405 ? 22.190 -5.229 -38.264 1.00 97.12 405 GLN A C 1
ATOM 3229 O O . GLN A 1 405 ? 22.386 -5.279 -39.479 1.00 97.12 405 GLN A O 1
ATOM 3234 N N . GLU A 1 406 ? 21.372 -6.066 -37.625 1.00 95.62 406 GLU A N 1
ATOM 3235 C CA . GLU A 1 406 ? 20.651 -7.157 -38.285 1.00 95.62 406 GLU A CA 1
ATOM 3236 C C . GLU A 1 406 ? 19.319 -6.726 -38.905 1.00 95.62 406 GLU A C 1
ATOM 3238 O O . GLU A 1 406 ? 18.912 -7.264 -39.934 1.00 95.62 406 GLU A O 1
ATOM 3243 N N . ASN A 1 407 ? 18.652 -5.730 -38.318 1.00 95.69 407 ASN A N 1
ATOM 3244 C CA . ASN A 1 407 ? 17.434 -5.140 -38.853 1.00 95.69 407 ASN A CA 1
ATOM 3245 C C . ASN A 1 407 ? 17.474 -3.609 -38.751 1.00 95.69 407 ASN A C 1
ATOM 3247 O O . ASN A 1 407 ? 17.120 -3.015 -37.733 1.00 95.69 407 ASN A O 1
ATOM 3251 N N . ARG A 1 408 ? 17.810 -2.964 -39.873 1.00 96.50 408 ARG A N 1
ATOM 3252 C CA . ARG A 1 408 ? 17.929 -1.502 -39.989 1.00 96.50 408 ARG A CA 1
ATOM 3253 C C . ARG A 1 408 ? 16.617 -0.736 -39.798 1.00 96.50 408 ARG A C 1
ATOM 3255 O O . ARG A 1 408 ? 16.667 0.481 -39.676 1.00 96.50 408 ARG A O 1
ATOM 3262 N N . SER A 1 409 ? 15.461 -1.404 -39.786 1.00 96.69 409 SER A N 1
ATOM 3263 C CA . SER A 1 409 ? 14.183 -0.739 -39.492 1.00 96.69 409 SER A CA 1
ATOM 3264 C C . SER A 1 409 ? 13.987 -0.452 -38.001 1.00 96.69 409 SER A C 1
ATOM 3266 O O . SER A 1 409 ? 13.187 0.414 -37.667 1.00 96.69 409 SER A O 1
ATOM 3268 N N . ILE A 1 410 ? 14.720 -1.136 -37.112 1.00 98.44 410 ILE A N 1
ATOM 3269 C CA . ILE A 1 410 ? 14.560 -0.985 -35.662 1.00 98.44 410 ILE A CA 1
ATOM 3270 C C . ILE A 1 410 ? 14.883 0.448 -35.223 1.00 98.44 410 ILE A C 1
ATOM 3272 O O . ILE A 1 410 ? 15.890 1.030 -35.639 1.00 98.44 410 ILE A O 1
ATOM 3276 N N . GLN A 1 411 ? 14.031 0.977 -34.347 1.00 98.56 411 GLN A N 1
ATOM 3277 C CA . GLN A 1 411 ? 14.223 2.243 -33.643 1.00 98.56 411 GLN A CA 1
ATOM 3278 C C . GLN A 1 411 ? 14.465 1.979 -32.155 1.00 98.56 411 GLN A C 1
ATOM 3280 O O . GLN A 1 411 ? 13.874 1.070 -31.574 1.00 98.56 411 GLN A O 1
ATOM 3285 N N . LEU A 1 412 ? 15.317 2.779 -31.524 1.00 98.75 412 LEU A N 1
ATOM 3286 C CA . LEU A 1 412 ? 15.619 2.729 -30.097 1.00 98.75 412 LEU A CA 1
ATOM 3287 C C . LEU A 1 412 ? 15.060 3.981 -29.429 1.00 98.75 412 LEU A C 1
ATOM 3289 O O . LEU A 1 412 ? 15.373 5.093 -29.853 1.00 98.75 412 LEU A O 1
ATOM 3293 N N . TRP A 1 413 ? 14.255 3.816 -28.385 1.00 98.56 413 TRP A N 1
ATOM 3294 C CA . TRP A 1 413 ? 13.708 4.921 -27.596 1.00 98.56 413 TRP A CA 1
ATOM 3295 C C . TRP A 1 413 ? 14.216 4.839 -26.162 1.00 98.56 413 TRP A C 1
ATOM 3297 O O . TRP A 1 413 ? 13.985 3.842 -25.483 1.00 98.56 413 TRP A O 1
ATOM 3307 N N . MET A 1 414 ? 14.877 5.891 -25.687 1.00 98.00 414 MET A N 1
ATOM 3308 C CA . MET A 1 414 ? 15.296 6.007 -24.289 1.00 98.00 414 MET A CA 1
ATOM 3309 C C . MET A 1 414 ? 14.497 7.094 -23.592 1.00 98.00 414 MET A C 1
ATOM 3311 O O . MET A 1 414 ? 14.391 8.202 -24.109 1.00 98.00 414 MET A O 1
ATOM 3315 N N . PHE A 1 415 ? 13.962 6.779 -22.418 1.00 95.25 415 PHE A N 1
ATOM 3316 C CA . PHE A 1 415 ? 13.267 7.721 -21.549 1.00 95.25 415 PHE A CA 1
ATOM 3317 C C . PHE A 1 415 ? 14.102 7.936 -20.294 1.00 95.25 415 PHE A C 1
ATOM 3319 O O . PHE A 1 415 ? 14.356 6.986 -19.549 1.00 95.25 415 PHE A O 1
ATOM 3326 N N . GLU A 1 416 ? 14.527 9.174 -20.071 1.00 90.25 416 GLU A N 1
ATOM 3327 C CA . GLU A 1 416 ? 15.448 9.522 -18.994 1.00 90.25 416 GLU A CA 1
ATOM 3328 C C . GLU A 1 416 ? 15.007 10.743 -18.187 1.00 90.25 416 GLU A C 1
ATOM 3330 O O . GLU A 1 416 ? 14.174 11.546 -18.613 1.00 90.25 416 GLU A O 1
ATOM 3335 N N . ASP A 1 417 ? 15.630 10.890 -17.021 1.00 82.75 417 ASP A N 1
ATOM 3336 C CA . ASP A 1 417 ? 15.671 12.137 -16.268 1.00 82.75 417 ASP A CA 1
ATOM 3337 C C . ASP A 1 417 ? 17.042 12.781 -16.492 1.00 82.75 417 ASP A C 1
ATOM 3339 O O . ASP A 1 417 ? 18.067 12.285 -16.014 1.00 82.75 417 ASP A O 1
ATOM 3343 N N . ASN A 1 418 ? 17.074 13.865 -17.267 1.00 79.50 418 ASN A N 1
ATOM 3344 C CA . ASN A 1 418 ? 18.329 14.522 -17.626 1.00 79.50 418 ASN A CA 1
ATOM 3345 C C . ASN A 1 418 ? 18.883 15.423 -16.509 1.00 79.50 418 ASN A C 1
ATOM 3347 O O . ASN A 1 418 ? 19.969 15.973 -16.676 1.00 79.50 418 ASN A O 1
ATOM 3351 N N . THR A 1 419 ? 18.167 15.572 -15.390 1.00 75.25 419 THR A N 1
ATOM 3352 C CA . THR A 1 419 ? 18.577 16.430 -14.266 1.00 75.25 419 THR A CA 1
ATOM 3353 C C . THR A 1 419 ? 19.433 15.706 -13.229 1.00 75.25 419 THR A C 1
ATOM 3355 O O . THR A 1 419 ? 20.052 16.357 -12.392 1.00 75.25 419 THR A O 1
ATOM 3358 N N . LEU A 1 420 ? 19.490 14.371 -13.290 1.00 72.38 420 LEU A N 1
ATOM 3359 C CA . LEU A 1 420 ? 20.118 13.527 -12.267 1.00 72.38 420 LEU A CA 1
ATOM 3360 C C . LEU A 1 420 ? 21.401 12.826 -12.729 1.00 72.38 420 LEU A C 1
ATOM 3362 O O . LEU A 1 420 ? 22.069 12.193 -11.917 1.00 72.38 420 LEU A O 1
ATOM 3366 N N . ALA A 1 421 ? 21.737 12.897 -14.017 1.00 80.31 421 ALA A N 1
ATOM 3367 C CA . ALA A 1 421 ? 22.941 12.261 -14.540 1.00 80.31 421 ALA A CA 1
ATOM 3368 C C . ALA A 1 421 ? 24.193 13.066 -14.160 1.00 80.31 421 ALA A C 1
ATOM 3370 O O . ALA A 1 421 ? 24.231 14.280 -14.365 1.00 80.31 421 ALA A O 1
ATOM 3371 N N . GLU A 1 422 ? 25.237 12.389 -13.677 1.00 83.94 422 GLU A N 1
ATOM 3372 C CA . GLU A 1 422 ? 26.554 13.011 -13.522 1.00 83.94 422 GLU A CA 1
ATOM 3373 C C . GLU A 1 422 ? 27.112 13.446 -14.889 1.00 83.94 422 GLU A C 1
ATOM 3375 O O . GLU A 1 422 ? 26.888 12.788 -15.910 1.00 83.94 422 GLU A O 1
ATOM 3380 N N . GLU A 1 423 ? 27.867 14.550 -14.929 1.00 87.69 423 GLU A N 1
ATOM 3381 C CA . GLU A 1 423 ? 28.438 15.077 -16.182 1.00 87.69 423 GLU A CA 1
ATOM 3382 C C . GLU A 1 423 ? 29.337 14.050 -16.894 1.00 87.69 423 GLU A C 1
ATOM 3384 O O . GLU A 1 423 ? 29.329 13.954 -18.123 1.00 87.69 423 GLU A O 1
ATOM 3389 N N . SER A 1 424 ? 30.077 13.251 -16.121 1.00 89.69 424 SER A N 1
ATOM 3390 C CA . SER A 1 424 ? 30.924 12.152 -16.597 1.00 89.69 424 SER A CA 1
ATOM 3391 C C . SER A 1 424 ? 30.113 11.059 -17.302 1.00 89.69 424 SER A C 1
ATOM 3393 O O . SER A 1 424 ? 30.453 10.662 -18.417 1.00 89.69 424 SER A O 1
ATOM 3395 N N . GLU A 1 425 ? 29.017 10.607 -16.689 1.00 91.44 425 GLU A N 1
ATOM 3396 C CA . GLU A 1 425 ? 28.111 9.603 -17.256 1.00 91.44 425 GLU A CA 1
ATOM 3397 C C . GLU A 1 425 ? 27.430 10.124 -18.526 1.00 91.44 425 GLU A C 1
ATOM 3399 O O . GLU A 1 425 ? 27.341 9.406 -19.524 1.00 91.44 425 GLU A O 1
ATOM 3404 N N . ARG A 1 426 ? 27.029 11.403 -18.548 1.00 92.62 426 ARG A N 1
ATOM 3405 C CA . ARG A 1 426 ? 26.473 12.033 -19.754 1.00 92.62 426 ARG A CA 1
ATOM 3406 C C . ARG A 1 426 ? 27.482 12.072 -20.903 1.00 92.62 426 ARG A C 1
ATOM 3408 O O . ARG A 1 426 ? 27.114 11.781 -22.039 1.00 92.62 426 ARG A O 1
ATOM 3415 N N . ALA A 1 427 ? 28.737 12.428 -20.631 1.00 93.06 427 ALA A N 1
ATOM 3416 C CA . ALA A 1 427 ? 29.782 12.446 -21.653 1.00 93.06 427 ALA A CA 1
ATOM 3417 C C . ALA A 1 427 ? 30.042 11.038 -22.218 1.00 93.06 427 ALA A C 1
ATOM 3419 O O . ALA A 1 427 ? 30.090 10.866 -23.438 1.00 93.06 427 ALA A O 1
ATOM 3420 N N . ALA A 1 428 ? 30.120 10.029 -21.345 1.00 95.12 428 ALA A N 1
ATOM 3421 C CA . ALA A 1 428 ? 30.283 8.633 -21.746 1.00 95.12 428 ALA A CA 1
ATOM 3422 C C . ALA A 1 428 ? 29.102 8.126 -22.591 1.00 95.12 428 ALA A C 1
ATOM 3424 O O . ALA A 1 428 ? 29.294 7.355 -23.535 1.00 95.12 428 ALA A O 1
ATOM 3425 N N . PHE A 1 429 ? 27.878 8.559 -22.278 1.00 95.75 429 PHE A N 1
ATOM 3426 C CA . PHE A 1 429 ? 26.679 8.234 -23.052 1.00 95.75 429 PHE A CA 1
ATOM 3427 C C . PHE A 1 429 ? 26.765 8.750 -24.492 1.00 95.75 429 PHE A C 1
ATOM 3429 O O . PHE A 1 429 ? 26.579 7.981 -25.438 1.00 95.75 429 PHE A O 1
ATOM 3436 N N . GLU A 1 430 ? 27.126 10.022 -24.669 1.00 95.12 430 GLU A N 1
ATOM 3437 C CA . GLU A 1 430 ? 27.286 10.629 -25.995 1.00 95.12 430 GLU A CA 1
ATOM 3438 C C . GLU A 1 430 ? 28.417 9.977 -26.807 1.00 95.12 430 GLU A C 1
ATOM 3440 O O . GLU A 1 430 ? 28.257 9.734 -28.007 1.00 95.12 430 GLU A O 1
ATOM 3445 N N . GLU A 1 431 ? 29.548 9.657 -26.171 1.00 97.12 431 GLU A N 1
ATOM 3446 C CA . GLU A 1 431 ? 30.660 8.929 -26.799 1.00 97.12 431 GLU A CA 1
ATOM 3447 C C . GLU A 1 431 ? 30.212 7.540 -27.276 1.00 97.12 431 GLU A C 1
ATOM 3449 O O . GLU A 1 431 ? 30.357 7.212 -28.455 1.00 97.12 431 GLU A O 1
ATOM 3454 N N . THR A 1 432 ? 29.533 6.780 -26.411 1.00 97.31 432 THR A N 1
ATOM 3455 C CA . THR A 1 432 ? 29.040 5.428 -26.725 1.00 97.31 432 THR A CA 1
ATOM 3456 C C . THR A 1 432 ? 28.059 5.430 -27.905 1.00 97.31 432 THR A C 1
ATOM 3458 O O . THR A 1 432 ? 28.114 4.552 -28.770 1.00 97.31 432 THR A O 1
ATOM 3461 N N . ILE A 1 433 ? 27.169 6.426 -27.992 1.00 97.19 433 ILE A N 1
ATOM 3462 C CA . ILE A 1 433 ? 26.241 6.580 -29.126 1.00 97.19 433 ILE A CA 1
ATOM 3463 C C . ILE A 1 433 ? 26.995 6.786 -30.446 1.00 97.19 433 ILE A C 1
ATOM 3465 O O . ILE A 1 433 ? 26.578 6.251 -31.483 1.00 97.19 433 ILE A O 1
ATOM 3469 N N . ASN A 1 434 ? 28.074 7.575 -30.422 1.00 96.81 434 ASN A N 1
ATOM 3470 C CA . ASN A 1 434 ? 28.900 7.827 -31.601 1.00 96.81 434 ASN A CA 1
ATOM 3471 C C . ASN A 1 434 ? 29.641 6.560 -32.029 1.00 96.81 434 ASN A C 1
ATOM 3473 O O . ASN A 1 434 ? 29.550 6.181 -33.198 1.00 96.81 434 ASN A O 1
ATOM 3477 N N . ASP A 1 435 ? 30.290 5.876 -31.089 1.00 97.75 435 ASP A N 1
ATOM 3478 C CA . ASP A 1 435 ? 31.070 4.665 -31.356 1.00 97.75 435 ASP A CA 1
ATOM 3479 C C . ASP A 1 435 ? 30.207 3.542 -31.944 1.00 97.75 435 ASP A C 1
ATOM 3481 O O . ASP A 1 435 ? 30.592 2.866 -32.903 1.00 97.75 435 ASP A O 1
ATOM 3485 N N . LEU A 1 436 ? 28.986 3.387 -31.429 1.00 97.56 436 LEU A N 1
ATOM 3486 C CA . LEU A 1 436 ? 28.025 2.395 -31.911 1.00 97.56 436 LEU A CA 1
ATOM 3487 C C . LEU A 1 436 ? 27.238 2.849 -33.153 1.00 97.56 436 LEU A C 1
ATOM 3489 O O . LEU A 1 436 ? 26.451 2.071 -33.693 1.00 97.56 436 LEU A O 1
ATOM 3493 N N . ASN A 1 437 ? 27.460 4.075 -33.642 1.00 96.50 437 ASN A N 1
ATOM 3494 C CA . ASN A 1 437 ? 26.759 4.674 -34.782 1.00 96.50 437 ASN A CA 1
ATOM 3495 C C . ASN A 1 437 ? 25.221 4.654 -34.641 1.00 96.50 437 ASN A C 1
ATOM 3497 O O . ASN A 1 437 ? 24.494 4.417 -35.610 1.00 96.50 437 ASN A O 1
ATOM 3501 N N . LEU A 1 438 ? 24.713 4.912 -33.431 1.00 97.44 438 LEU A N 1
ATOM 3502 C CA . LEU A 1 438 ? 23.286 4.780 -33.102 1.00 97.44 438 LEU A CA 1
ATOM 3503 C C . LEU A 1 438 ? 22.445 6.029 -33.386 1.00 97.44 438 LEU A C 1
ATOM 3505 O O . LEU A 1 438 ? 21.220 5.933 -33.402 1.00 97.44 438 LEU A O 1
ATOM 3509 N N . LYS A 1 439 ? 23.065 7.185 -33.661 1.00 95.88 439 LYS A N 1
ATOM 3510 C CA . LYS A 1 439 ? 22.358 8.464 -33.891 1.00 95.88 439 LYS A CA 1
ATOM 3511 C C . LYS A 1 439 ? 21.157 8.390 -34.853 1.00 95.88 439 LYS A C 1
ATOM 3513 O O . LYS A 1 439 ? 20.148 9.009 -34.540 1.00 95.88 439 LYS A O 1
ATOM 3518 N N . PRO A 1 440 ? 21.200 7.662 -35.989 1.00 97.25 440 PRO A N 1
ATOM 3519 C CA . PRO A 1 440 ? 20.060 7.594 -36.911 1.00 97.25 440 PRO A CA 1
ATOM 3520 C C . PRO A 1 440 ? 18.873 6.764 -36.402 1.00 97.25 440 PRO A C 1
ATOM 3522 O O . PRO A 1 440 ? 17.804 6.826 -36.999 1.00 97.25 440 PRO A O 1
ATOM 3525 N N . HIS A 1 441 ? 19.079 5.960 -35.357 1.00 98.00 441 HIS A N 1
ATOM 3526 C CA . HIS A 1 441 ? 18.109 4.991 -34.843 1.00 98.00 441 HIS A CA 1
ATOM 3527 C C . HIS A 1 441 ? 17.660 5.299 -33.410 1.00 98.00 441 HIS A C 1
ATOM 3529 O O . HIS A 1 441 ? 16.700 4.698 -32.944 1.00 98.00 441 HIS A O 1
ATOM 3535 N N . LEU A 1 442 ? 18.349 6.192 -32.694 1.00 98.31 442 LEU A N 1
ATOM 3536 C CA . LEU A 1 442 ? 18.094 6.493 -31.288 1.00 98.31 442 LEU A CA 1
ATOM 3537 C C . LEU A 1 442 ? 17.320 7.805 -31.124 1.00 98.31 442 LEU A C 1
ATOM 3539 O O . LEU A 1 442 ? 17.742 8.853 -31.603 1.00 98.31 442 LEU A O 1
ATOM 3543 N N . THR A 1 443 ? 16.216 7.752 -30.382 1.00 98.12 443 THR A N 1
ATOM 3544 C CA . THR A 1 443 ? 15.488 8.929 -29.888 1.00 98.12 443 THR A CA 1
ATOM 3545 C C . THR A 1 443 ? 15.533 8.951 -28.364 1.00 98.12 443 THR A C 1
ATOM 3547 O O . THR A 1 443 ? 15.174 7.964 -27.722 1.00 98.12 443 THR A O 1
ATOM 3550 N N . VAL A 1 444 ? 15.959 10.076 -27.785 1.00 96.94 444 VAL A N 1
ATOM 3551 C CA . VAL A 1 444 ? 16.009 10.282 -26.330 1.00 96.94 444 VAL A CA 1
ATOM 3552 C C . VAL A 1 444 ? 14.901 11.249 -25.921 1.00 96.94 444 VAL A C 1
ATOM 3554 O O . VAL A 1 444 ? 14.806 12.359 -26.445 1.00 96.94 444 VAL A O 1
ATOM 3557 N N . TYR A 1 445 ? 14.067 10.817 -24.983 1.00 95.50 445 TYR A N 1
ATOM 3558 C CA . TYR A 1 445 ? 12.981 11.574 -24.382 1.00 95.50 445 TYR A CA 1
ATOM 3559 C C . TYR A 1 445 ? 13.355 11.909 -22.937 1.00 95.50 445 TYR A C 1
ATOM 3561 O O . TYR A 1 445 ? 13.512 11.013 -22.110 1.00 95.50 445 TYR A O 1
ATOM 3569 N N . ALA A 1 446 ? 13.493 13.196 -22.625 1.00 89.88 446 ALA A N 1
ATOM 3570 C CA . ALA A 1 446 ? 13.874 13.651 -21.292 1.00 89.88 446 ALA A CA 1
ATOM 3571 C C . ALA A 1 446 ? 12.664 14.196 -20.522 1.00 89.88 446 ALA A C 1
ATOM 3573 O O . ALA A 1 446 ? 11.916 15.023 -21.046 1.00 89.88 446 ALA A O 1
ATOM 3574 N N . ASN A 1 447 ? 12.514 13.776 -19.263 1.00 83.44 447 ASN A N 1
ATOM 3575 C CA . ASN A 1 447 ? 11.500 14.258 -18.316 1.00 83.44 447 ASN A CA 1
ATOM 3576 C C . ASN A 1 447 ? 10.056 14.144 -18.835 1.00 83.44 447 ASN A C 1
ATOM 3578 O O . ASN A 1 447 ? 9.220 15.017 -18.578 1.00 83.44 447 ASN A O 1
ATOM 3582 N N . GLU A 1 448 ? 9.744 13.078 -19.578 1.00 88.12 448 GLU A N 1
ATOM 3583 C CA . GLU A 1 448 ? 8.374 12.857 -20.039 1.00 88.12 448 GLU A CA 1
ATOM 3584 C C . GLU A 1 448 ? 7.425 12.681 -18.839 1.00 88.12 448 GLU A C 1
ATOM 3586 O O . GLU A 1 448 ? 7.722 11.924 -17.909 1.00 88.12 448 GLU A O 1
ATOM 3591 N N . PRO A 1 449 ? 6.258 13.353 -18.836 1.00 83.69 449 PRO A N 1
ATOM 3592 C CA . PRO A 1 449 ? 5.273 13.180 -17.779 1.00 83.69 449 PRO A CA 1
ATOM 3593 C C . PRO A 1 449 ? 4.836 11.718 -17.654 1.00 83.69 449 PRO A C 1
ATOM 3595 O O . PRO A 1 449 ? 4.470 11.104 -18.656 1.00 83.69 449 PRO A O 1
ATOM 3598 N N . HIS A 1 450 ? 4.753 11.200 -16.422 1.00 84.62 450 HIS A N 1
ATOM 3599 C CA . HIS A 1 450 ? 4.400 9.797 -16.142 1.00 84.62 450 HIS A CA 1
ATOM 3600 C C . HIS A 1 450 ? 3.144 9.331 -16.895 1.00 84.62 450 HIS A C 1
ATOM 3602 O O . HIS A 1 450 ? 3.152 8.287 -17.536 1.00 84.62 450 HIS A O 1
ATOM 3608 N N . ARG A 1 451 ? 2.099 10.168 -16.946 1.00 82.50 451 ARG A N 1
ATOM 3609 C CA . ARG A 1 451 ? 0.846 9.876 -17.671 1.00 82.50 451 ARG A CA 1
ATOM 3610 C C . ARG A 1 451 ? 1.014 9.566 -19.166 1.00 82.50 451 ARG A C 1
ATOM 3612 O O . ARG A 1 451 ? 0.180 8.866 -19.724 1.00 82.50 451 ARG A O 1
ATOM 3619 N N . LYS A 1 452 ? 2.054 10.095 -19.821 1.00 91.06 452 LYS A N 1
ATOM 3620 C CA . LYS A 1 452 ? 2.332 9.833 -21.242 1.00 91.06 452 LYS A CA 1
ATOM 3621 C C . LYS A 1 452 ? 3.069 8.517 -21.460 1.00 91.06 452 LYS A C 1
ATOM 3623 O O . LYS A 1 452 ? 3.052 7.992 -22.569 1.00 91.06 452 LYS A O 1
ATOM 3628 N N . MET A 1 453 ? 3.701 7.960 -20.428 1.00 93.88 453 MET A N 1
ATOM 3629 C CA . MET A 1 453 ? 4.451 6.709 -20.558 1.00 93.88 453 MET A CA 1
ATOM 3630 C C . MET A 1 453 ? 3.560 5.549 -21.000 1.00 93.88 453 MET A C 1
ATOM 3632 O O . MET A 1 453 ? 4.000 4.724 -21.797 1.00 93.88 453 MET A O 1
ATOM 3636 N N . ALA A 1 454 ? 2.287 5.540 -20.594 1.00 95.88 454 ALA A N 1
ATOM 3637 C CA . ALA A 1 454 ? 1.318 4.554 -21.063 1.00 95.88 454 ALA A CA 1
ATOM 3638 C C . ALA A 1 454 ? 1.140 4.584 -22.594 1.00 95.88 454 ALA A C 1
ATOM 3640 O O . ALA A 1 454 ? 1.054 3.533 -23.234 1.00 95.88 454 ALA A O 1
ATOM 3641 N N . GLU A 1 455 ? 1.139 5.777 -23.199 1.00 96.94 455 GLU A N 1
ATOM 3642 C CA . GLU A 1 455 ? 1.075 5.953 -24.653 1.00 96.94 455 GLU A CA 1
ATOM 3643 C C . GLU A 1 455 ? 2.330 5.380 -25.323 1.00 96.94 455 GLU A C 1
ATOM 3645 O O . GLU A 1 455 ? 2.225 4.568 -26.243 1.00 96.94 455 GLU A O 1
ATOM 3650 N N . TYR A 1 456 ? 3.518 5.737 -24.823 1.00 97.81 456 TYR A N 1
ATOM 3651 C CA . TYR A 1 456 ? 4.786 5.256 -25.372 1.00 97.81 456 TYR A CA 1
ATOM 3652 C C . TYR A 1 456 ? 4.928 3.738 -25.271 1.00 97.81 456 TYR A C 1
ATOM 3654 O O . TYR A 1 456 ? 5.264 3.096 -26.265 1.00 97.81 456 TYR A O 1
ATOM 3662 N N . PHE A 1 457 ? 4.623 3.139 -24.117 1.00 98.44 457 PHE A N 1
ATOM 3663 C CA . PHE A 1 457 ? 4.658 1.686 -23.967 1.00 98.44 457 PHE A CA 1
ATOM 3664 C C . PHE A 1 457 ? 3.667 0.994 -24.901 1.00 98.44 457 PHE A C 1
ATOM 3666 O O . PHE A 1 457 ? 4.018 -0.007 -25.523 1.00 98.44 457 PHE A O 1
ATOM 3673 N N . SER A 1 458 ? 2.469 1.552 -25.076 1.00 98.31 458 SER A N 1
ATOM 3674 C CA . SER A 1 458 ? 1.482 1.000 -26.011 1.00 98.31 458 SER A CA 1
ATOM 3675 C C . SER A 1 458 ? 1.984 1.049 -27.457 1.00 98.31 458 SER A C 1
ATOM 3677 O O . SER A 1 458 ? 1.872 0.059 -28.181 1.00 98.31 458 SER A O 1
ATOM 3679 N N . ILE A 1 459 ? 2.616 2.158 -27.863 1.00 98.25 459 ILE A N 1
ATOM 3680 C CA . ILE A 1 459 ? 3.241 2.299 -29.187 1.00 98.25 459 ILE A CA 1
ATOM 3681 C C . ILE A 1 459 ? 4.377 1.283 -29.367 1.00 98.25 459 ILE A C 1
ATOM 3683 O O . ILE A 1 459 ? 4.431 0.611 -30.395 1.00 98.25 459 ILE A O 1
ATOM 3687 N N . ILE A 1 460 ? 5.255 1.132 -28.372 1.00 98.56 460 ILE A N 1
ATOM 3688 C CA . ILE A 1 460 ? 6.345 0.145 -28.387 1.00 98.56 460 ILE A CA 1
ATOM 3689 C C . ILE A 1 460 ? 5.768 -1.267 -28.558 1.00 98.56 460 ILE A C 1
ATOM 3691 O O . ILE A 1 460 ? 6.182 -2.004 -29.456 1.00 98.56 460 ILE A O 1
ATOM 3695 N N . GLY A 1 461 ? 4.758 -1.628 -27.764 1.00 98.00 461 GLY A N 1
ATOM 3696 C CA . GLY A 1 461 ? 4.079 -2.919 -27.841 1.00 98.00 461 GLY A CA 1
ATOM 3697 C C . GLY A 1 461 ? 3.424 -3.186 -29.200 1.00 98.00 461 GLY A C 1
ATOM 3698 O O . GLY A 1 461 ? 3.566 -4.280 -29.752 1.00 98.00 461 GLY A O 1
ATOM 3699 N N . ASP A 1 462 ? 2.752 -2.198 -29.782 1.00 97.94 462 ASP A N 1
ATOM 3700 C CA . ASP A 1 462 ? 2.057 -2.358 -31.064 1.00 97.94 462 ASP A CA 1
ATOM 3701 C C . ASP A 1 462 ? 2.978 -2.254 -32.288 1.00 97.94 462 ASP A C 1
ATOM 3703 O O . ASP A 1 462 ? 2.604 -2.721 -33.365 1.00 97.94 462 ASP A O 1
ATOM 3707 N N . SER A 1 463 ? 4.188 -1.713 -32.121 1.00 97.81 463 SER A N 1
ATOM 3708 C CA . SER A 1 463 ? 5.225 -1.664 -33.161 1.00 97.81 463 SER A CA 1
ATOM 3709 C C . SER A 1 463 ? 5.872 -3.024 -33.465 1.00 97.81 463 SER A C 1
ATOM 3711 O O . SER A 1 463 ? 6.607 -3.167 -34.438 1.00 97.81 463 SER A O 1
ATOM 3713 N N . GLY A 1 464 ? 5.629 -4.029 -32.616 1.00 97.31 464 GLY A N 1
ATOM 3714 C CA . GLY A 1 464 ? 6.319 -5.323 -32.661 1.00 97.31 464 GLY A CA 1
ATOM 3715 C C . GLY A 1 464 ? 7.646 -5.354 -31.894 1.00 97.31 464 GLY A C 1
ATOM 3716 O O . GLY A 1 464 ? 8.275 -6.405 -31.824 1.00 97.31 464 GLY A O 1
ATOM 3717 N N . GLY A 1 465 ? 8.064 -4.241 -31.283 1.00 98.38 465 GLY A N 1
ATOM 3718 C CA . GLY A 1 465 ? 9.255 -4.175 -30.435 1.00 98.38 465 GLY A CA 1
ATOM 3719 C C . GLY A 1 465 ? 8.976 -4.459 -28.952 1.00 98.38 465 GLY A C 1
ATOM 3720 O O . GLY A 1 465 ? 8.013 -5.143 -28.619 1.00 98.38 465 GLY A O 1
ATOM 3721 N N . PHE A 1 466 ? 9.821 -4.024 -28.026 1.00 98.81 466 PHE A N 1
ATOM 3722 C CA . PHE A 1 466 ? 9.696 -4.395 -26.607 1.00 98.81 466 PHE A CA 1
ATOM 3723 C C . PHE A 1 466 ? 10.392 -3.381 -25.698 1.00 98.81 466 PHE A C 1
ATOM 3725 O O . PHE A 1 466 ? 11.248 -2.623 -26.149 1.00 98.81 466 PHE A O 1
ATOM 3732 N N . LEU A 1 467 ? 10.046 -3.366 -24.411 1.00 98.75 467 LEU A N 1
ATOM 3733 C CA . LEU A 1 467 ? 10.843 -2.676 -23.401 1.00 98.75 467 LEU A CA 1
ATOM 3734 C C . LEU A 1 467 ? 12.036 -3.561 -23.023 1.00 98.75 467 LEU A C 1
ATOM 3736 O O . LEU A 1 467 ? 11.856 -4.708 -22.619 1.00 98.75 467 LEU A O 1
ATOM 3740 N N . CYS A 1 468 ? 13.248 -3.030 -23.127 1.00 98.44 468 CYS A N 1
ATOM 3741 C CA . CYS A 1 468 ? 14.465 -3.661 -22.647 1.00 98.44 468 CYS A CA 1
ATOM 3742 C C . CYS A 1 468 ? 14.869 -3.012 -21.318 1.00 98.44 468 CYS A C 1
ATOM 3744 O O . CYS A 1 468 ? 15.224 -1.836 -21.279 1.00 98.44 468 CYS A O 1
ATOM 3746 N N . SER A 1 469 ? 14.783 -3.762 -20.221 1.00 97.06 469 SER A N 1
ATOM 3747 C CA . SER A 1 469 ? 15.227 -3.321 -18.899 1.00 97.06 469 SER A CA 1
ATOM 3748 C C . SER A 1 469 ? 16.569 -3.967 -18.582 1.00 97.06 469 SER A C 1
ATOM 3750 O O . SER A 1 469 ? 16.666 -5.184 -18.470 1.00 97.06 469 SER A O 1
ATOM 3752 N N . THR A 1 470 ? 17.614 -3.155 -18.468 1.00 96.44 470 THR A N 1
ATOM 3753 C CA . THR A 1 470 ? 18.992 -3.641 -18.305 1.00 96.44 470 THR A CA 1
ATOM 3754 C C . THR A 1 470 ? 19.524 -3.505 -16.878 1.00 96.44 470 THR A C 1
ATOM 3756 O O . THR A 1 470 ? 20.701 -3.761 -16.647 1.00 96.44 470 THR A O 1
ATOM 3759 N N . SER A 1 471 ? 18.677 -3.126 -15.912 1.00 92.69 471 SER A N 1
ATOM 3760 C CA . SER A 1 471 ? 19.084 -2.825 -14.535 1.00 92.69 471 SER A CA 1
ATOM 3761 C C . SER A 1 471 ? 19.903 -3.948 -13.884 1.00 92.69 471 SER A C 1
ATOM 3763 O O . SER A 1 471 ? 19.513 -5.110 -13.924 1.00 92.69 471 SER A O 1
ATOM 3765 N N . ILE A 1 472 ? 21.000 -3.618 -13.207 1.00 88.75 472 ILE A N 1
ATOM 3766 C CA . ILE A 1 472 ? 21.809 -4.591 -12.455 1.00 88.75 472 ILE A CA 1
ATOM 3767 C C . ILE A 1 472 ? 21.017 -5.085 -11.239 1.00 88.75 472 ILE A C 1
ATOM 3769 O O . ILE A 1 472 ? 20.876 -6.285 -11.006 1.00 88.75 472 ILE A O 1
ATOM 3773 N N . VAL A 1 473 ? 20.461 -4.140 -10.481 1.00 81.44 473 VAL A N 1
ATOM 3774 C CA . VAL A 1 473 ? 19.573 -4.393 -9.351 1.00 81.44 473 VAL A CA 1
ATOM 3775 C C . VAL A 1 473 ? 18.281 -3.610 -9.543 1.00 81.44 473 VAL A C 1
ATOM 3777 O O . VAL A 1 473 ? 18.281 -2.395 -9.761 1.00 81.44 473 VAL A O 1
ATOM 3780 N N . GLU A 1 474 ? 17.158 -4.302 -9.385 1.00 79.12 474 GLU A N 1
ATOM 3781 C CA . GLU A 1 474 ? 15.833 -3.698 -9.394 1.00 79.12 474 GLU A CA 1
ATOM 3782 C C . GLU A 1 474 ? 15.085 -4.101 -8.119 1.00 79.12 474 GLU A C 1
ATOM 3784 O O . GLU A 1 474 ? 14.924 -5.287 -7.841 1.00 79.12 474 GLU A O 1
ATOM 3789 N N . GLY A 1 475 ? 14.635 -3.118 -7.329 1.00 74.12 475 GLY A N 1
ATOM 3790 C CA . GLY A 1 475 ? 13.882 -3.396 -6.098 1.00 74.12 475 GLY A CA 1
ATOM 3791 C C . GLY A 1 475 ? 12.504 -3.994 -6.393 1.00 74.12 475 GLY A C 1
ATOM 3792 O O . GLY A 1 475 ? 12.150 -5.046 -5.879 1.00 74.12 475 GLY A O 1
ATOM 3793 N N . PHE A 1 476 ? 11.752 -3.355 -7.294 1.00 83.06 476 PHE A N 1
ATOM 3794 C CA . PHE A 1 476 ? 10.474 -3.881 -7.789 1.00 83.06 476 PHE A CA 1
ATOM 3795 C C . PHE A 1 476 ? 10.373 -3.795 -9.313 1.00 83.06 476 PHE A C 1
ATOM 3797 O O . PHE A 1 476 ? 10.088 -4.793 -9.956 1.00 83.06 476 PHE A O 1
ATOM 3804 N N . GLY A 1 477 ? 10.671 -2.630 -9.902 1.00 87.56 477 GLY A N 1
ATOM 3805 C CA . GLY A 1 477 ? 10.676 -2.449 -11.358 1.00 87.56 477 GLY A CA 1
ATOM 3806 C C . GLY A 1 477 ? 9.351 -1.942 -11.922 1.00 87.56 477 GLY A C 1
ATOM 3807 O O . GLY A 1 477 ? 8.800 -2.536 -12.843 1.00 87.56 477 GLY A O 1
ATOM 3808 N N . TYR A 1 478 ? 8.843 -0.817 -11.407 1.00 90.44 478 TYR A N 1
ATOM 3809 C CA . TYR A 1 478 ? 7.574 -0.241 -11.876 1.00 90.44 478 TYR A CA 1
ATOM 3810 C C . TYR A 1 478 ? 7.544 0.044 -13.377 1.00 90.44 478 TYR A C 1
ATOM 3812 O O . TYR A 1 478 ? 6.539 -0.261 -13.996 1.00 90.44 478 TYR A O 1
ATOM 3820 N N . ALA A 1 479 ? 8.635 0.523 -13.984 1.00 91.62 479 ALA A N 1
ATOM 3821 C CA . ALA A 1 479 ? 8.674 0.757 -15.433 1.00 91.62 479 ALA A CA 1
ATOM 3822 C C . ALA A 1 479 ? 8.443 -0.530 -16.252 1.00 91.62 479 ALA A C 1
ATOM 3824 O O . ALA A 1 479 ? 7.818 -0.501 -17.310 1.00 91.62 479 ALA A O 1
ATOM 3825 N N . VAL A 1 480 ? 8.919 -1.674 -15.748 1.00 95.00 480 VAL A N 1
ATOM 3826 C CA . VAL A 1 480 ? 8.693 -2.989 -16.362 1.00 95.00 480 VAL A CA 1
ATOM 3827 C C . VAL A 1 480 ? 7.226 -3.385 -16.235 1.00 95.00 480 VAL A C 1
ATOM 3829 O O . VAL A 1 480 ? 6.599 -3.754 -17.225 1.00 95.00 480 VAL A O 1
ATOM 3832 N N . LEU A 1 481 ? 6.665 -3.261 -15.031 1.00 94.50 481 LEU A N 1
ATOM 3833 C CA . LEU A 1 481 ? 5.259 -3.560 -14.773 1.00 94.50 481 LEU A CA 1
ATOM 3834 C C . LEU A 1 481 ? 4.328 -2.647 -15.595 1.00 94.50 481 LEU A C 1
ATOM 383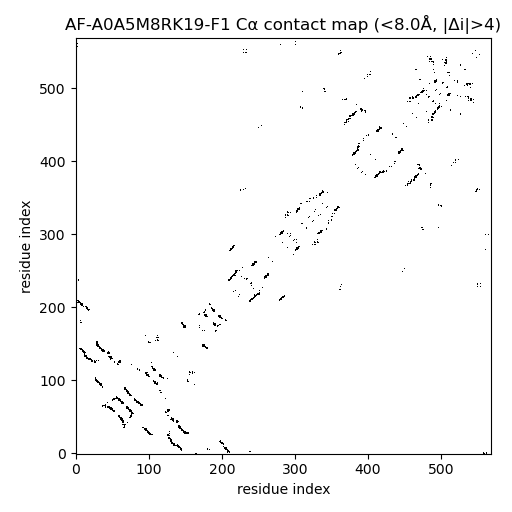6 O O . LEU A 1 481 ? 3.377 -3.123 -16.210 1.00 94.50 481 LEU A O 1
ATOM 3840 N N . GLU A 1 482 ? 4.632 -1.353 -15.672 1.00 95.62 482 GLU A N 1
ATOM 3841 C CA . GLU A 1 482 ? 3.931 -0.355 -16.486 1.00 95.62 482 GLU A CA 1
ATOM 3842 C C . GLU A 1 482 ? 3.921 -0.730 -17.972 1.00 95.62 482 GLU A C 1
ATOM 3844 O O . GLU A 1 482 ? 2.880 -0.675 -18.628 1.00 95.62 482 GLU A O 1
ATOM 3849 N N . ALA A 1 483 ? 5.058 -1.174 -18.510 1.00 97.56 483 ALA A N 1
ATOM 3850 C CA . ALA A 1 483 ? 5.115 -1.672 -19.877 1.00 97.56 483 ALA A CA 1
ATOM 3851 C C . ALA A 1 483 ? 4.224 -2.910 -20.069 1.00 97.56 483 ALA A C 1
ATOM 3853 O O . ALA A 1 483 ? 3.440 -2.957 -21.022 1.00 97.56 483 ALA A O 1
ATOM 3854 N N . MET A 1 484 ? 4.273 -3.870 -19.141 1.00 97.69 484 MET A N 1
ATOM 3855 C CA . MET A 1 484 ? 3.455 -5.085 -19.195 1.00 97.69 484 MET A CA 1
ATOM 3856 C C . MET A 1 484 ? 1.954 -4.772 -19.289 1.00 97.69 484 MET A C 1
ATOM 3858 O O . MET A 1 484 ? 1.276 -5.297 -20.176 1.00 97.69 484 MET A O 1
ATOM 3862 N N . VAL A 1 485 ? 1.433 -3.878 -18.440 1.00 97.25 485 VAL A N 1
ATOM 3863 C CA . VAL A 1 485 ? -0.001 -3.507 -18.436 1.00 97.25 485 VAL A CA 1
ATOM 3864 C C . VAL A 1 485 ? -0.414 -2.697 -19.670 1.00 97.25 485 VAL A C 1
ATOM 3866 O O . VAL A 1 485 ? -1.574 -2.714 -20.082 1.00 97.25 485 VAL A O 1
ATOM 3869 N N . CYS A 1 486 ? 0.545 -2.044 -20.327 1.00 98.06 486 CYS A N 1
ATOM 3870 C CA . CYS A 1 486 ? 0.356 -1.395 -21.622 1.00 98.06 486 CYS A CA 1
ATOM 3871 C C . CYS A 1 486 ? 0.500 -2.357 -22.808 1.00 98.06 486 CYS A C 1
ATOM 3873 O O . CYS A 1 486 ? 0.620 -1.917 -23.951 1.00 98.06 486 CYS A O 1
ATOM 3875 N N . ARG A 1 487 ? 0.489 -3.675 -22.564 1.00 97.81 487 ARG A N 1
ATOM 3876 C CA . ARG A 1 487 ? 0.706 -4.713 -23.581 1.00 97.81 487 ARG A CA 1
ATOM 3877 C C . ARG A 1 487 ? 2.023 -4.501 -24.337 1.00 97.81 487 ARG A C 1
ATOM 3879 O O . ARG A 1 487 ? 2.102 -4.798 -25.529 1.00 97.81 487 ARG A O 1
ATOM 3886 N N . CYS A 1 488 ? 3.053 -4.000 -23.667 1.00 98.56 488 CYS A N 1
ATOM 3887 C CA . CYS A 1 488 ? 4.417 -3.952 -24.170 1.00 98.56 488 CYS A CA 1
ATOM 3888 C C . CYS A 1 488 ? 5.185 -5.155 -23.609 1.00 98.56 488 CYS A C 1
ATOM 3890 O O . CYS A 1 488 ? 5.343 -5.253 -22.392 1.00 98.56 488 CYS A O 1
ATOM 3892 N N . PRO A 1 489 ? 5.652 -6.094 -24.452 1.00 98.50 489 PRO A N 1
ATOM 3893 C CA . PRO A 1 489 ? 6.529 -7.164 -23.996 1.00 98.50 489 PRO A CA 1
ATOM 3894 C C . PRO A 1 489 ? 7.795 -6.602 -23.380 1.00 98.50 489 PRO A C 1
ATOM 3896 O O . PRO A 1 489 ? 8.293 -5.564 -23.819 1.00 98.50 489 PRO A O 1
ATOM 3899 N N . VAL A 1 490 ? 8.322 -7.315 -22.392 1.00 98.44 490 VAL A N 1
ATOM 3900 C CA . VAL A 1 490 ? 9.522 -6.898 -21.678 1.00 98.44 490 VAL A CA 1
ATOM 3901 C C . VAL A 1 490 ? 10.585 -7.983 -21.757 1.00 98.44 490 VAL A C 1
ATOM 3903 O O . VAL A 1 490 ? 10.303 -9.162 -21.528 1.00 98.44 490 VAL A O 1
ATOM 3906 N N . LEU A 1 491 ? 11.802 -7.556 -22.073 1.00 98.50 491 LEU A N 1
ATOM 3907 C CA . LEU A 1 491 ? 13.036 -8.297 -21.870 1.00 98.50 491 LEU A CA 1
ATOM 3908 C C . LEU A 1 491 ? 13.802 -7.616 -20.734 1.00 98.50 491 LEU A C 1
ATOM 3910 O O . LEU A 1 491 ? 14.182 -6.455 -20.873 1.00 98.50 491 LEU A O 1
ATOM 3914 N N . ALA A 1 492 ? 14.012 -8.313 -19.624 1.00 97.19 492 ALA A N 1
ATOM 3915 C CA . ALA A 1 492 ? 14.691 -7.768 -18.454 1.00 97.19 492 ALA A CA 1
ATOM 3916 C C . ALA A 1 492 ? 15.943 -8.571 -18.095 1.00 97.19 492 ALA A C 1
ATOM 3918 O O . ALA A 1 492 ? 16.023 -9.764 -18.376 1.00 97.19 492 ALA A O 1
ATOM 3919 N N . THR A 1 493 ? 16.898 -7.940 -17.428 1.00 94.06 493 THR A N 1
ATOM 3920 C CA . THR A 1 493 ? 17.902 -8.661 -16.642 1.00 94.06 493 THR A CA 1
ATOM 3921 C C . THR A 1 493 ? 17.227 -9.461 -15.533 1.00 94.06 493 THR A C 1
ATOM 3923 O O . THR A 1 493 ? 16.223 -9.040 -14.945 1.00 94.06 493 THR A O 1
ATOM 3926 N N . ASP A 1 494 ? 17.777 -10.632 -15.237 1.00 86.94 494 ASP A N 1
ATOM 3927 C CA . ASP A 1 494 ? 17.242 -11.503 -14.197 1.00 86.94 494 ASP A CA 1
ATOM 3928 C C . ASP A 1 494 ? 17.598 -10.996 -12.781 1.00 86.94 494 ASP A C 1
ATOM 3930 O O . ASP A 1 494 ? 18.642 -11.335 -12.225 1.00 86.94 494 ASP A O 1
ATOM 3934 N N . SER A 1 495 ? 16.742 -10.139 -12.208 1.00 79.00 495 SER A N 1
ATOM 3935 C CA . SER A 1 495 ? 16.912 -9.546 -10.869 1.00 79.00 495 SER A CA 1
ATOM 3936 C C . SER A 1 495 ? 15.699 -9.775 -9.953 1.00 79.00 495 SER A C 1
ATOM 3938 O O . SER A 1 495 ? 14.573 -9.984 -10.412 1.00 79.00 495 SER A O 1
ATOM 3940 N N . ASP A 1 496 ? 15.920 -9.742 -8.634 1.00 73.81 496 ASP A N 1
ATOM 3941 C CA . ASP A 1 496 ? 14.936 -10.183 -7.632 1.00 73.81 496 ASP A CA 1
ATOM 3942 C C . ASP A 1 496 ? 13.597 -9.434 -7.673 1.00 73.81 496 ASP A C 1
ATOM 3944 O O . ASP A 1 496 ? 12.544 -10.057 -7.515 1.00 73.81 496 ASP A O 1
ATOM 3948 N N . GLY A 1 497 ? 13.602 -8.120 -7.916 1.00 79.88 497 GLY A N 1
ATOM 3949 C CA . GLY A 1 497 ? 12.371 -7.328 -7.954 1.00 79.88 497 GLY A CA 1
ATOM 3950 C C . GLY A 1 497 ? 11.436 -7.740 -9.087 1.00 79.88 497 GLY A C 1
ATOM 3951 O O . GLY A 1 497 ? 10.259 -8.032 -8.859 1.00 79.88 497 GLY A O 1
ATOM 3952 N N . VAL A 1 498 ? 11.969 -7.841 -10.306 1.00 87.38 498 VAL A N 1
ATOM 3953 C CA . VAL A 1 498 ? 11.180 -8.172 -11.503 1.00 87.38 498 VAL A CA 1
ATOM 3954 C C . VAL A 1 498 ? 10.747 -9.638 -11.536 1.00 87.38 498 VAL A C 1
ATOM 3956 O O . VAL A 1 498 ? 9.708 -9.942 -12.116 1.00 87.38 498 VAL A O 1
ATOM 3959 N N . ARG A 1 499 ? 11.452 -10.550 -10.846 1.00 87.25 499 ARG A N 1
ATOM 3960 C CA . ARG A 1 499 ? 11.015 -11.950 -10.648 1.00 87.25 499 ARG A CA 1
ATOM 3961 C C . ARG A 1 499 ? 9.673 -12.076 -9.931 1.00 87.25 499 ARG A C 1
ATOM 3963 O O . ARG A 1 499 ? 9.021 -13.112 -10.045 1.00 87.25 499 ARG A O 1
ATOM 3970 N N . SER A 1 500 ? 9.238 -11.040 -9.212 1.00 85.44 500 SER A N 1
ATOM 3971 C CA . SER A 1 500 ? 7.925 -11.041 -8.563 1.00 85.44 500 SER A CA 1
ATOM 3972 C C . SER A 1 500 ? 6.757 -11.058 -9.559 1.00 85.44 500 SER A C 1
ATOM 3974 O O . SER A 1 500 ? 5.670 -11.498 -9.186 1.00 85.44 500 SER A O 1
ATOM 3976 N N . PHE A 1 501 ? 6.975 -10.639 -10.815 1.00 90.12 501 PHE A N 1
ATOM 3977 C CA . PHE A 1 501 ? 5.935 -10.607 -11.852 1.00 90.12 501 PHE A CA 1
ATOM 3978 C C . PHE A 1 501 ? 6.371 -11.064 -13.259 1.00 90.12 501 PHE A C 1
ATOM 3980 O O . PHE A 1 501 ? 5.506 -11.362 -14.091 1.00 90.12 501 PHE A O 1
ATOM 3987 N N . ILE A 1 502 ? 7.671 -11.184 -13.552 1.00 94.62 502 ILE A N 1
ATOM 3988 C CA . ILE A 1 502 ? 8.170 -11.835 -14.770 1.00 94.62 502 ILE A CA 1
ATOM 3989 C C . ILE A 1 502 ? 8.367 -13.331 -14.514 1.00 94.62 502 ILE A C 1
ATOM 3991 O O . ILE A 1 502 ? 9.159 -13.760 -13.679 1.00 94.62 502 ILE A O 1
ATOM 3995 N N . LYS A 1 503 ? 7.690 -14.132 -15.330 1.00 95.88 503 LYS A N 1
ATOM 3996 C CA . LYS A 1 503 ? 7.922 -15.557 -15.533 1.00 95.88 503 LYS A CA 1
ATOM 3997 C C . LYS A 1 503 ? 8.429 -15.716 -16.960 1.00 95.88 503 LYS A C 1
ATOM 3999 O O . LYS A 1 503 ? 7.695 -15.394 -17.897 1.00 95.88 503 LYS A O 1
ATOM 4004 N N . HIS A 1 504 ? 9.674 -16.168 -17.110 1.00 97.50 504 HIS A N 1
ATOM 4005 C CA . HIS A 1 504 ? 10.342 -16.293 -18.408 1.00 97.50 504 HIS A CA 1
ATOM 4006 C C . HIS A 1 504 ? 9.473 -17.071 -19.413 1.00 97.50 504 HIS A C 1
ATOM 4008 O O . HIS A 1 504 ? 8.953 -18.135 -19.081 1.00 97.50 504 HIS A O 1
ATOM 4014 N N . ASN A 1 505 ? 9.300 -16.526 -20.620 1.00 98.12 505 ASN A N 1
ATOM 4015 C CA . ASN A 1 505 ? 8.424 -17.021 -21.695 1.00 98.12 505 ASN A CA 1
ATOM 4016 C C . ASN A 1 505 ? 6.922 -17.080 -21.380 1.00 98.12 505 ASN A C 1
ATOM 4018 O O . ASN A 1 505 ? 6.153 -17.538 -22.218 1.00 98.12 505 ASN A O 1
ATOM 4022 N N . VAL A 1 506 ? 6.485 -16.602 -20.213 1.00 98.44 506 VAL A N 1
ATOM 4023 C CA . VAL A 1 506 ? 5.070 -16.609 -19.820 1.00 98.44 506 VAL A CA 1
ATOM 4024 C C . VAL A 1 506 ? 4.533 -15.194 -19.685 1.00 98.44 506 VAL A C 1
ATOM 4026 O O . VAL A 1 506 ? 3.544 -14.885 -20.326 1.00 98.44 506 VAL A O 1
ATOM 4029 N N . THR A 1 507 ? 5.162 -14.332 -18.884 1.00 98.19 507 THR A N 1
ATOM 4030 C CA . THR A 1 507 ? 4.738 -12.926 -18.684 1.00 98.19 507 THR A CA 1
ATOM 4031 C C . THR A 1 507 ? 5.801 -11.916 -19.124 1.00 98.19 507 THR A C 1
ATOM 4033 O O . THR A 1 507 ? 5.547 -10.718 -19.179 1.00 98.19 507 THR A O 1
ATOM 4036 N N . GLY A 1 508 ? 6.991 -12.389 -19.481 1.00 98.31 508 GLY A N 1
ATOM 4037 C CA . GLY A 1 508 ? 8.098 -11.598 -20.007 1.00 98.31 508 GLY A CA 1
ATOM 4038 C C . GLY A 1 508 ? 9.287 -12.508 -20.297 1.00 98.31 508 GLY A C 1
ATOM 4039 O O . GLY A 1 508 ? 9.178 -13.730 -20.179 1.00 98.31 508 GLY A O 1
ATOM 4040 N N . LYS A 1 509 ? 10.427 -11.932 -20.667 1.00 98.38 509 LYS A N 1
ATOM 4041 C CA . LYS A 1 509 ? 11.677 -12.674 -20.865 1.00 98.38 509 LYS A CA 1
ATOM 4042 C C . LYS A 1 509 ? 12.791 -12.124 -19.991 1.00 98.38 509 LYS A C 1
ATOM 4044 O O . LYS A 1 509 ? 12.790 -10.954 -19.615 1.00 98.38 509 LYS A O 1
ATOM 4049 N N . PHE A 1 510 ? 13.741 -13.007 -19.719 1.00 97.62 510 PHE A N 1
ATOM 4050 C CA . PHE A 1 510 ? 14.945 -12.726 -18.956 1.00 97.62 510 PHE A CA 1
ATOM 4051 C C . PHE A 1 510 ? 16.182 -12.964 -19.805 1.00 97.62 510 PHE A C 1
ATOM 4053 O O . PHE A 1 510 ? 16.155 -13.821 -20.688 1.00 97.62 510 PHE A O 1
ATOM 4060 N N . PHE A 1 511 ? 17.248 -12.243 -19.482 1.00 96.62 511 PHE A N 1
ATOM 4061 C CA . PHE A 1 511 ? 18.612 -12.549 -19.888 1.00 96.62 511 PHE A CA 1
ATOM 4062 C C . PHE A 1 511 ? 19.572 -12.324 -18.708 1.00 96.62 511 PHE A C 1
ATOM 4064 O O . PHE A 1 511 ? 19.255 -11.605 -17.754 1.00 96.62 511 PHE A O 1
ATOM 4071 N N . GLU A 1 512 ? 20.734 -12.965 -18.758 1.00 94.25 512 GLU A N 1
ATOM 4072 C CA . GLU A 1 512 ? 21.786 -12.845 -17.755 1.00 94.25 512 GLU A CA 1
ATOM 4073 C C . GLU A 1 512 ? 22.514 -11.503 -17.891 1.00 94.25 512 GLU A C 1
ATOM 4075 O O . GLU A 1 512 ? 22.819 -11.040 -18.993 1.00 94.25 512 GLU A O 1
ATOM 4080 N N . ILE A 1 513 ? 22.805 -10.860 -16.757 1.00 91.25 513 ILE A N 1
ATOM 4081 C CA . ILE A 1 513 ? 23.511 -9.572 -16.722 1.00 91.25 513 ILE A CA 1
ATOM 4082 C C . ILE A 1 513 ? 24.864 -9.711 -17.437 1.00 91.25 513 ILE A C 1
ATOM 4084 O O . ILE A 1 513 ? 25.649 -10.605 -17.126 1.00 91.25 513 ILE A O 1
ATOM 4088 N N . GLY A 1 514 ? 25.137 -8.815 -18.390 1.00 91.56 514 GLY A N 1
ATOM 4089 C CA . GLY A 1 514 ? 26.346 -8.833 -19.216 1.00 91.56 514 GLY A CA 1
ATOM 4090 C C . GLY A 1 514 ? 26.307 -9.779 -20.427 1.00 91.56 514 GLY A C 1
ATOM 4091 O O . GLY A 1 514 ? 27.161 -9.649 -21.309 1.00 91.56 514 GLY A O 1
ATOM 4092 N N . ASP A 1 515 ? 25.322 -10.682 -20.552 1.00 96.94 515 ASP A N 1
ATOM 4093 C CA . ASP A 1 515 ? 25.169 -11.524 -21.748 1.00 96.94 515 ASP A CA 1
ATOM 4094 C C . ASP A 1 515 ? 24.355 -10.818 -22.843 1.00 96.94 515 ASP A C 1
ATOM 4096 O O . ASP A 1 515 ? 23.173 -11.072 -23.099 1.00 96.94 515 ASP A O 1
ATOM 4100 N N . ILE A 1 516 ? 25.044 -9.931 -23.558 1.00 98.06 516 ILE A N 1
ATOM 4101 C CA . ILE A 1 516 ? 24.485 -9.200 -24.699 1.00 98.06 516 ILE A CA 1
ATOM 4102 C C . ILE A 1 516 ? 24.005 -10.151 -25.808 1.00 98.06 516 ILE A C 1
ATOM 4104 O O . ILE A 1 516 ? 23.078 -9.819 -26.544 1.00 98.06 516 ILE A O 1
ATOM 4108 N N . ASN A 1 517 ? 24.636 -11.315 -25.989 1.00 98.06 517 ASN A N 1
ATOM 4109 C CA . ASN A 1 517 ? 24.264 -12.223 -27.076 1.00 98.06 517 ASN A CA 1
ATOM 4110 C C . ASN A 1 517 ? 22.942 -12.928 -26.771 1.00 98.06 517 ASN A C 1
ATOM 4112 O O . ASN A 1 517 ? 22.081 -12.989 -27.652 1.00 98.06 517 ASN A O 1
ATOM 4116 N N . GLN A 1 518 ? 22.759 -13.388 -25.532 1.00 98.44 518 GLN A N 1
ATOM 4117 C CA . GLN A 1 518 ? 21.482 -13.917 -25.070 1.00 98.44 518 GLN A CA 1
ATOM 4118 C C . GLN A 1 518 ? 20.393 -12.846 -25.158 1.00 98.44 518 GLN A C 1
ATOM 4120 O O . GLN A 1 518 ? 19.343 -13.101 -25.741 1.00 98.44 518 GLN A O 1
ATOM 4125 N N . ALA A 1 519 ? 20.655 -11.622 -24.689 1.00 98.38 519 ALA A N 1
ATOM 4126 C CA . ALA A 1 519 ? 19.693 -10.523 -24.789 1.00 98.38 519 ALA A CA 1
ATOM 4127 C C . ALA A 1 519 ? 19.241 -10.265 -26.239 1.00 98.38 519 ALA A C 1
ATOM 4129 O O . ALA A 1 519 ? 18.053 -10.104 -26.519 1.00 98.38 519 ALA A O 1
ATOM 4130 N N . VAL A 1 520 ? 20.180 -10.276 -27.190 1.00 98.62 520 VAL A N 1
ATOM 4131 C CA . VAL A 1 520 ? 19.887 -10.132 -28.623 1.00 98.62 520 VAL A CA 1
ATOM 4132 C C . VAL A 1 520 ? 19.068 -11.314 -29.152 1.00 98.62 520 VAL A C 1
ATOM 4134 O O . VAL A 1 520 ? 18.144 -11.105 -29.937 1.00 98.62 520 VAL A O 1
ATOM 4137 N N . GLN A 1 521 ? 19.370 -12.546 -28.737 1.00 98.50 521 GLN A N 1
ATOM 4138 C CA . GLN A 1 521 ? 18.606 -13.734 -29.128 1.00 98.50 521 GLN A CA 1
ATOM 4139 C C . GLN A 1 521 ? 17.159 -13.671 -28.617 1.00 98.50 521 GLN A C 1
ATOM 4141 O O . GLN A 1 521 ? 16.222 -13.812 -29.405 1.00 98.50 521 GLN A O 1
ATOM 4146 N N . GLU A 1 522 ? 16.977 -13.402 -27.326 1.00 98.62 522 GLU A N 1
ATOM 4147 C CA . GLU A 1 522 ? 15.667 -13.288 -26.680 1.00 98.62 522 GLU A CA 1
ATOM 4148 C C . GLU A 1 522 ? 14.847 -12.126 -27.264 1.00 98.62 522 GLU A C 1
ATOM 4150 O O . GLU A 1 522 ? 13.657 -12.268 -27.562 1.00 98.62 522 GLU A O 1
ATOM 4155 N N . GLY A 1 523 ? 15.497 -10.983 -27.509 1.00 98.44 523 GLY A N 1
ATOM 4156 C CA . GLY A 1 523 ? 14.885 -9.814 -28.137 1.00 98.44 523 GLY A CA 1
ATOM 4157 C C . GLY A 1 523 ? 14.426 -10.075 -29.573 1.00 98.44 523 GLY A C 1
ATOM 4158 O O . GLY A 1 523 ? 13.329 -9.668 -29.956 1.00 98.44 523 GLY A O 1
ATOM 4159 N N . LYS A 1 524 ? 15.213 -10.808 -30.373 1.00 98.25 524 LYS A N 1
ATOM 4160 C CA . LYS A 1 524 ? 14.796 -11.225 -31.725 1.00 98.25 524 LYS A CA 1
ATOM 4161 C C . LYS A 1 524 ? 13.579 -12.124 -31.695 1.00 98.25 524 LYS A C 1
ATOM 4163 O O . LYS A 1 524 ? 12.695 -11.965 -32.536 1.00 98.25 524 LYS A O 1
ATOM 4168 N N . GLU A 1 525 ? 13.518 -13.057 -30.752 1.00 98.50 525 GLU A N 1
ATOM 4169 C CA . GLU A 1 525 ? 12.358 -13.930 -30.639 1.00 98.50 525 GLU A CA 1
ATOM 4170 C C . GLU A 1 525 ? 11.089 -13.124 -30.325 1.00 98.50 525 GLU A C 1
ATOM 4172 O O . GLU A 1 525 ? 10.065 -13.354 -30.963 1.00 98.50 525 GLU A O 1
ATOM 4177 N N . LEU A 1 526 ? 11.161 -12.108 -29.452 1.00 98.25 526 LEU A N 1
ATOM 4178 C CA . LEU A 1 526 ? 10.029 -11.201 -29.187 1.00 98.25 526 LEU A CA 1
ATOM 4179 C C . LEU A 1 526 ? 9.568 -10.398 -30.408 1.00 98.25 526 LEU A C 1
ATOM 4181 O O . LEU A 1 526 ? 8.403 -9.988 -30.447 1.00 98.25 526 LEU A O 1
ATOM 4185 N N . ILE A 1 527 ? 10.465 -10.140 -31.362 1.00 97.94 527 ILE A N 1
ATOM 4186 C CA . ILE A 1 527 ? 10.164 -9.416 -32.604 1.00 97.94 527 ILE A CA 1
ATOM 4187 C C . ILE A 1 527 ? 9.566 -10.363 -33.656 1.00 97.94 527 ILE A C 1
ATOM 4189 O O . ILE A 1 527 ? 8.615 -9.998 -34.344 1.00 97.94 527 ILE A O 1
ATOM 4193 N N . ILE A 1 528 ? 10.116 -11.572 -33.803 1.00 97.31 528 ILE A N 1
ATOM 4194 C CA . ILE A 1 528 ? 9.809 -12.477 -34.925 1.00 97.31 528 ILE A CA 1
ATOM 4195 C C . ILE A 1 528 ? 8.689 -13.473 -34.581 1.00 97.31 528 ILE A C 1
ATOM 4197 O O . ILE A 1 528 ? 7.872 -13.807 -35.442 1.00 97.31 528 ILE A O 1
ATOM 4201 N N . ASN A 1 529 ? 8.617 -13.955 -33.337 1.00 98.12 529 ASN A N 1
ATOM 4202 C CA . ASN A 1 529 ? 7.641 -14.957 -32.907 1.00 98.12 529 ASN A CA 1
ATOM 4203 C C . ASN A 1 529 ? 6.351 -14.291 -32.401 1.00 98.12 529 ASN A C 1
ATOM 4205 O O . ASN A 1 529 ? 6.143 -14.103 -31.202 1.00 98.12 529 ASN A O 1
ATOM 4209 N N . ALA A 1 530 ? 5.460 -13.944 -33.334 1.00 97.12 530 ALA A N 1
ATOM 4210 C CA . ALA A 1 530 ? 4.211 -13.244 -33.030 1.00 97.12 530 ALA A CA 1
ATOM 4211 C C . ALA A 1 530 ? 3.275 -14.011 -32.074 1.00 97.12 530 ALA A C 1
ATOM 4213 O O . ALA A 1 530 ? 2.565 -13.379 -31.293 1.00 97.12 530 ALA A O 1
ATOM 4214 N N . ALA A 1 531 ? 3.277 -15.350 -32.117 1.00 98.31 531 ALA A N 1
ATOM 4215 C CA . ALA A 1 531 ? 2.436 -16.175 -31.249 1.00 98.31 531 ALA A CA 1
ATOM 4216 C C . ALA A 1 531 ? 2.906 -16.100 -29.790 1.00 98.31 531 ALA A C 1
ATOM 4218 O O . ALA A 1 531 ? 2.140 -15.673 -28.929 1.00 98.31 531 ALA A O 1
ATOM 4219 N N . LEU A 1 532 ? 4.188 -16.404 -29.537 1.00 98.38 532 LEU A N 1
ATOM 4220 C CA . LEU A 1 532 ? 4.789 -16.287 -28.202 1.00 98.38 532 LEU A CA 1
ATOM 4221 C C . LEU A 1 532 ? 4.640 -14.868 -27.652 1.00 98.38 532 LEU A C 1
ATOM 4223 O O . LEU A 1 532 ? 4.303 -14.665 -26.489 1.00 98.38 532 LEU A O 1
ATOM 4227 N N . ARG A 1 533 ? 4.884 -13.871 -28.505 1.00 98.38 533 ARG A N 1
ATOM 4228 C CA . ARG A 1 533 ? 4.748 -12.464 -28.148 1.00 98.38 533 ARG A CA 1
ATOM 4229 C C . ARG A 1 533 ? 3.351 -12.149 -27.620 1.00 98.38 533 ARG A C 1
ATOM 4231 O O . ARG A 1 533 ? 3.231 -11.492 -26.590 1.00 98.38 533 ARG A O 1
ATOM 4238 N N . GLU A 1 534 ? 2.305 -12.561 -28.329 1.00 98.38 534 GLU A N 1
ATOM 4239 C CA . GLU A 1 534 ? 0.932 -12.250 -27.931 1.00 98.38 534 GLU A CA 1
ATOM 4240 C C . GLU A 1 534 ? 0.511 -13.023 -26.674 1.00 98.38 534 GLU A C 1
ATOM 4242 O O . GLU A 1 534 ? -0.141 -12.437 -25.810 1.00 98.38 534 GLU A O 1
ATOM 4247 N N . GLU A 1 535 ? 0.961 -14.271 -26.508 1.00 98.56 535 GLU A N 1
ATOM 4248 C CA . GLU A 1 535 ? 0.787 -15.020 -25.256 1.00 98.56 535 GLU A CA 1
ATOM 4249 C C . GLU A 1 535 ? 1.431 -14.286 -24.072 1.00 98.56 535 GLU A C 1
ATOM 4251 O O . GLU A 1 535 ? 0.769 -14.055 -23.058 1.00 98.56 535 GLU A O 1
ATOM 4256 N N . ILE A 1 536 ? 2.682 -13.830 -24.224 1.00 98.69 536 ILE A N 1
ATOM 4257 C CA . ILE A 1 536 ? 3.386 -13.044 -23.201 1.00 98.69 536 ILE A CA 1
ATOM 4258 C C . ILE A 1 536 ? 2.593 -11.789 -22.830 1.00 98.69 536 ILE A C 1
ATOM 4260 O O . ILE A 1 536 ? 2.398 -11.522 -21.646 1.00 98.69 536 ILE A O 1
ATOM 4264 N N . ARG A 1 537 ? 2.098 -11.028 -23.817 1.00 98.44 537 ARG A N 1
ATOM 4265 C CA . ARG A 1 537 ? 1.327 -9.793 -23.570 1.00 98.44 537 ARG A CA 1
ATOM 4266 C C . ARG A 1 537 ? 0.068 -10.060 -22.755 1.00 98.44 537 ARG A C 1
ATOM 4268 O O . ARG A 1 537 ? -0.213 -9.319 -21.819 1.00 98.44 537 ARG A O 1
ATOM 4275 N N . GLN A 1 538 ? -0.698 -11.085 -23.122 1.00 98.31 538 GLN A N 1
ATOM 4276 C CA . GLN A 1 538 ? -1.969 -11.404 -22.468 1.00 98.31 538 GLN A CA 1
ATOM 4277 C C . GLN A 1 538 ? -1.750 -11.899 -21.039 1.00 98.31 538 GLN A C 1
ATOM 4279 O O . GLN A 1 538 ? -2.350 -11.376 -20.099 1.00 98.31 538 GLN A O 1
ATOM 4284 N N . ASN A 1 539 ? -0.828 -12.846 -20.870 1.00 98.50 539 ASN A N 1
ATOM 4285 C CA . ASN A 1 539 ? -0.486 -13.402 -19.568 1.00 98.50 539 ASN A CA 1
ATOM 4286 C C . ASN A 1 539 ? 0.098 -12.341 -18.629 1.00 98.50 539 ASN A C 1
ATOM 4288 O O . ASN A 1 539 ? -0.199 -12.356 -17.436 1.00 98.50 539 ASN A O 1
ATOM 4292 N N . ALA A 1 540 ? 0.915 -11.418 -19.147 1.00 97.81 540 ALA A N 1
ATOM 4293 C CA . ALA A 1 540 ? 1.485 -10.318 -18.377 1.00 97.81 540 ALA A CA 1
ATOM 4294 C C . ALA A 1 540 ? 0.397 -9.423 -17.771 1.00 97.81 540 ALA A C 1
ATOM 4296 O O . ALA A 1 540 ? 0.374 -9.237 -16.555 1.00 97.81 540 ALA A O 1
ATOM 4297 N N . VAL A 1 541 ? -0.534 -8.932 -18.597 1.00 97.12 541 VAL A N 1
ATOM 4298 C CA . VAL A 1 541 ? -1.655 -8.090 -18.144 1.00 97.12 541 VAL A CA 1
ATOM 4299 C C . VAL A 1 541 ? -2.489 -8.828 -17.098 1.00 97.12 541 VAL A C 1
ATOM 4301 O O . VAL A 1 541 ? -2.653 -8.332 -15.983 1.00 97.12 541 VAL A O 1
ATOM 4304 N N . GLN A 1 542 ? -2.925 -10.053 -17.412 1.00 96.44 542 GLN A N 1
ATOM 4305 C CA . GLN A 1 542 ? -3.748 -10.855 -16.506 1.00 96.44 542 GLN A CA 1
ATOM 4306 C C . GLN A 1 542 ? -3.041 -11.119 -15.169 1.00 96.44 542 GLN A C 1
ATOM 4308 O O . GLN A 1 542 ? -3.667 -11.085 -14.104 1.00 96.44 542 GLN A O 1
ATOM 4313 N N . HIS A 1 543 ? -1.733 -11.390 -15.201 1.00 95.56 543 HIS A N 1
ATOM 4314 C CA . HIS A 1 543 ? -0.954 -11.639 -13.997 1.00 95.56 543 HIS A CA 1
ATOM 4315 C C . HIS A 1 543 ? -0.944 -10.418 -13.072 1.00 95.56 543 HIS A C 1
ATOM 4317 O O . HIS A 1 543 ? -1.220 -10.583 -11.878 1.00 95.56 543 HIS A O 1
ATOM 4323 N N . ILE A 1 544 ? -0.699 -9.220 -13.619 1.00 94.75 544 ILE A N 1
ATOM 4324 C CA . ILE A 1 544 ? -0.685 -7.971 -12.849 1.00 94.75 544 ILE A CA 1
ATOM 4325 C C . ILE A 1 544 ? -2.069 -7.658 -12.276 1.00 94.75 544 ILE A C 1
ATOM 4327 O O . ILE A 1 544 ? -2.189 -7.455 -11.068 1.00 94.75 544 ILE A O 1
ATOM 4331 N N . GLU A 1 545 ? -3.117 -7.711 -13.101 1.00 92.12 545 GLU A N 1
ATOM 4332 C CA . GLU A 1 545 ? -4.500 -7.448 -12.676 1.00 92.12 545 GLU A CA 1
ATOM 4333 C C . GLU A 1 545 ? -4.953 -8.375 -11.541 1.00 92.12 545 GLU A C 1
ATOM 4335 O O . GLU A 1 545 ? -5.672 -7.957 -10.638 1.00 92.12 545 GLU A O 1
ATOM 4340 N N . THR A 1 546 ? -4.495 -9.629 -11.544 1.00 90.00 546 THR A N 1
ATOM 4341 C CA . THR A 1 546 ? -4.905 -10.621 -10.539 1.00 90.00 546 THR A CA 1
ATOM 4342 C C . THR A 1 546 ? -4.117 -10.507 -9.227 1.00 90.00 546 THR A C 1
ATOM 4344 O O . THR A 1 546 ? -4.661 -10.748 -8.147 1.00 90.00 546 THR A O 1
ATOM 4347 N N . HIS A 1 547 ? -2.818 -10.190 -9.286 1.00 90.62 547 HIS A N 1
ATOM 4348 C CA . HIS A 1 547 ? -1.926 -10.319 -8.122 1.00 90.62 547 HIS A CA 1
ATOM 4349 C C . HIS A 1 547 ? -1.534 -8.984 -7.482 1.00 90.62 547 HIS A C 1
ATOM 4351 O O . HIS A 1 547 ? -1.220 -8.978 -6.292 1.00 90.62 547 HIS A O 1
ATOM 4357 N N . PHE A 1 548 ? -1.606 -7.881 -8.232 1.00 92.88 548 PHE A N 1
ATOM 4358 C CA . PHE A 1 548 ? -1.129 -6.554 -7.827 1.00 92.88 548 PHE A CA 1
ATOM 4359 C C . PHE A 1 548 ? -2.261 -5.514 -7.766 1.00 92.88 548 PHE A C 1
ATOM 4361 O O . PHE A 1 548 ? -2.005 -4.311 -7.731 1.00 92.88 548 PHE A O 1
ATOM 4368 N N . ALA A 1 549 ? -3.520 -5.964 -7.737 1.00 90.44 549 ALA A N 1
ATOM 4369 C CA . ALA A 1 549 ? -4.684 -5.089 -7.648 1.00 90.44 549 ALA A CA 1
ATOM 4370 C C . ALA A 1 549 ? -4.637 -4.181 -6.395 1.00 90.44 549 ALA A C 1
ATOM 4372 O O . ALA A 1 549 ? -4.300 -4.664 -5.305 1.00 90.44 549 ALA A O 1
ATOM 4373 N N . PRO A 1 550 ? -5.029 -2.894 -6.506 1.00 91.12 550 PRO A N 1
ATOM 4374 C CA . PRO A 1 550 ? -5.061 -1.957 -5.379 1.00 91.12 550 PRO A CA 1
ATOM 4375 C C . PRO A 1 550 ? -5.855 -2.465 -4.167 1.00 91.12 550 PRO A C 1
ATOM 4377 O O . PRO A 1 550 ? -5.375 -2.355 -3.040 1.00 91.12 550 PRO A O 1
ATOM 4380 N N . ASP A 1 551 ? -7.014 -3.089 -4.390 1.00 85.88 551 ASP A N 1
ATOM 4381 C CA . ASP A 1 551 ? -7.890 -3.589 -3.319 1.00 85.88 551 ASP A CA 1
ATOM 4382 C C . ASP A 1 551 ? -7.201 -4.648 -2.454 1.00 85.88 551 ASP A C 1
ATOM 4384 O O . ASP A 1 551 ? -7.284 -4.619 -1.227 1.00 85.88 551 ASP A O 1
ATOM 4388 N N . LYS A 1 552 ? -6.436 -5.544 -3.088 1.00 88.19 552 LYS A N 1
ATOM 4389 C CA . LYS A 1 552 ? -5.686 -6.593 -2.390 1.00 88.19 552 LYS A CA 1
ATOM 4390 C C . LYS A 1 552 ? -4.574 -6.007 -1.523 1.00 88.19 552 LYS A C 1
ATOM 4392 O O . LYS A 1 552 ? -4.318 -6.497 -0.424 1.00 88.19 552 LYS A O 1
ATOM 4397 N N . TYR A 1 553 ? -3.907 -4.953 -1.995 1.00 93.75 553 TYR A N 1
ATOM 4398 C CA . TYR A 1 553 ? -2.929 -4.232 -1.182 1.00 93.75 553 TYR A CA 1
ATOM 4399 C C . TYR A 1 553 ? -3.600 -3.543 0.004 1.00 93.75 553 TYR A C 1
ATOM 4401 O O . TYR A 1 553 ? -3.122 -3.676 1.127 1.00 93.75 553 TYR A O 1
ATOM 4409 N N . ALA A 1 554 ? -4.710 -2.839 -0.228 1.00 90.50 554 ALA A N 1
ATOM 4410 C CA . ALA A 1 554 ? -5.431 -2.142 0.828 1.00 90.50 554 ALA A CA 1
ATOM 4411 C C . ALA A 1 554 ? -5.931 -3.110 1.907 1.00 90.50 554 ALA A C 1
ATOM 4413 O O . ALA A 1 554 ? -5.757 -2.839 3.093 1.00 90.50 554 ALA A O 1
ATOM 4414 N N . GLU A 1 555 ? -6.470 -4.266 1.517 1.00 87.06 555 GLU A N 1
ATOM 4415 C CA . GLU A 1 555 ? -6.876 -5.318 2.448 1.00 87.06 555 GLU A CA 1
ATOM 4416 C C . GLU A 1 555 ? -5.702 -5.813 3.302 1.00 87.06 555 GLU A C 1
ATOM 4418 O O . GLU A 1 555 ? -5.786 -5.816 4.530 1.00 87.06 555 GLU A O 1
ATOM 4423 N N . ASN A 1 556 ? -4.582 -6.183 2.675 1.00 92.19 556 ASN A N 1
ATOM 4424 C CA . ASN A 1 556 ? -3.401 -6.653 3.401 1.00 92.19 556 ASN A CA 1
ATOM 4425 C C . ASN A 1 556 ? -2.823 -5.577 4.329 1.00 92.19 556 ASN A C 1
ATOM 4427 O O . ASN A 1 556 ? -2.482 -5.864 5.477 1.00 92.19 556 ASN A O 1
ATOM 4431 N N . PHE A 1 557 ? -2.752 -4.332 3.856 1.00 95.81 557 PHE A N 1
ATOM 4432 C CA . PHE A 1 557 ? -2.238 -3.208 4.628 1.00 95.81 557 PHE A CA 1
ATOM 4433 C C . PHE A 1 557 ? -3.128 -2.903 5.837 1.00 95.81 557 PHE A C 1
ATOM 4435 O O . PHE A 1 557 ? -2.633 -2.731 6.949 1.00 95.81 557 PHE A O 1
ATOM 4442 N N . LEU A 1 558 ? -4.449 -2.880 5.661 1.00 89.00 558 LEU A N 1
ATOM 4443 C CA . LEU A 1 558 ? -5.381 -2.677 6.767 1.00 89.00 558 LEU A CA 1
ATOM 4444 C C . LEU A 1 558 ? -5.320 -3.853 7.753 1.00 89.00 558 LEU A C 1
ATOM 4446 O O . LEU A 1 558 ? -5.223 -3.622 8.955 1.00 89.00 558 LEU A O 1
ATOM 4450 N N . ASN A 1 559 ? -5.276 -5.103 7.287 1.00 86.19 559 ASN A N 1
ATOM 4451 C CA . ASN A 1 559 ? -5.100 -6.265 8.164 1.00 86.19 559 ASN A CA 1
ATOM 4452 C C . ASN A 1 559 ? -3.806 -6.169 8.989 1.00 86.19 559 ASN A C 1
ATOM 4454 O O . ASN A 1 559 ? -3.830 -6.437 10.191 1.00 86.19 559 ASN A O 1
ATOM 4458 N N . MET A 1 560 ? -2.707 -5.717 8.376 1.00 95.56 560 MET A N 1
ATOM 4459 C CA . MET A 1 560 ? -1.449 -5.434 9.070 1.00 95.56 560 MET A CA 1
ATOM 4460 C C . MET A 1 560 ? -1.636 -4.399 10.184 1.00 95.56 560 MET A C 1
ATOM 4462 O O . MET A 1 560 ? -1.279 -4.661 11.333 1.00 95.56 560 MET A O 1
ATOM 4466 N N . ILE A 1 561 ? -2.227 -3.239 9.875 1.00 93.94 561 ILE A N 1
ATOM 4467 C CA . ILE A 1 561 ? -2.485 -2.194 10.877 1.00 93.94 561 ILE A CA 1
ATOM 4468 C C . ILE A 1 561 ? -3.369 -2.730 12.010 1.00 93.94 561 ILE A C 1
ATOM 4470 O O . ILE A 1 561 ? -3.127 -2.418 13.175 1.00 93.94 561 ILE A O 1
ATOM 4474 N N . HIS A 1 562 ? -4.369 -3.558 11.696 1.00 84.44 562 HIS A N 1
ATOM 4475 C CA . HIS A 1 562 ? -5.267 -4.137 12.696 1.00 84.44 562 HIS A CA 1
ATOM 4476 C C . HIS A 1 562 ? -4.503 -5.041 13.653 1.00 84.44 562 HIS A C 1
ATOM 4478 O O . HIS A 1 562 ? -4.570 -4.840 14.863 1.00 84.44 562 HIS A O 1
ATOM 4484 N N . HIS A 1 563 ? -3.746 -5.984 13.091 1.00 86.56 563 HIS A N 1
ATOM 4485 C CA . HIS A 1 563 ? -2.942 -6.935 13.841 1.00 86.56 563 HIS A CA 1
ATOM 4486 C C . HIS A 1 563 ? -1.965 -6.221 14.780 1.00 86.56 563 HIS A C 1
ATOM 4488 O O . HIS A 1 563 ? -1.867 -6.556 15.959 1.00 86.56 563 HIS A O 1
ATOM 4494 N N . LEU A 1 564 ? -1.286 -5.185 14.284 1.00 91.06 564 LEU A N 1
ATOM 4495 C CA . LEU A 1 564 ? -0.341 -4.414 15.086 1.00 91.06 564 LEU A CA 1
ATOM 4496 C C . LEU A 1 564 ? -1.021 -3.605 16.193 1.00 91.06 564 LEU A C 1
ATOM 4498 O O . LEU A 1 564 ? -0.528 -3.586 17.317 1.00 91.06 564 LEU A O 1
ATOM 4502 N N . LYS A 1 565 ? -2.181 -2.989 15.923 1.00 85.06 565 LYS A N 1
ATOM 4503 C CA . LYS A 1 565 ? -2.965 -2.311 16.969 1.00 85.06 565 LYS A CA 1
ATOM 4504 C C . LYS A 1 565 ? -3.441 -3.287 18.049 1.00 85.06 565 LYS A C 1
ATOM 4506 O O . LYS A 1 565 ? -3.484 -2.900 19.211 1.00 85.06 565 LYS A O 1
ATOM 4511 N N . THR A 1 566 ? -3.787 -4.527 17.693 1.00 76.62 566 THR A N 1
ATOM 4512 C CA . THR A 1 566 ? -4.189 -5.553 18.671 1.00 76.62 566 THR A CA 1
ATOM 4513 C C . THR A 1 566 ? -3.017 -6.123 19.459 1.00 76.62 566 THR A C 1
ATOM 4515 O O . THR A 1 566 ? -3.183 -6.390 20.637 1.00 76.62 566 THR A O 1
ATOM 4518 N N . ALA A 1 567 ? -1.841 -6.281 18.845 1.00 77.19 567 ALA A N 1
ATOM 4519 C CA . ALA A 1 567 ? -0.652 -6.817 19.511 1.00 77.19 567 ALA A CA 1
ATOM 4520 C C . ALA A 1 567 ? 0.007 -5.821 20.485 1.00 77.19 567 ALA A C 1
ATOM 4522 O O . ALA A 1 567 ? 0.811 -6.223 21.321 1.00 77.19 567 ALA A O 1
ATOM 4523 N N . LYS A 1 568 ? -0.299 -4.523 20.350 1.00 71.06 568 LYS A N 1
ATOM 4524 C CA . LYS A 1 568 ? 0.232 -3.441 21.195 1.00 71.06 568 LYS A CA 1
ATOM 4525 C C . LYS A 1 568 ? -0.627 -3.154 22.440 1.00 71.06 568 LYS A C 1
ATOM 4527 O O . LYS A 1 568 ? -0.161 -2.434 23.320 1.00 71.06 568 LYS A O 1
ATOM 4532 N N . LYS A 1 569 ? -1.862 -3.669 22.485 1.00 54.00 569 LYS A N 1
ATOM 4533 C CA . LYS A 1 569 ? -2.752 -3.644 23.660 1.00 54.00 569 LYS A CA 1
ATOM 4534 C C . LYS A 1 569 ? -2.460 -4.850 24.540 1.00 54.00 569 LYS A C 1
ATOM 4536 O O . LYS A 1 569 ? -2.488 -4.672 25.776 1.00 54.00 569 LYS A O 1
#

pLDDT: mean 91.54, std 8.25, range [36.75, 98.81]

Radius of gyration: 30.43 Å; Cα contacts (8 Å, |Δi|>4): 1310; chains: 1; bounding box: 77×40×81 Å

Mean predicted aligned error: 10.8 Å